Protein AF-0000000074147521 (afdb_homodimer)

Foldseek 3Di:
DVVVVVVVVQVVVLVVLQVVLLVVLVVLLVVLVVLFVCCPPPVNVQVLLLLLLLLLLLLLLQLLQLQLLAAALLLLLLLLLLQQQLLVCVVVVDDNVVSNVRSLVSLLVLLLQLLCCCQPVVDHSVVSRVVSSVVSLVVLCVVQVQDKRADGDPVQLCCQAPFDDDPNDTHRNSNVVSVVSLVVSQCCLPPDPLNVLSLVSLVPVVVSVVVPRSSSVSSSVSSSSSSNSSSNSSSSVCSNVRMRGSCGRVPSSLLSVLLFLSLPRHSSHNDGGSSSSSSSSSSSSSVLSSCVSSVPDPVCSVVVSVVVSVVSNVVVVVVCVVVVNDD/DVVVVVVVVQVVVLVVLQVVLLVVLVVLLVVLVVLFVCSPPPVNVQVLLLLLLLLLLLLLLQLLQLQLLAAALLLLLLLLLLQQQLLVCVVVVDDNVVSNVRSLVSLLVLLLQLLCCCLPVVPHSVVSRVVSSVVSLVVLCVVQVQDKRADGDPVQLCCQAFFDDDPNDTHRNSNVVSVVSLVVSQCCLPPDPLVVLSLVSLVPVVVSVVVPRSSSVSSSVSSSSSSNSSSVSSSSVCSNVRMRGSCGSVPSSLLSVLLFLSLPRHSSHNDGGSSSSSSSSSSSSSVLSSCVSSVPDPVCSVVVSVVVSVVSNVVVVVVCVVVVNDD

Organism: Dictyoglomus thermophilum (strain ATCC 35947 / DSM 3960 / H-6-12) (NCBI:txid309799)

Nearest PDB structures (foldseek):
  2nq2-assembly1_A  TM=5.585E-01  e=7.304E-03  Haemophilus influenzae
  5b58-assembly1_B  TM=4.842E-01  e=8.168E-02  Burkholderia cenocepacia J2315
  7lb8-assembly1_B  TM=5.208E-01  e=1.510E-01  Escherichia coli K-12
  7dqk-assembly1_A  TM=1.471E-01  e=1.298E+00  Nicotiana tabacum
  2nq2-assembly1_A  TM=5.368E-01  e=9.826E-03  Haemophilus influenzae

InterPro domains:
  IPR001851 ABC transporter, permease [PF02653] (44-312)

Structure (mmCIF, N/CA/C/O backbone):
data_AF-0000000074147521-model_v1
#
loop_
_entity.id
_entity.type
_entity.pdbx_description
1 polymer 'Ribose transport system permease protein RbsC'
#
loop_
_atom_site.group_PDB
_atom_site.id
_atom_site.type_symbol
_atom_site.label_atom_id
_atom_site.label_alt_id
_atom_site.label_comp_id
_atom_site.label_asym_id
_atom_site.label_entity_id
_atom_site.label_seq_id
_atom_site.pdbx_PDB_ins_code
_atom_site.Cartn_x
_atom_site.Cartn_y
_atom_site.Cartn_z
_atom_site.occupancy
_atom_site.B_iso_or_equiv
_atom_site.auth_seq_id
_atom_site.auth_comp_id
_atom_site.auth_asym_id
_atom_site.auth_atom_id
_atom_site.pdbx_PDB_model_num
ATOM 1 N N . MET A 1 1 ? 36.25 -24.594 -7.586 1 34.22 1 MET A N 1
ATOM 2 C CA . MET A 1 1 ? 36.031 -25.203 -6.277 1 34.22 1 MET A CA 1
ATOM 3 C C . MET A 1 1 ? 35.344 -24.234 -5.336 1 34.22 1 MET A C 1
ATOM 5 O O . MET A 1 1 ? 34.469 -24.641 -4.551 1 34.22 1 MET A O 1
ATOM 9 N N . LYS A 1 2 ? 35.75 -22.922 -5.395 1 44.16 2 LYS A N 1
ATOM 10 C CA . LYS A 1 2 ? 35.125 -21.922 -4.543 1 44.16 2 LYS A CA 1
ATOM 11 C C . LYS A 1 2 ? 33.688 -21.672 -4.977 1 44.16 2 LYS A C 1
ATOM 13 O O . LYS A 1 2 ? 32.844 -21.312 -4.156 1 44.16 2 LYS A O 1
ATOM 18 N N . GLU A 1 3 ? 33.438 -21.781 -6.195 1 44.44 3 GLU A N 1
ATOM 19 C CA . GLU A 1 3 ? 32.094 -21.562 -6.762 1 44.44 3 GLU A CA 1
ATOM 20 C C . GLU A 1 3 ? 31.141 -22.672 -6.352 1 44.44 3 GLU A C 1
ATOM 22 O O . GLU A 1 3 ? 29.953 -22.422 -6.156 1 44.44 3 GLU A O 1
ATOM 27 N N . GLY A 1 4 ? 31.672 -23.875 -6.266 1 42.72 4 GLY A N 1
ATOM 28 C CA . GLY A 1 4 ? 30.875 -25.031 -5.859 1 42.72 4 GLY A CA 1
ATOM 29 C C . GLY A 1 4 ? 30.453 -24.984 -4.406 1 42.72 4 GLY A C 1
ATOM 30 O O . GLY A 1 4 ? 29.359 -25.422 -4.059 1 42.72 4 GLY A O 1
ATOM 31 N N . VAL A 1 5 ? 31.344 -24.531 -3.648 1 44.38 5 VAL A N 1
ATOM 32 C CA . VAL A 1 5 ? 31.125 -24.484 -2.207 1 44.38 5 VAL A CA 1
ATOM 33 C C . VAL A 1 5 ? 30.078 -23.422 -1.872 1 44.38 5 VAL A C 1
ATOM 35 O O . VAL A 1 5 ? 29.203 -23.656 -1.031 1 44.38 5 VAL A O 1
ATOM 38 N N . LYS A 1 6 ? 30.188 -22.234 -2.486 1 47.56 6 LYS A N 1
ATOM 39 C CA . LYS A 1 6 ? 29.203 -21.188 -2.281 1 47.56 6 LYS A CA 1
ATOM 40 C C . LYS A 1 6 ? 27.812 -21.641 -2.729 1 47.56 6 LYS A C 1
ATOM 42 O O . LYS A 1 6 ? 26.812 -21.297 -2.098 1 47.56 6 LYS A O 1
ATOM 47 N N . SER A 1 7 ? 27.797 -22.438 -3.711 1 45.88 7 SER A N 1
ATOM 48 C CA . SER A 1 7 ? 26.547 -22.953 -4.223 1 45.88 7 SER A CA 1
ATOM 49 C C . SER A 1 7 ? 25.906 -23.938 -3.234 1 45.88 7 SER A C 1
ATOM 51 O O . SER A 1 7 ? 24.703 -23.906 -3.012 1 45.88 7 SER A O 1
ATOM 53 N N . LYS A 1 8 ? 26.75 -24.844 -2.65 1 45.97 8 LYS A N 1
ATOM 54 C CA . LYS A 1 8 ? 26.266 -25.844 -1.706 1 45.97 8 LYS A CA 1
ATOM 55 C C . LYS A 1 8 ? 25.766 -25.188 -0.422 1 45.97 8 LYS A C 1
ATOM 57 O O . LYS A 1 8 ? 24.75 -25.609 0.144 1 45.97 8 LYS A O 1
ATOM 62 N N . ARG A 1 9 ? 26.453 -24.219 0.074 1 46.59 9 ARG A N 1
ATOM 63 C CA . ARG A 1 9 ? 26.062 -23.5 1.282 1 46.59 9 ARG A CA 1
ATOM 64 C C . ARG A 1 9 ? 24.75 -22.75 1.077 1 46.59 9 ARG A C 1
ATOM 66 O O . ARG A 1 9 ? 23.906 -22.719 1.973 1 46.59 9 ARG A O 1
ATOM 73 N N . LEU A 1 10 ? 24.609 -22.219 -0.089 1 53.38 10 LEU A N 1
ATOM 74 C CA . LEU A 1 10 ? 23.375 -21.516 -0.428 1 53.38 10 LEU A CA 1
ATOM 75 C C . LEU A 1 10 ? 22.203 -22.484 -0.503 1 53.38 10 LEU A C 1
ATOM 77 O O . LEU A 1 10 ? 21.094 -22.172 -0.065 1 53.38 10 LEU A O 1
ATOM 81 N N . ILE A 1 11 ? 22.594 -23.719 -1.016 1 53.16 11 ILE A N 1
ATOM 82 C CA . ILE A 1 11 ? 21.547 -24.75 -1.102 1 53.16 11 ILE A CA 1
ATOM 83 C C . ILE A 1 11 ? 21.172 -25.219 0.3 1 53.16 11 ILE A C 1
ATOM 85 O O . ILE A 1 11 ? 20 -25.406 0.608 1 53.16 11 ILE A O 1
ATOM 89 N N . LYS A 1 12 ? 22.188 -25.406 1.188 1 52.28 12 LYS A N 1
ATOM 90 C CA . LYS A 1 12 ? 21.938 -25.875 2.547 1 52.28 12 LYS A CA 1
ATOM 91 C C . LYS A 1 12 ? 21.141 -24.844 3.344 1 52.28 12 LYS A C 1
ATOM 93 O O . LYS A 1 12 ? 20.219 -25.203 4.078 1 52.28 12 LYS A O 1
ATOM 98 N N . THR A 1 13 ? 21.438 -23.656 3.15 1 57.66 13 THR A N 1
ATOM 99 C CA . THR A 1 13 ? 20.766 -22.594 3.879 1 57.66 13 THR A CA 1
ATOM 100 C C . THR A 1 13 ? 19.312 -22.469 3.428 1 57.66 13 THR A C 1
ATOM 102 O O . THR A 1 13 ? 18.406 -22.281 4.254 1 57.66 13 THR A O 1
ATOM 105 N N . SER A 1 14 ? 19.094 -22.719 2.217 1 62 14 SER A N 1
ATOM 106 C CA . SER A 1 14 ? 17.734 -22.688 1.684 1 62 14 SER A CA 1
ATOM 107 C C . SER A 1 14 ? 16.906 -23.844 2.221 1 62 14 SER A C 1
ATOM 109 O O . SER A 1 14 ? 15.742 -23.656 2.58 1 62 14 SER A O 1
ATOM 111 N N . ARG A 1 15 ? 17.562 -24.938 2.41 1 63.16 15 ARG A N 1
ATOM 112 C CA . ARG A 1 15 ? 16.859 -26.125 2.891 1 63.16 15 ARG A CA 1
ATOM 113 C C . ARG A 1 15 ? 16.469 -25.969 4.355 1 63.16 15 ARG A C 1
ATOM 115 O O . ARG A 1 15 ? 15.367 -26.375 4.754 1 63.16 15 ARG A O 1
ATOM 122 N N . ILE A 1 16 ? 17.375 -25.406 5.086 1 63.25 16 ILE A N 1
ATOM 123 C CA . ILE A 1 16 ? 17.094 -25.219 6.504 1 63.25 16 ILE A CA 1
ATOM 124 C C . ILE A 1 16 ? 15.945 -24.219 6.68 1 63.25 16 ILE A C 1
ATOM 126 O O . ILE A 1 16 ? 15.078 -24.406 7.527 1 63.25 16 ILE A O 1
ATOM 130 N N . GLN A 1 17 ? 15.953 -23.219 5.852 1 69.12 17 GLN A N 1
ATOM 131 C CA . GLN A 1 17 ? 14.883 -22.234 5.91 1 69.12 17 GLN A CA 1
ATOM 132 C C . GLN A 1 17 ? 13.547 -22.859 5.523 1 69.12 17 GLN A C 1
ATOM 134 O O . GLN A 1 17 ? 12.531 -22.625 6.184 1 69.12 17 GLN A O 1
ATOM 139 N N . GLU A 1 18 ? 13.641 -23.625 4.59 1 73.25 18 GLU A N 1
ATOM 140 C CA . GLU A 1 18 ? 12.422 -24.281 4.137 1 73.25 18 GLU A CA 1
ATOM 141 C C . GLU A 1 18 ? 11.891 -25.25 5.191 1 73.25 18 GLU A C 1
ATOM 143 O O . GLU A 1 18 ? 10.68 -25.375 5.395 1 73.25 18 GLU A O 1
ATOM 148 N N . LEU A 1 19 ? 12.82 -25.844 5.91 1 70 19 LEU A N 1
ATOM 149 C CA . LEU A 1 19 ? 12.414 -26.781 6.961 1 70 19 LEU A CA 1
ATOM 150 C C . LEU A 1 19 ? 11.766 -26.031 8.117 1 70 19 LEU A C 1
ATOM 152 O O . LEU A 1 19 ? 10.773 -26.5 8.688 1 70 19 LEU A O 1
ATOM 156 N N . GLY A 1 20 ? 12.352 -24.891 8.469 1 69.12 20 GLY A N 1
ATOM 157 C CA . GLY A 1 20 ? 11.766 -24.094 9.539 1 69.12 20 GLY A CA 1
ATOM 158 C C . GLY A 1 20 ? 10.344 -23.656 9.242 1 69.12 20 GLY A C 1
ATOM 159 O O . GLY A 1 20 ? 9.461 -23.766 10.094 1 69.12 20 GLY A O 1
ATOM 160 N N . ILE A 1 21 ? 10.172 -23.281 8.062 1 74.88 21 ILE A N 1
ATOM 161 C CA . ILE A 1 21 ? 8.852 -22.75 7.711 1 74.88 21 ILE A CA 1
ATOM 162 C C . ILE A 1 21 ? 7.859 -23.906 7.586 1 74.88 21 ILE A C 1
ATOM 164 O O . ILE A 1 21 ? 6.684 -23.766 7.926 1 74.88 21 ILE A O 1
ATOM 168 N N . LEU A 1 22 ? 8.336 -25.031 7.207 1 78.06 22 LEU A N 1
ATOM 169 C CA . LEU A 1 22 ? 7.488 -26.219 7.145 1 78.06 22 LEU A CA 1
ATOM 170 C C . LEU A 1 22 ? 7.016 -26.625 8.531 1 78.06 22 LEU A C 1
ATOM 172 O O . LEU A 1 22 ? 5.871 -27.047 8.711 1 78.06 22 LEU A O 1
ATOM 176 N N . VAL A 1 23 ? 7.883 -26.438 9.484 1 78.25 23 VAL A N 1
ATOM 177 C CA . VAL A 1 23 ? 7.535 -26.766 10.859 1 78.25 23 VAL A CA 1
ATOM 178 C C . VAL A 1 23 ? 6.438 -25.828 11.352 1 78.25 23 VAL A C 1
ATOM 180 O O . VAL A 1 23 ? 5.484 -26.25 12.008 1 78.25 23 VAL A O 1
ATOM 183 N N . ILE A 1 24 ? 6.527 -24.578 11.008 1 76.19 24 ILE A N 1
ATOM 184 C CA . ILE A 1 24 ? 5.52 -23.594 11.391 1 76.19 24 ILE A CA 1
ATOM 185 C C . ILE A 1 24 ? 4.176 -23.969 10.766 1 76.19 24 ILE A C 1
ATOM 187 O O . ILE A 1 24 ? 3.141 -23.922 11.438 1 76.19 24 ILE A O 1
ATOM 191 N N . LEU A 1 25 ? 4.211 -24.328 9.562 1 79.62 25 LEU A N 1
ATOM 192 C CA . LEU A 1 25 ? 2.998 -24.75 8.875 1 79.62 25 LEU A CA 1
ATOM 193 C C . LEU A 1 25 ? 2.365 -25.953 9.555 1 79.62 25 LEU A C 1
ATOM 195 O O . LEU A 1 25 ? 1.154 -25.984 9.789 1 79.62 25 LEU A O 1
ATOM 199 N N . PHE A 1 26 ? 3.221 -26.859 9.875 1 84.44 26 PHE A N 1
ATOM 200 C CA . PHE A 1 26 ? 2.744 -28.094 10.516 1 84.44 26 PHE A CA 1
ATOM 201 C C . PHE A 1 26 ? 2.139 -27.781 11.883 1 84.44 26 PHE A C 1
ATOM 203 O O . PHE A 1 26 ? 1.056 -28.266 12.211 1 84.44 26 PHE A O 1
ATOM 210 N N . LEU A 1 27 ? 2.797 -26.953 12.672 1 82.06 27 LEU A N 1
ATOM 211 C CA . LEU A 1 27 ? 2.316 -26.609 14.008 1 82.06 27 LEU A CA 1
ATOM 212 C C . LEU A 1 27 ? 0.998 -25.844 13.922 1 82.06 27 LEU A C 1
ATOM 214 O O . LEU A 1 27 ? 0.086 -26.078 14.719 1 82.06 27 LEU A O 1
ATOM 218 N N . LEU A 1 28 ? 0.94 -24.984 13.008 1 81.56 28 LEU A N 1
ATOM 219 C CA . LEU A 1 28 ? -0.29 -24.219 12.797 1 81.56 28 LEU A CA 1
ATOM 220 C C . LEU A 1 28 ? -1.434 -25.156 12.391 1 81.56 28 LEU A C 1
ATOM 222 O O . LEU A 1 28 ? -2.547 -25.031 12.914 1 81.56 28 LEU A O 1
ATOM 226 N N . SER A 1 29 ? -1.168 -26.047 11.492 1 85.62 29 SER A N 1
ATOM 227 C CA . SER A 1 29 ? -2.172 -27 11.039 1 85.62 29 SER A CA 1
ATOM 228 C C . SER A 1 29 ? -2.615 -27.922 12.172 1 85.62 29 SER A C 1
ATOM 230 O O . SER A 1 29 ? -3.805 -28.203 12.312 1 85.62 29 SER A O 1
ATOM 232 N N . LEU A 1 30 ? -1.636 -28.344 12.922 1 86.25 30 LEU A N 1
ATOM 233 C CA . LEU A 1 30 ? -1.936 -29.188 14.07 1 86.25 30 LEU A CA 1
ATOM 234 C C . LEU A 1 30 ? -2.791 -28.438 15.086 1 86.25 30 LEU A C 1
ATOM 236 O O . LEU A 1 30 ? -3.768 -28.984 15.602 1 86.25 30 LEU A O 1
ATOM 240 N N . PHE A 1 31 ? -2.457 -27.234 15.398 1 87.88 31 PHE A N 1
ATOM 241 C CA . PHE A 1 31 ? -3.211 -26.406 16.328 1 87.88 31 PHE A CA 1
ATOM 242 C C . PHE A 1 31 ? -4.652 -26.234 15.859 1 87.88 31 PHE A C 1
ATOM 244 O O . PHE A 1 31 ? -5.59 -26.422 16.641 1 87.88 31 PHE A O 1
ATOM 251 N N . LEU A 1 32 ? -4.809 -26 14.586 1 87.19 32 LEU A N 1
ATOM 252 C CA . LEU A 1 32 ? -6.148 -25.766 14.047 1 87.19 32 LEU A CA 1
ATOM 253 C C . LEU A 1 32 ? -6.934 -27.078 13.984 1 87.19 32 LEU A C 1
ATOM 255 O O . LEU A 1 32 ? -8.156 -27.078 14.164 1 87.19 32 LEU A O 1
ATOM 259 N N . SER A 1 33 ? -6.238 -28.141 13.711 1 86.88 33 SER A N 1
ATOM 260 C CA . SER A 1 33 ? -6.891 -29.453 13.68 1 86.88 33 SER A CA 1
ATOM 261 C C . SER A 1 33 ? -7.426 -29.828 15.055 1 86.88 33 SER A C 1
ATOM 263 O O . SER A 1 33 ? -8.484 -30.438 15.172 1 86.88 33 SER A O 1
ATOM 265 N N . LEU A 1 34 ? -6.746 -29.406 16.047 1 88.06 34 LEU A N 1
ATOM 266 C CA . LEU A 1 34 ? -7.129 -29.734 17.406 1 88.06 34 LEU A CA 1
ATOM 267 C C . LEU A 1 34 ? -8.195 -28.766 17.922 1 88.06 34 LEU A C 1
ATOM 269 O O . LEU A 1 34 ? -9.008 -29.141 18.781 1 88.06 34 LEU A O 1
ATOM 273 N N . THR A 1 35 ? -8.234 -27.625 17.438 1 88 35 THR A N 1
ATOM 274 C CA . THR A 1 35 ? -9.086 -26.594 18.016 1 88 35 THR A CA 1
ATOM 275 C C . THR A 1 35 ? -10.352 -26.406 17.172 1 88 35 THR A C 1
ATOM 277 O O . THR A 1 35 ? -11.305 -25.766 17.609 1 88 35 THR A O 1
ATOM 280 N N . THR A 1 36 ? -10.312 -26.984 15.945 1 87.25 36 THR A N 1
ATOM 281 C CA . THR A 1 36 ? -11.492 -26.875 15.094 1 87.25 36 THR A CA 1
ATOM 282 C C . THR A 1 36 ? -11.93 -28.25 14.602 1 87.25 36 THR A C 1
ATOM 284 O O . THR A 1 36 ? -11.102 -29.141 14.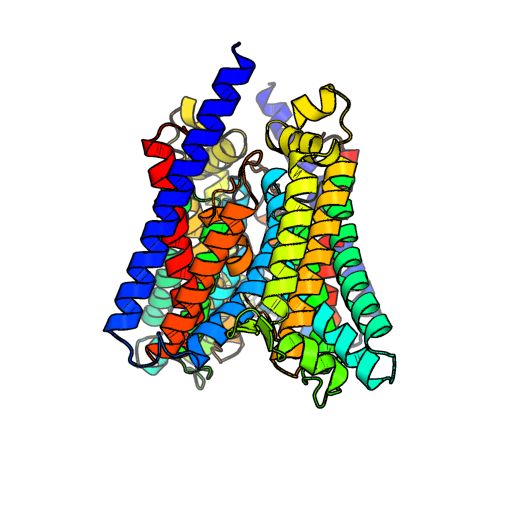398 1 87.25 36 THR A O 1
ATOM 287 N N . GLU A 1 37 ? -13.172 -28.453 14.344 1 84.06 37 GLU A N 1
ATOM 288 C CA . GLU A 1 37 ? -13.695 -29.734 13.891 1 84.06 37 GLU A CA 1
ATOM 289 C C . GLU A 1 37 ? -13.625 -29.859 12.375 1 84.06 37 GLU A C 1
ATOM 291 O O . GLU A 1 37 ? -13.57 -30.969 11.836 1 84.06 37 GLU A O 1
ATOM 296 N N . THR A 1 38 ? -13.5 -28.797 11.766 1 85.38 38 THR A N 1
ATOM 297 C CA . THR A 1 38 ? -13.711 -28.812 10.32 1 85.38 38 THR A CA 1
ATOM 298 C C . THR A 1 38 ? -12.383 -28.672 9.586 1 85.38 38 THR A C 1
ATOM 300 O O . THR A 1 38 ? -12.32 -28.859 8.367 1 85.38 38 THR A O 1
ATOM 303 N N . PHE A 1 39 ? -11.336 -28.484 10.273 1 88.38 39 PHE A N 1
ATOM 304 C CA . PHE A 1 39 ? -10.078 -28.172 9.609 1 88.38 39 PHE A CA 1
ATOM 305 C C . PHE A 1 39 ? -9.641 -29.328 8.711 1 88.38 39 PHE A C 1
ATOM 307 O O . PHE A 1 39 ? -9.219 -29.109 7.574 1 88.38 39 PHE A O 1
ATOM 314 N N . LEU A 1 40 ? -9.82 -30.578 9.141 1 85.69 40 LEU A N 1
ATOM 315 C CA . LEU A 1 40 ? -9.281 -31.734 8.414 1 85.69 40 LEU A CA 1
ATOM 316 C C . LEU A 1 40 ? -10.344 -32.344 7.504 1 85.69 40 LEU A C 1
ATOM 318 O O . LEU A 1 40 ? -10.102 -33.375 6.863 1 85.69 40 LEU A O 1
ATOM 322 N N . THR A 1 41 ? -11.43 -31.719 7.422 1 85.12 41 THR A N 1
ATOM 323 C CA . THR A 1 41 ? -12.438 -32.25 6.5 1 85.12 41 THR A CA 1
ATOM 324 C C . THR A 1 41 ? -11.977 -32.062 5.055 1 85.12 41 THR A C 1
ATOM 326 O O . THR A 1 41 ? -11.203 -31.172 4.738 1 85.12 41 THR A O 1
ATOM 329 N N . SER A 1 42 ? -12.43 -32.969 4.238 1 82.19 42 SER A N 1
ATOM 330 C CA . SER A 1 42 ? -12.07 -32.906 2.824 1 82.19 42 SER A CA 1
ATOM 331 C C . SER A 1 42 ? -12.492 -31.578 2.195 1 82.19 42 SER A C 1
ATOM 333 O O . SER A 1 42 ? -11.742 -30.984 1.421 1 82.19 42 SER A O 1
ATOM 335 N N . THR A 1 43 ? -13.648 -31.203 2.559 1 81 43 THR A N 1
ATOM 336 C CA . THR A 1 43 ? -14.172 -29.953 2.016 1 81 43 THR A CA 1
ATOM 337 C C . THR A 1 43 ? -13.234 -28.797 2.348 1 81 43 THR A C 1
ATOM 339 O O . THR A 1 43 ? -12.883 -28 1.467 1 81 43 THR A O 1
ATOM 342 N N . ASN A 1 44 ? -12.797 -28.75 3.59 1 85.56 44 ASN A N 1
ATOM 343 C CA . ASN A 1 44 ? -11.93 -27.656 4.012 1 85.56 44 ASN A CA 1
ATOM 344 C C . ASN A 1 44 ? -10.547 -27.766 3.383 1 85.56 44 ASN A C 1
ATOM 346 O O . ASN A 1 44 ? -9.969 -26.75 2.959 1 85.56 44 ASN A O 1
ATOM 350 N N . ILE A 1 45 ? -10.055 -28.859 3.348 1 85.19 45 ILE A N 1
ATOM 351 C CA . ILE A 1 45 ? -8.734 -29.062 2.766 1 85.19 45 ILE A CA 1
ATOM 352 C C . ILE A 1 45 ? -8.75 -28.656 1.293 1 85.19 45 ILE A C 1
ATOM 354 O O . ILE A 1 45 ? -7.836 -27.984 0.819 1 85.19 45 ILE A O 1
ATOM 358 N N . PHE A 1 46 ? -9.797 -28.969 0.614 1 83.69 46 PHE A N 1
ATOM 359 C CA . PHE A 1 46 ? -9.898 -28.625 -0.796 1 83.69 46 PHE A CA 1
ATOM 360 C C . PHE A 1 46 ? -10.062 -27.109 -0.966 1 83.69 46 PHE A C 1
ATOM 362 O O . PHE A 1 46 ? -9.523 -26.531 -1.907 1 83.69 46 PHE A O 1
ATOM 369 N N . ASN A 1 47 ? -10.727 -26.547 -0.043 1 82.38 47 ASN A N 1
ATOM 370 C CA . ASN A 1 47 ? -10.859 -25.094 -0.061 1 82.38 47 ASN A CA 1
ATOM 371 C C . ASN A 1 47 ? -9.516 -24.391 0.156 1 82.38 47 ASN A C 1
ATOM 373 O O . ASN A 1 47 ? -9.195 -23.422 -0.529 1 82.38 47 ASN A O 1
ATOM 377 N N . ILE A 1 48 ? -8.812 -24.906 1.021 1 86.69 48 ILE A N 1
ATOM 378 C CA . ILE A 1 48 ? -7.492 -24.359 1.312 1 86.69 48 ILE A CA 1
ATOM 379 C C . ILE A 1 48 ? -6.586 -24.516 0.09 1 86.69 48 ILE A C 1
ATOM 381 O O . ILE A 1 48 ? -5.887 -23.578 -0.295 1 86.69 48 ILE A O 1
ATOM 385 N N . LEU A 1 49 ? -6.715 -25.641 -0.52 1 85.5 49 LEU A N 1
ATOM 386 C CA . LEU A 1 49 ? -5.867 -25.938 -1.674 1 85.5 49 LEU A CA 1
ATOM 387 C C . LEU A 1 49 ? -6.191 -24.984 -2.83 1 85.5 49 LEU A C 1
ATOM 389 O O . LEU A 1 49 ? -5.289 -24.5 -3.504 1 85.5 49 LEU A O 1
ATOM 393 N N . ARG A 1 50 ? -7.434 -24.75 -2.998 1 86.19 50 ARG A N 1
ATOM 394 C CA . ARG A 1 50 ? -7.836 -23.859 -4.07 1 86.19 50 ARG A CA 1
ATOM 395 C C . ARG A 1 50 ? -7.348 -22.438 -3.809 1 86.19 50 ARG A C 1
ATOM 397 O O . ARG A 1 50 ? -6.719 -21.812 -4.672 1 86.19 50 ARG A O 1
ATOM 404 N N . ALA A 1 51 ? -7.539 -21.938 -2.637 1 86.69 51 ALA A N 1
ATOM 405 C CA . ALA A 1 51 ? -7.164 -20.562 -2.297 1 86.69 51 ALA A CA 1
ATOM 406 C C . ALA A 1 51 ? -5.648 -20.391 -2.266 1 86.69 51 ALA A C 1
ATOM 408 O O . ALA A 1 51 ? -5.121 -19.375 -2.711 1 86.69 51 ALA A O 1
ATOM 409 N N . PHE A 1 52 ? -5.117 -21.375 -1.826 1 91.19 52 PHE A N 1
ATOM 410 C CA . PHE A 1 52 ? -3.662 -21.422 -1.771 1 91.19 52 PHE A CA 1
ATOM 411 C C . PHE A 1 52 ? -3.062 -21.297 -3.168 1 91.19 52 PHE A C 1
ATOM 413 O O . PHE A 1 52 ? -2.018 -20.672 -3.35 1 91.19 52 PHE A O 1
ATOM 420 N N . SER A 1 53 ? -3.68 -21.828 -4.117 1 93.81 53 SER A N 1
ATOM 421 C CA . SER A 1 53 ? -3.15 -21.906 -5.477 1 93.81 53 SER A CA 1
ATOM 422 C C . SER A 1 53 ? -3.047 -20.516 -6.105 1 93.81 53 SER A C 1
ATOM 424 O O . SER A 1 53 ? -2.041 -20.203 -6.742 1 93.81 53 SER A O 1
ATOM 426 N N . TRP A 1 54 ? -4.062 -19.672 -5.965 1 94.06 54 TRP A N 1
ATOM 427 C CA . TRP A 1 54 ? -3.982 -18.391 -6.656 1 94.06 54 TRP A CA 1
ATOM 428 C C . TRP A 1 54 ? -3.02 -17.453 -5.938 1 94.06 54 TRP A C 1
ATOM 430 O O . TRP A 1 54 ? -2.369 -16.625 -6.57 1 94.06 54 TRP A O 1
ATOM 440 N N . ILE A 1 55 ? -2.795 -17.656 -4.621 1 95 55 ILE A N 1
ATOM 441 C CA . ILE A 1 55 ? -1.785 -16.875 -3.908 1 95 55 ILE A CA 1
ATOM 442 C C . ILE A 1 55 ? -0.391 -17.312 -4.348 1 95 55 ILE A C 1
ATOM 444 O O . ILE A 1 55 ? 0.483 -16.484 -4.594 1 95 55 ILE A O 1
ATOM 448 N N . ALA A 1 56 ? -0.28 -18.594 -4.457 1 97.62 56 ALA A N 1
ATOM 449 C CA . ALA A 1 56 ? 1.012 -19.125 -4.871 1 97.62 56 ALA A CA 1
ATOM 450 C C . ALA A 1 56 ? 1.368 -18.688 -6.285 1 97.62 56 ALA A C 1
ATOM 452 O O . ALA A 1 56 ? 2.502 -18.281 -6.547 1 97.62 56 ALA A O 1
ATOM 453 N N . ILE A 1 57 ? 0.444 -18.781 -7.184 1 98.25 57 ILE A N 1
ATOM 454 C CA . ILE A 1 57 ? 0.692 -18.391 -8.57 1 98.25 57 ILE A CA 1
ATOM 455 C C . ILE A 1 57 ? 1.107 -16.922 -8.633 1 98.25 57 ILE A C 1
ATOM 457 O O . ILE A 1 57 ? 2.094 -16.578 -9.289 1 98.25 57 ILE A O 1
ATOM 461 N N . SER A 1 58 ? 0.364 -16.062 -7.941 1 97.88 58 SER A N 1
ATOM 462 C CA . SER A 1 58 ? 0.762 -14.656 -7.848 1 97.88 58 SER A CA 1
ATOM 463 C C . SER A 1 58 ? 2.129 -14.516 -7.184 1 97.88 58 SER A C 1
ATOM 465 O O . SER A 1 58 ? 2.924 -13.656 -7.57 1 97.88 58 SER A O 1
ATOM 467 N N . GLY A 1 59 ? 2.377 -15.367 -6.227 1 98.06 59 GLY A N 1
ATOM 468 C CA . GLY A 1 59 ? 3.643 -15.383 -5.512 1 98.06 59 GLY A CA 1
ATOM 469 C C . GLY A 1 59 ? 4.832 -15.688 -6.402 1 98.06 59 GLY A C 1
ATOM 470 O O . GLY A 1 59 ? 5.926 -15.164 -6.188 1 98.06 59 GLY A O 1
ATOM 471 N N . PHE A 1 60 ? 4.621 -16.562 -7.43 1 98.62 60 PHE A N 1
ATOM 472 C CA . PHE A 1 60 ? 5.699 -16.844 -8.375 1 98.62 60 PHE A CA 1
ATOM 473 C C . PHE A 1 60 ? 6.133 -15.57 -9.094 1 98.62 60 PHE A C 1
ATOM 475 O O . PHE A 1 60 ? 7.32 -15.375 -9.359 1 98.62 60 PHE A O 1
ATOM 482 N N . GLY A 1 61 ? 5.168 -14.75 -9.406 1 98.38 61 GLY A N 1
ATOM 483 C CA . GLY A 1 61 ? 5.488 -13.477 -10.039 1 98.38 61 GLY A CA 1
ATOM 484 C C . GLY A 1 61 ? 6.227 -12.523 -9.117 1 98.38 61 GLY A C 1
ATOM 485 O O . GLY A 1 61 ? 7.273 -11.992 -9.484 1 98.38 61 GLY A O 1
ATOM 486 N N . ILE A 1 62 ? 5.715 -12.352 -7.93 1 97.94 62 ILE A N 1
ATOM 487 C CA . ILE A 1 62 ? 6.305 -11.414 -6.98 1 97.94 62 ILE A CA 1
ATOM 488 C C . ILE A 1 62 ? 7.707 -11.883 -6.602 1 97.94 62 ILE A C 1
ATOM 490 O O . ILE A 1 62 ? 8.586 -11.062 -6.312 1 97.94 62 ILE A O 1
ATOM 494 N N . LEU A 1 63 ? 7.91 -13.156 -6.629 1 98.19 63 LEU A N 1
ATOM 495 C CA . LEU A 1 63 ? 9.219 -13.727 -6.34 1 98.19 63 LEU A CA 1
ATOM 496 C C . LEU A 1 63 ? 10.281 -13.133 -7.258 1 98.19 63 LEU A C 1
ATOM 498 O O . LEU A 1 63 ? 11.344 -12.703 -6.793 1 98.19 63 LEU A O 1
ATOM 502 N N . MET A 1 64 ? 10.016 -13.102 -8.508 1 98.69 64 MET A N 1
ATOM 503 C CA . MET A 1 64 ? 10.984 -12.586 -9.477 1 98.69 64 MET A CA 1
ATOM 504 C C . MET A 1 64 ? 11.258 -11.109 -9.242 1 98.69 64 MET A C 1
ATOM 506 O O . MET A 1 64 ? 12.398 -10.656 -9.375 1 98.69 64 MET A O 1
ATOM 510 N N . VAL A 1 65 ? 10.234 -10.391 -8.891 1 98.56 65 VAL A N 1
ATOM 511 C CA . VAL A 1 65 ? 10.383 -8.969 -8.594 1 98.56 65 VAL A CA 1
ATOM 512 C C . VAL A 1 65 ? 11.242 -8.789 -7.348 1 98.56 65 VAL A C 1
ATOM 514 O O . VAL A 1 65 ? 12.164 -7.973 -7.336 1 98.56 65 VAL A O 1
ATOM 517 N N . ILE A 1 66 ? 10.953 -9.578 -6.336 1 96.81 66 ILE A N 1
ATOM 518 C CA . ILE A 1 66 ? 11.664 -9.477 -5.066 1 96.81 66 ILE A CA 1
ATOM 519 C C . ILE A 1 66 ? 13.117 -9.898 -5.258 1 96.81 66 ILE A C 1
ATOM 521 O O . ILE A 1 66 ? 14.031 -9.289 -4.688 1 96.81 66 ILE A O 1
ATOM 525 N N . ILE A 1 67 ? 13.398 -10.852 -6.09 1 97.5 67 ILE A N 1
ATOM 526 C CA . ILE A 1 67 ? 14.766 -11.305 -6.348 1 97.5 67 ILE A CA 1
ATOM 527 C C . ILE A 1 67 ? 15.578 -10.156 -6.941 1 97.5 67 ILE A C 1
ATOM 529 O O . ILE A 1 67 ? 16.766 -10.016 -6.645 1 97.5 67 ILE A O 1
ATOM 533 N N . THR A 1 68 ? 14.961 -9.297 -7.707 1 97.75 68 THR A N 1
ATOM 534 C CA . THR A 1 68 ? 15.68 -8.188 -8.312 1 97.75 68 THR A CA 1
ATOM 535 C C . THR A 1 68 ? 15.797 -7.02 -7.34 1 97.75 68 THR A C 1
ATOM 537 O O . THR A 1 68 ? 16.344 -5.969 -7.684 1 97.75 68 THR A O 1
ATOM 540 N N . GLY A 1 69 ? 15.219 -7.168 -6.195 1 94.75 69 GLY A N 1
ATOM 541 C CA . GLY A 1 69 ? 15.289 -6.113 -5.191 1 94.75 69 GLY A CA 1
ATOM 542 C C . GLY A 1 69 ? 14.117 -5.148 -5.258 1 94.75 69 GLY A C 1
ATOM 543 O O . GLY A 1 69 ? 14.156 -4.082 -4.637 1 94.75 69 GLY A O 1
ATOM 544 N N . GLY A 1 70 ? 13.109 -5.543 -6 1 94.62 70 GLY A N 1
ATOM 545 C CA . GLY A 1 70 ? 11.945 -4.688 -6.145 1 94.62 70 GLY A CA 1
ATOM 546 C C . GLY A 1 70 ? 10.742 -5.18 -5.359 1 94.62 70 GLY A C 1
ATOM 547 O O . GLY A 1 70 ? 10.844 -6.129 -4.586 1 94.62 70 GLY A O 1
ATOM 548 N N . ILE A 1 71 ? 9.625 -4.449 -5.438 1 94.31 71 ILE A N 1
ATOM 549 C CA . ILE A 1 71 ? 8.344 -4.812 -4.844 1 94.31 71 ILE A CA 1
ATOM 550 C C . ILE A 1 71 ? 7.207 -4.406 -5.777 1 94.31 71 ILE A C 1
ATOM 552 O O . ILE A 1 71 ? 7.359 -3.486 -6.586 1 94.31 71 ILE A O 1
ATOM 556 N N . ASP A 1 72 ? 6.238 -5.109 -5.754 1 97.12 72 ASP A N 1
ATOM 557 C CA . ASP A 1 72 ? 5.039 -4.773 -6.516 1 97.12 72 ASP A CA 1
ATOM 558 C C . ASP A 1 72 ? 3.803 -4.773 -5.617 1 97.12 72 ASP A C 1
ATOM 560 O O . ASP A 1 72 ? 3.275 -5.836 -5.281 1 97.12 72 ASP A O 1
ATOM 564 N N . LEU A 1 73 ? 3.336 -3.617 -5.297 1 94.12 73 LEU A N 1
ATOM 565 C CA . LEU A 1 73 ? 2.195 -3.496 -4.398 1 94.12 73 LEU A CA 1
ATOM 566 C C . LEU A 1 73 ? 0.883 -3.588 -5.168 1 94.12 73 LEU A C 1
ATOM 568 O O . LEU A 1 73 ? -0.19 -3.684 -4.57 1 94.12 73 LEU A O 1
ATOM 572 N N . SER A 1 74 ? 0.937 -3.656 -6.445 1 96.88 74 SER A N 1
ATOM 573 C CA . SER A 1 74 ? -0.279 -3.57 -7.25 1 96.88 74 SER A CA 1
ATOM 574 C C . SER A 1 74 ? -0.934 -4.938 -7.406 1 96.88 74 SER A C 1
ATOM 576 O O . SER A 1 74 ? -2.008 -5.051 -8 1 96.88 74 SER A O 1
ATOM 578 N N . VAL A 1 75 ? -0.368 -5.949 -6.867 1 97 75 VAL A N 1
ATOM 579 C CA . VAL A 1 75 ? -0.764 -7.328 -7.133 1 97 75 VAL A CA 1
ATOM 580 C C . VAL A 1 75 ? -2.24 -7.52 -6.789 1 97 75 VAL A C 1
ATOM 582 O O . VAL A 1 75 ? -2.984 -8.141 -7.551 1 97 75 VAL A O 1
ATOM 585 N N . GLY A 1 76 ? -2.676 -7 -5.707 1 95.69 76 GLY A N 1
ATOM 586 C CA . GLY A 1 76 ? -4.07 -7.164 -5.324 1 95.69 76 GLY A CA 1
ATOM 587 C C . GLY A 1 76 ? -5.035 -6.562 -6.328 1 95.69 76 GLY A C 1
ATOM 588 O O . GLY A 1 76 ? -5.988 -7.223 -6.75 1 95.69 76 GLY A O 1
ATOM 589 N N . SER A 1 77 ? -4.789 -5.344 -6.695 1 97.25 77 SER A N 1
ATOM 590 C CA . SER A 1 77 ? -5.668 -4.664 -7.641 1 97.25 77 SER A CA 1
ATOM 591 C C . SER A 1 77 ? -5.57 -5.281 -9.031 1 97.25 77 SER A C 1
ATOM 593 O O . SER A 1 77 ? -6.555 -5.312 -9.773 1 97.25 77 SER A O 1
ATOM 595 N N . VAL A 1 78 ? -4.441 -5.793 -9.375 1 98.44 78 VAL A N 1
ATOM 596 C CA . VAL A 1 78 ? -4.262 -6.445 -10.672 1 98.44 78 VAL A CA 1
ATOM 597 C C . VAL A 1 78 ? -5.055 -7.75 -10.703 1 98.44 78 VAL A C 1
ATOM 599 O O . VAL A 1 78 ? -5.668 -8.086 -11.719 1 98.44 78 VAL A O 1
ATOM 602 N N . MET A 1 79 ? -5.066 -8.461 -9.617 1 98.06 79 MET A N 1
ATOM 603 C CA . MET A 1 79 ? -5.887 -9.664 -9.523 1 98.06 79 MET A CA 1
ATOM 604 C C . MET A 1 79 ? -7.359 -9.336 -9.75 1 98.06 79 MET A C 1
ATOM 606 O O . MET A 1 79 ? -8.031 -10 -10.539 1 98.06 79 MET A O 1
ATOM 610 N N . ALA A 1 80 ? -7.77 -8.328 -9.07 1 97.94 80 ALA A N 1
ATOM 611 C CA . ALA A 1 80 ? -9.164 -7.926 -9.18 1 97.94 80 ALA A CA 1
ATOM 612 C C . ALA A 1 80 ? -9.5 -7.488 -10.602 1 97.94 80 ALA A C 1
ATOM 614 O O . ALA A 1 80 ? -10.523 -7.891 -11.164 1 97.94 80 ALA A O 1
ATOM 615 N N . MET A 1 81 ? -8.641 -6.711 -11.148 1 98.38 81 MET A N 1
ATOM 616 C CA . MET A 1 81 ? -8.898 -6.164 -12.477 1 98.38 81 MET A CA 1
ATOM 617 C C . MET A 1 81 ? -8.898 -7.27 -13.531 1 98.38 81 MET A C 1
ATOM 619 O O . MET A 1 81 ? -9.734 -7.266 -14.438 1 98.38 81 MET A O 1
ATOM 623 N N . ALA A 1 82 ? -7.992 -8.156 -13.422 1 98.69 82 ALA A N 1
ATOM 624 C CA . ALA A 1 82 ? -7.93 -9.273 -14.367 1 98.69 82 ALA A CA 1
ATOM 625 C C . ALA A 1 82 ? -9.195 -10.125 -14.297 1 98.69 82 ALA A C 1
ATOM 627 O O . ALA A 1 82 ? -9.75 -10.5 -15.328 1 98.69 82 ALA A O 1
ATOM 628 N N . GLY A 1 83 ? -9.625 -10.438 -13.109 1 98.44 83 GLY A N 1
ATOM 629 C CA . GLY A 1 83 ? -10.883 -11.156 -12.945 1 98.44 83 GLY A CA 1
ATOM 630 C C . GLY A 1 83 ? -12.07 -10.414 -13.523 1 98.44 83 GLY A C 1
ATOM 631 O O . GLY A 1 83 ? -12.93 -11.016 -14.172 1 98.44 83 GLY A O 1
ATOM 632 N N . LEU A 1 84 ? -12.055 -9.156 -13.289 1 98.38 84 LEU A N 1
ATOM 633 C CA . LEU A 1 84 ? -13.172 -8.328 -13.727 1 98.38 84 LEU A CA 1
ATOM 634 C C . LEU A 1 84 ? -13.211 -8.219 -15.242 1 98.38 84 LEU A C 1
ATOM 636 O O . LEU A 1 84 ? -14.273 -8.32 -15.852 1 98.38 84 LEU A O 1
ATOM 640 N N . ILE A 1 85 ? -12.055 -7.957 -15.859 1 98.38 85 ILE A N 1
ATOM 641 C CA . ILE A 1 85 ? -11.984 -7.855 -17.312 1 98.38 85 ILE A CA 1
ATOM 642 C C . ILE A 1 85 ? -12.422 -9.18 -17.938 1 98.38 85 ILE A C 1
ATOM 644 O O . ILE A 1 85 ? -13.18 -9.188 -18.922 1 98.38 85 ILE A O 1
ATOM 648 N N . THR A 1 86 ? -12 -10.266 -17.391 1 98.62 86 THR A N 1
ATOM 649 C CA . THR A 1 86 ? -12.414 -11.578 -17.875 1 98.62 86 THR A CA 1
ATOM 650 C C . THR A 1 86 ? -13.93 -11.734 -17.766 1 98.62 86 THR A C 1
ATOM 652 O O . THR A 1 86 ? -14.586 -12.133 -18.734 1 98.62 86 THR A O 1
ATOM 655 N N . ALA A 1 87 ? -14.461 -11.391 -16.641 1 98.38 87 ALA A N 1
ATOM 656 C CA . ALA A 1 87 ? -15.891 -11.508 -16.391 1 98.38 87 ALA A CA 1
ATOM 657 C C . ALA A 1 87 ? -16.688 -10.633 -17.359 1 98.38 87 ALA A C 1
ATOM 659 O O . ALA A 1 87 ? -17.703 -11.07 -17.906 1 98.38 87 ALA A O 1
ATOM 660 N N . MET A 1 88 ? -16.219 -9.461 -17.547 1 97.88 88 MET A N 1
ATOM 661 C CA . MET A 1 88 ? -16.922 -8.523 -18.422 1 97.88 88 MET A CA 1
ATOM 662 C C . MET A 1 88 ? -16.891 -9.016 -19.859 1 97.88 88 MET A C 1
ATOM 664 O O . MET A 1 88 ? -17.875 -8.883 -20.578 1 97.88 88 MET A O 1
ATOM 668 N N . MET A 1 89 ? -15.781 -9.562 -20.281 1 98.06 89 MET A N 1
ATOM 669 C CA . MET A 1 89 ? -15.688 -10.109 -21.641 1 98.06 89 MET A CA 1
ATOM 670 C C . MET A 1 89 ? -16.594 -11.328 -21.797 1 98.06 89 MET A C 1
ATOM 672 O O . MET A 1 89 ? -17.219 -11.508 -22.844 1 98.06 89 MET A O 1
ATOM 676 N N . LEU A 1 90 ? -16.672 -12.117 -20.781 1 97.94 90 LEU A N 1
ATOM 677 C CA . LEU A 1 90 ? -17.594 -13.25 -20.812 1 97.94 90 LEU A CA 1
ATOM 678 C C . LEU A 1 90 ? -19.031 -12.789 -20.938 1 97.94 90 LEU A C 1
ATOM 680 O O . LEU A 1 90 ? -19.812 -13.352 -21.719 1 97.94 90 LEU A O 1
ATOM 684 N N . LYS A 1 91 ? -19.375 -11.773 -20.188 1 96.5 91 LYS A N 1
ATOM 685 C CA . LYS A 1 91 ? -20.719 -11.219 -20.25 1 96.5 91 LYS A CA 1
ATOM 686 C C . LYS A 1 91 ? -21.016 -10.617 -21.625 1 96.5 91 LYS A C 1
ATOM 688 O O . LYS A 1 91 ? -22.156 -10.586 -22.062 1 96.5 91 LYS A O 1
ATOM 693 N N . ALA A 1 92 ? -19.984 -10.141 -22.219 1 96.5 92 ALA A N 1
ATOM 694 C CA . ALA A 1 92 ? -20.125 -9.594 -23.578 1 96.5 92 ALA A CA 1
ATOM 695 C C . ALA A 1 92 ? -20.109 -10.703 -24.625 1 96.5 92 ALA A C 1
ATOM 697 O O . ALA A 1 92 ? -20.016 -10.43 -25.828 1 96.5 92 ALA A O 1
ATOM 698 N N . ASN A 1 93 ? -20.016 -11.969 -24.219 1 95.5 93 ASN A N 1
ATOM 699 C CA . ASN A 1 93 ? -20.172 -13.172 -25.047 1 95.5 93 ASN A CA 1
ATOM 700 C C . ASN A 1 93 ? -18.875 -13.508 -25.781 1 95.5 93 ASN A C 1
ATOM 702 O O . ASN A 1 93 ? -18.906 -14.086 -26.875 1 95.5 93 ASN A O 1
ATOM 706 N N . PHE A 1 94 ? -17.875 -13.008 -25.203 1 96.69 94 PHE A N 1
ATOM 707 C CA . PHE A 1 94 ? -16.609 -13.523 -25.703 1 96.69 94 PHE A CA 1
ATOM 708 C C . PHE A 1 94 ? -16.359 -14.938 -25.219 1 96.69 94 PHE A C 1
ATOM 710 O O . PHE A 1 94 ? -16.844 -15.328 -24.156 1 96.69 94 PHE A O 1
ATOM 717 N N . GLY A 1 95 ? -15.781 -15.727 -25.969 1 96.31 95 GLY A N 1
ATOM 718 C CA . GLY A 1 95 ? -15.438 -17.078 -25.531 1 96.31 95 GLY A CA 1
ATOM 719 C C . GLY A 1 95 ? -14.539 -17.094 -24.297 1 96.31 95 GLY A C 1
ATOM 720 O O . GLY A 1 95 ? -13.891 -16.094 -23.984 1 96.31 95 GLY A O 1
ATOM 721 N N . VAL A 1 96 ? -14.562 -18.172 -23.547 1 97.31 96 VAL A N 1
ATOM 722 C CA . VAL A 1 96 ? -13.812 -18.328 -22.297 1 97.31 96 VAL A CA 1
ATOM 723 C C . VAL A 1 96 ? -12.328 -18.109 -22.562 1 97.31 96 VAL A C 1
ATOM 725 O O . VAL A 1 96 ? -11.656 -17.375 -21.844 1 97.31 96 VAL A O 1
ATOM 728 N N . PHE A 1 97 ? -11.844 -18.672 -23.594 1 97.38 97 PHE A N 1
ATOM 729 C CA . PHE A 1 97 ? -10.414 -18.609 -23.906 1 97.38 97 PHE A CA 1
ATOM 730 C C . PHE A 1 97 ? -9.977 -17.172 -24.156 1 97.38 97 PHE A C 1
ATOM 732 O O . PHE A 1 97 ? -8.992 -16.703 -23.594 1 97.38 97 PHE A O 1
ATOM 739 N N . LEU A 1 98 ? -10.719 -16.453 -24.969 1 98.06 98 LEU A N 1
ATOM 740 C CA . LEU A 1 98 ? -10.383 -15.07 -25.297 1 98.06 98 LEU A CA 1
ATOM 741 C C . LEU A 1 98 ? -10.5 -14.18 -24.062 1 98.06 98 LEU A C 1
ATOM 743 O O . LEU A 1 98 ? -9.727 -13.234 -23.906 1 98.06 98 LEU A O 1
ATOM 747 N N . SER A 1 99 ? -11.531 -14.453 -23.266 1 98.62 99 SER A N 1
ATOM 748 C CA . SER A 1 99 ? -11.727 -13.672 -22.047 1 98.62 99 SER A CA 1
ATOM 749 C C . SER A 1 99 ? -10.57 -13.852 -21.078 1 98.62 99 SER A C 1
ATOM 751 O O . SER A 1 99 ? -10.102 -12.891 -20.469 1 98.62 99 SER A O 1
ATOM 753 N N . ILE A 1 100 ? -10.086 -15.094 -20.969 1 98.56 100 ILE A N 1
ATOM 754 C CA . ILE A 1 100 ? -8.945 -15.383 -20.109 1 98.56 100 ILE A CA 1
ATOM 755 C C . ILE A 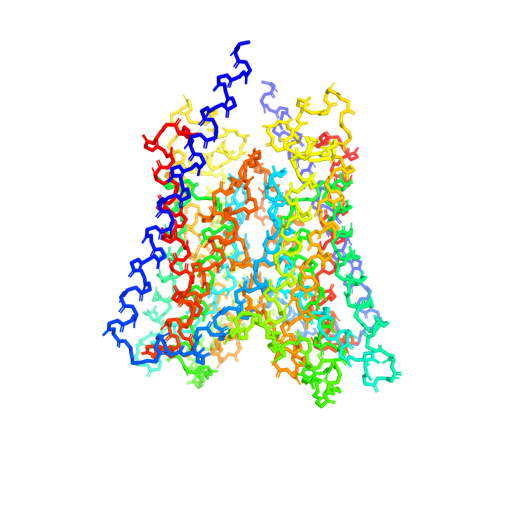1 100 ? -7.703 -14.664 -20.641 1 98.56 100 ILE A C 1
ATOM 757 O O . ILE A 1 100 ? -6.973 -14.039 -19.875 1 98.56 100 ILE A O 1
ATOM 761 N N . LEU A 1 101 ? -7.5 -14.664 -21.938 1 98.62 101 LEU A N 1
ATOM 762 C CA . LEU A 1 101 ? -6.363 -13.984 -22.547 1 98.62 101 LEU A CA 1
ATOM 763 C C . LEU A 1 101 ? -6.438 -12.477 -22.297 1 98.62 101 LEU A C 1
ATOM 765 O O . LEU A 1 101 ? -5.406 -11.82 -22.109 1 98.62 101 LEU A O 1
ATOM 769 N N . GLY A 1 102 ? -7.68 -11.953 -22.391 1 98.62 102 GLY A N 1
ATOM 770 C CA . GLY A 1 102 ? -7.859 -10.547 -22.078 1 98.62 102 GLY A CA 1
ATOM 771 C C . GLY A 1 102 ? -7.438 -10.172 -20.672 1 98.62 102 GLY A C 1
ATOM 772 O O . GLY A 1 102 ? -6.758 -9.164 -20.469 1 98.62 102 GLY A O 1
ATOM 773 N N . GLY A 1 103 ? -7.867 -10.992 -19.688 1 98.75 103 GLY A N 1
ATOM 774 C CA . GLY A 1 103 ? -7.461 -10.781 -18.312 1 98.75 103 GLY A CA 1
ATOM 775 C C . GLY A 1 103 ? -5.957 -10.867 -18.109 1 98.75 103 GLY A C 1
ATOM 776 O O . GLY A 1 103 ? -5.363 -10.016 -17.453 1 98.75 103 GLY A O 1
ATOM 777 N N . ILE A 1 104 ? -5.348 -11.875 -18.734 1 98.81 104 ILE A N 1
ATOM 778 C CA . ILE A 1 104 ? -3.906 -12.055 -18.625 1 98.81 104 ILE A CA 1
ATOM 779 C C . ILE A 1 104 ? -3.18 -10.883 -19.281 1 98.81 104 ILE A C 1
ATOM 781 O O . ILE A 1 104 ? -2.195 -10.375 -18.734 1 98.81 104 ILE A O 1
ATOM 785 N N . PHE A 1 105 ? -3.646 -10.422 -20.375 1 98.81 105 PHE A N 1
ATOM 786 C CA . PHE A 1 105 ? -3.049 -9.312 -21.109 1 98.81 105 PHE A CA 1
ATOM 787 C C . PHE A 1 105 ? -3.035 -8.047 -20.266 1 98.81 105 PHE A C 1
ATOM 789 O O . PHE A 1 105 ? -2.02 -7.352 -20.188 1 98.81 105 PHE A O 1
ATOM 796 N N . ILE A 1 106 ? -4.152 -7.754 -19.594 1 98.56 106 ILE A N 1
ATOM 797 C CA . ILE A 1 106 ? -4.234 -6.523 -18.812 1 98.56 106 ILE A CA 1
ATOM 798 C C . ILE A 1 106 ? -3.277 -6.598 -17.625 1 98.56 106 ILE A C 1
ATOM 800 O O . ILE A 1 106 ? -2.646 -5.602 -17.266 1 98.56 106 ILE A O 1
ATOM 804 N N . GLY A 1 107 ? -3.254 -7.77 -16.984 1 98.75 107 GLY A N 1
ATOM 805 C CA . GLY A 1 107 ? -2.283 -7.941 -15.906 1 98.75 107 GLY A CA 1
ATOM 806 C C . GLY A 1 107 ? -0.85 -7.754 -16.375 1 98.75 107 GLY A C 1
ATOM 807 O O . GLY A 1 107 ? -0.074 -7.039 -15.734 1 98.75 107 GLY A O 1
ATOM 808 N N . GLY A 1 108 ? -0.537 -8.391 -17.469 1 98.81 108 GLY A N 1
ATOM 809 C CA . GLY A 1 108 ? 0.784 -8.211 -18.047 1 98.81 108 GLY A CA 1
ATOM 810 C C . GLY A 1 108 ? 1.076 -6.77 -18.422 1 98.81 108 GLY A C 1
ATOM 811 O O . GLY A 1 108 ? 2.201 -6.293 -18.266 1 98.81 108 GLY A O 1
ATOM 812 N N . LEU A 1 109 ? 0.116 -6.113 -18.938 1 98.75 109 LEU A N 1
ATOM 813 C CA . LEU A 1 109 ? 0.265 -4.723 -19.344 1 98.75 109 LEU A CA 1
ATOM 814 C C . LEU A 1 109 ? 0.569 -3.832 -18.156 1 98.75 109 LEU A C 1
ATOM 816 O O . LEU A 1 109 ? 1.446 -2.969 -18.219 1 98.75 109 LEU A O 1
ATOM 820 N N . ILE A 1 110 ? -0.154 -4.004 -17.109 1 98.5 110 ILE A N 1
ATOM 821 C CA . ILE A 1 110 ? 0.099 -3.215 -15.914 1 98.5 110 ILE A CA 1
ATOM 822 C C . ILE A 1 110 ? 1.504 -3.506 -15.391 1 98.5 110 ILE A C 1
ATOM 824 O O . ILE A 1 110 ? 2.23 -2.59 -15 1 98.5 110 ILE A O 1
ATOM 828 N N . GLY A 1 111 ? 1.834 -4.797 -15.391 1 98.75 111 GLY A N 1
ATOM 829 C CA . GLY A 1 111 ? 3.201 -5.141 -15.031 1 98.75 111 GLY A CA 1
ATOM 830 C C . GLY A 1 111 ? 4.234 -4.492 -15.93 1 98.75 111 GLY A C 1
ATOM 831 O O . GLY A 1 111 ? 5.262 -4.004 -15.453 1 98.75 111 GLY A O 1
ATOM 832 N N . PHE A 1 112 ? 3.953 -4.449 -17.203 1 98.75 112 PHE A N 1
ATOM 833 C CA . PHE A 1 112 ? 4.828 -3.812 -18.172 1 98.75 112 PHE A CA 1
ATOM 834 C C . PHE A 1 112 ? 4.984 -2.326 -17.875 1 98.75 112 PHE A C 1
ATOM 836 O O . PHE A 1 112 ? 6.098 -1.798 -17.906 1 98.75 112 PHE A O 1
ATOM 843 N N . ILE A 1 113 ? 3.963 -1.709 -17.594 1 97.88 113 ILE A N 1
ATOM 844 C CA . ILE A 1 113 ? 3.975 -0.29 -17.25 1 97.88 113 ILE A CA 1
ATOM 845 C C . ILE A 1 113 ? 4.805 -0.065 -15.992 1 97.88 113 ILE A C 1
ATOM 847 O O . ILE A 1 113 ? 5.652 0.832 -15.945 1 97.88 113 ILE A O 1
ATOM 851 N N . ASN A 1 114 ? 4.582 -0.868 -14.969 1 98 114 ASN A N 1
ATOM 852 C CA . ASN A 1 114 ? 5.375 -0.767 -13.75 1 98 114 ASN A CA 1
ATOM 853 C C . ASN A 1 114 ? 6.867 -0.927 -14.031 1 98 114 ASN A C 1
ATOM 855 O O . ASN A 1 114 ? 7.688 -0.15 -13.539 1 98 114 ASN A O 1
ATOM 859 N N . GLY A 1 115 ? 7.141 -1.935 -14.867 1 98.12 115 GLY A N 1
ATOM 860 C CA . GLY A 1 115 ? 8.531 -2.152 -15.227 1 98.12 115 GLY A CA 1
ATOM 861 C C . GLY A 1 115 ? 9.164 -0.954 -15.906 1 98.12 115 GLY A C 1
ATOM 862 O O . GLY A 1 115 ? 10.305 -0.587 -15.602 1 98.12 115 GLY A O 1
ATOM 863 N N . ILE A 1 116 ? 8.453 -0.35 -16.75 1 96.81 116 ILE A N 1
ATOM 864 C CA . ILE A 1 116 ? 8.953 0.807 -17.484 1 96.81 116 ILE A CA 1
ATOM 865 C C . ILE A 1 116 ? 9.117 1.99 -16.531 1 96.81 116 ILE A C 1
ATOM 867 O O . ILE A 1 116 ? 10.141 2.678 -16.562 1 96.81 116 ILE A O 1
ATOM 871 N N . LEU A 1 117 ? 8.148 2.184 -15.734 1 94.38 117 LEU A N 1
ATOM 872 C CA . LEU A 1 117 ? 8.188 3.301 -14.797 1 94.38 117 LEU A CA 1
ATOM 873 C C . LEU A 1 117 ? 9.391 3.178 -13.859 1 94.38 117 LEU A C 1
ATOM 875 O O . LEU A 1 117 ? 10.062 4.172 -13.57 1 94.38 117 LEU A O 1
ATOM 879 N N . ILE A 1 118 ? 9.633 2.014 -13.422 1 94.75 118 ILE A N 1
ATOM 880 C CA . ILE A 1 118 ? 10.688 1.78 -12.445 1 94.75 118 ILE A CA 1
ATOM 881 C C . ILE A 1 118 ? 12.047 1.816 -13.133 1 94.75 118 ILE A C 1
ATOM 883 O O . ILE A 1 118 ? 13 2.389 -12.602 1 94.75 118 ILE A O 1
ATOM 887 N N . SER A 1 119 ? 12.148 1.256 -14.312 1 94.25 119 SER A N 1
ATOM 888 C CA . SER A 1 119 ? 13.438 1.082 -14.961 1 94.25 119 SER A CA 1
ATOM 889 C C . SER A 1 119 ? 13.836 2.33 -15.742 1 94.25 119 SER A C 1
ATOM 891 O O . SER A 1 119 ? 15.016 2.701 -15.773 1 94.25 119 SER A O 1
ATOM 893 N N . LYS A 1 120 ? 12.938 2.982 -16.312 1 90.19 120 LYS A N 1
ATOM 894 C CA . LYS A 1 120 ? 13.289 4.074 -17.219 1 90.19 120 LYS A CA 1
ATOM 895 C C . LYS A 1 120 ? 13.18 5.426 -16.516 1 90.19 120 LYS A C 1
ATOM 897 O O . LYS A 1 120 ? 13.883 6.375 -16.859 1 90.19 120 LYS A O 1
ATOM 902 N N . THR A 1 121 ? 12.305 5.52 -15.57 1 86.19 121 THR A N 1
ATOM 903 C CA . THR A 1 121 ? 12.102 6.824 -14.953 1 86.19 121 THR A CA 1
ATOM 904 C C . THR A 1 121 ? 12.68 6.852 -13.539 1 86.19 121 THR A C 1
ATOM 906 O O . THR A 1 121 ? 12.625 7.883 -12.859 1 86.19 121 THR A O 1
ATOM 909 N N . ASN A 1 122 ? 13.156 5.777 -13.039 1 82.25 122 ASN A N 1
ATOM 910 C CA . ASN A 1 122 ? 13.797 5.637 -11.734 1 82.25 122 ASN A CA 1
ATOM 911 C C . ASN A 1 122 ? 12.82 5.934 -10.602 1 82.25 122 ASN A C 1
ATOM 913 O O . ASN A 1 122 ? 13.195 6.559 -9.602 1 82.25 122 ASN A O 1
ATOM 917 N N . LEU A 1 123 ? 11.602 5.703 -10.891 1 87.06 123 LEU A N 1
ATOM 918 C CA . LEU A 1 123 ? 10.633 5.758 -9.805 1 87.06 123 LEU A CA 1
ATOM 919 C C . LEU A 1 123 ? 10.875 4.625 -8.805 1 87.06 123 LEU A C 1
ATOM 921 O O . LEU A 1 123 ? 11.117 3.484 -9.211 1 87.06 123 LEU A O 1
ATOM 925 N N . PRO A 1 124 ? 10.867 4.992 -7.535 1 87.62 124 PRO A N 1
ATOM 926 C CA . PRO A 1 124 ? 10.922 3.883 -6.578 1 87.62 124 PRO A CA 1
ATOM 927 C C . PRO A 1 124 ? 9.773 2.893 -6.762 1 87.62 124 PRO A C 1
ATOM 929 O O . PRO A 1 124 ? 8.641 3.297 -7.031 1 87.62 124 PRO A O 1
ATOM 932 N N . PRO A 1 125 ? 10.078 1.66 -6.68 1 92.88 125 PRO A N 1
ATOM 933 C CA . PRO A 1 125 ? 9.086 0.618 -6.957 1 92.88 125 PRO A CA 1
ATOM 934 C C . PRO A 1 125 ? 7.797 0.795 -6.156 1 92.88 125 PRO A C 1
ATOM 936 O O . PRO A 1 125 ? 6.703 0.583 -6.684 1 92.88 125 PRO A O 1
ATOM 939 N N . PHE A 1 126 ? 7.922 1.223 -4.934 1 88.31 126 PHE A N 1
ATOM 940 C CA . PHE A 1 126 ? 6.723 1.285 -4.105 1 88.31 126 PHE A CA 1
ATOM 941 C C . PHE A 1 126 ? 5.785 2.387 -4.59 1 88.31 126 PHE A C 1
ATOM 943 O O . PHE A 1 126 ? 4.566 2.266 -4.477 1 88.31 126 PHE A O 1
ATOM 950 N N . ILE A 1 127 ? 6.266 3.488 -5.07 1 86.88 127 ILE A N 1
ATOM 951 C CA . ILE A 1 127 ? 5.441 4.59 -5.559 1 86.88 127 ILE A CA 1
ATOM 952 C C . ILE A 1 127 ? 4.77 4.188 -6.871 1 86.88 127 ILE A C 1
ATOM 954 O O . ILE A 1 127 ? 3.562 4.379 -7.039 1 86.88 127 ILE A O 1
ATOM 958 N N . ALA A 1 128 ? 5.594 3.617 -7.789 1 92.56 128 ALA A N 1
ATOM 959 C CA . ALA A 1 128 ? 5.066 3.199 -9.086 1 92.56 128 ALA A CA 1
ATOM 960 C C . ALA A 1 128 ? 3.932 2.193 -8.922 1 92.56 128 ALA A C 1
ATOM 962 O O . ALA A 1 128 ? 2.867 2.342 -9.523 1 92.56 128 ALA A O 1
ATOM 963 N N . THR A 1 129 ? 4.164 1.288 -7.988 1 95.12 129 THR A N 1
ATOM 964 C CA . THR A 1 129 ? 3.217 0.178 -7.922 1 95.12 129 THR A CA 1
ATOM 965 C C . THR A 1 129 ? 2.045 0.521 -7.008 1 95.12 129 THR A C 1
ATOM 967 O O . THR A 1 129 ? 0.946 -0.014 -7.172 1 95.12 129 THR A O 1
ATOM 970 N N . LEU A 1 130 ? 2.26 1.388 -6.055 1 90.81 130 LEU A N 1
ATOM 971 C CA . LEU A 1 130 ? 1.117 1.91 -5.312 1 90.81 130 LEU A CA 1
ATOM 972 C C . LEU A 1 130 ? 0.219 2.748 -6.219 1 90.81 130 LEU A C 1
ATOM 974 O O . LEU A 1 130 ? -1.007 2.699 -6.098 1 90.81 130 LEU A O 1
ATOM 978 N N . GLY A 1 131 ? 0.844 3.535 -7.008 1 91.56 131 GLY A N 1
ATOM 979 C CA . GLY A 1 131 ? 0.085 4.316 -7.973 1 91.56 131 GLY A CA 1
ATOM 980 C C . GLY A 1 131 ? -0.745 3.463 -8.914 1 91.56 131 GLY A C 1
ATOM 981 O O . GLY A 1 131 ? -1.943 3.699 -9.078 1 91.56 131 GLY A O 1
ATOM 982 N N . THR A 1 132 ? -0.101 2.467 -9.477 1 95.12 132 THR A N 1
ATOM 983 C CA . THR A 1 132 ? -0.828 1.618 -10.414 1 95.12 132 THR A CA 1
ATOM 984 C C . THR A 1 132 ? -1.855 0.76 -9.68 1 95.12 132 THR A C 1
ATOM 986 O O . THR A 1 132 ? -2.881 0.385 -10.258 1 95.12 132 THR A O 1
ATOM 989 N N . MET A 1 133 ? -1.562 0.453 -8.43 1 94.75 133 MET A N 1
ATOM 990 C CA . MET A 1 133 ? -2.564 -0.218 -7.605 1 94.75 133 MET A CA 1
ATOM 991 C C . MET A 1 133 ? -3.852 0.596 -7.543 1 94.75 133 MET A C 1
ATOM 993 O O . MET A 1 133 ? -4.941 0.061 -7.754 1 94.75 133 MET A O 1
ATOM 997 N N . ASN A 1 134 ? -3.662 1.861 -7.305 1 91.12 134 ASN A N 1
ATOM 998 C CA . ASN A 1 134 ? -4.82 2.744 -7.211 1 91.12 134 ASN A CA 1
ATOM 999 C C . ASN A 1 134 ? -5.504 2.916 -8.562 1 91.12 134 ASN A C 1
ATOM 1001 O O . ASN A 1 134 ? -6.734 2.984 -8.633 1 91.12 134 ASN A O 1
ATOM 1005 N N . ILE A 1 135 ? -4.723 3.006 -9.562 1 94.12 135 ILE A N 1
ATOM 1006 C CA . ILE A 1 135 ? -5.273 3.139 -10.906 1 94.12 135 ILE A CA 1
ATOM 1007 C C . ILE A 1 135 ? -6.117 1.912 -11.242 1 94.12 135 ILE A C 1
ATOM 1009 O O . ILE A 1 135 ? -7.266 2.041 -11.672 1 94.12 135 ILE A O 1
ATOM 1013 N N . ALA A 1 136 ? -5.57 0.774 -10.992 1 96.5 136 ALA A N 1
ATOM 1014 C CA . ALA A 1 136 ? -6.273 -0.47 -11.297 1 96.5 136 ALA A CA 1
ATOM 1015 C C . ALA A 1 136 ? -7.523 -0.617 -10.43 1 96.5 136 ALA A C 1
ATOM 1017 O O . ALA A 1 136 ? -8.586 -1.006 -10.922 1 96.5 136 ALA A O 1
ATOM 1018 N N . ARG A 1 137 ? -7.414 -0.339 -9.203 1 94.38 137 ARG A N 1
ATOM 1019 C CA . ARG A 1 137 ? -8.547 -0.427 -8.289 1 94.38 137 ARG A CA 1
ATOM 1020 C C . ARG A 1 137 ? -9.648 0.546 -8.695 1 94.38 137 ARG A C 1
ATOM 1022 O O . ARG A 1 137 ? -10.828 0.18 -8.727 1 94.38 137 ARG A O 1
ATOM 1029 N N . GLY A 1 138 ? -9.258 1.786 -8.945 1 92.25 138 GLY A N 1
ATOM 1030 C CA . GLY A 1 138 ? -10.219 2.77 -9.414 1 92.25 138 GLY A CA 1
ATOM 1031 C C . GLY A 1 138 ? -10.93 2.352 -10.688 1 92.25 138 GLY A C 1
ATOM 1032 O O . GLY A 1 138 ? -12.125 2.596 -10.844 1 92.25 138 GLY A O 1
ATOM 1033 N N . PHE A 1 139 ? -10.172 1.755 -11.516 1 94.31 139 PHE A N 1
ATOM 1034 C CA . PHE A 1 139 ? -10.758 1.246 -12.75 1 94.31 139 PHE A CA 1
ATOM 1035 C C . PHE A 1 139 ? -11.836 0.207 -12.453 1 94.31 139 PHE A C 1
ATOM 1037 O O . PHE A 1 139 ? -12.898 0.208 -13.078 1 94.31 139 PHE A O 1
ATOM 1044 N N . CYS A 1 140 ? -11.57 -0.691 -11.523 1 96.06 140 CYS A N 1
ATOM 1045 C CA . CYS A 1 140 ? -12.531 -1.719 -11.148 1 96.06 140 CYS A CA 1
ATOM 1046 C C . CYS A 1 140 ? -13.82 -1.092 -10.633 1 96.06 140 CYS A C 1
ATOM 1048 O O . CYS A 1 140 ? -14.914 -1.477 -11.047 1 96.06 140 CYS A O 1
ATOM 1050 N N . TYR A 1 141 ? -13.656 -0.104 -9.852 1 92.69 141 TYR A N 1
ATOM 1051 C CA . TYR A 1 141 ? -14.836 0.583 -9.328 1 92.69 141 TYR A CA 1
ATOM 1052 C C . TYR A 1 141 ? -15.555 1.342 -10.438 1 92.69 141 TYR A C 1
ATOM 1054 O O . TYR A 1 141 ? -16.781 1.266 -10.547 1 92.69 141 TYR A O 1
ATOM 1062 N N . GLY A 1 142 ? -14.883 2.061 -11.211 1 92.44 142 GLY A N 1
ATOM 1063 C CA . GLY A 1 142 ? -15.453 2.945 -12.219 1 92.44 142 GLY A CA 1
ATOM 1064 C C . GLY A 1 142 ? -16.234 2.211 -13.281 1 92.44 142 GLY A C 1
ATOM 1065 O O . GLY A 1 142 ? -17.359 2.617 -13.633 1 92.44 142 GLY A O 1
ATOM 1066 N N . VAL A 1 143 ? -15.727 1.145 -13.711 1 92.81 143 VAL A N 1
ATOM 1067 C CA . VAL A 1 143 ? -16.344 0.449 -14.836 1 92.81 143 VAL A CA 1
ATOM 1068 C C . VAL A 1 143 ? -17.578 -0.315 -14.359 1 92.81 143 VAL A C 1
ATOM 1070 O O . VAL A 1 143 ? -18.5 -0.566 -15.133 1 92.81 143 VAL A O 1
ATOM 1073 N N . THR A 1 144 ? -17.625 -0.658 -13.055 1 94 144 THR A N 1
ATOM 1074 C CA . THR A 1 144 ? -18.734 -1.476 -12.555 1 94 144 THR A CA 1
ATOM 1075 C C . THR A 1 144 ? -19.703 -0.631 -11.742 1 94 144 THR A C 1
ATOM 1077 O O . THR A 1 144 ? -20.797 -1.096 -11.391 1 94 144 THR A O 1
ATOM 1080 N N . GLY A 1 145 ? -19.281 0.59 -11.453 1 90.69 145 GLY A N 1
ATOM 1081 C CA . GLY A 1 145 ? -20.078 1.384 -10.523 1 90.69 145 GLY A CA 1
ATOM 1082 C C . GLY A 1 145 ? -20.094 0.817 -9.117 1 90.69 145 GLY A C 1
ATOM 1083 O O . GLY A 1 145 ? -21.062 1.008 -8.375 1 90.69 145 GLY A O 1
ATOM 1084 N N . GLY A 1 146 ? -19.109 0.027 -8.844 1 89.75 146 GLY A N 1
ATOM 1085 C CA . GLY A 1 146 ? -19 -0.549 -7.516 1 89.75 146 GLY A CA 1
ATOM 1086 C C . GLY A 1 146 ? -19.766 -1.858 -7.371 1 89.75 146 GLY A C 1
ATOM 1087 O O . GLY A 1 146 ? -19.719 -2.49 -6.312 1 89.75 146 GLY A O 1
ATOM 1088 N N . TRP A 1 147 ? -20.344 -2.34 -8.422 1 92.44 147 TRP A N 1
ATOM 1089 C CA . TRP A 1 147 ? -21.141 -3.557 -8.352 1 92.44 147 TRP A CA 1
ATOM 1090 C C . TRP A 1 147 ? -20.359 -4.754 -8.883 1 92.44 147 TRP A C 1
ATOM 1092 O O . TRP A 1 147 ? -19.609 -4.629 -9.852 1 92.44 147 TRP A O 1
ATOM 1102 N N . PRO A 1 148 ? -20.578 -5.871 -8.359 1 95.31 148 PRO A N 1
ATOM 1103 C CA . PRO A 1 148 ? -19.922 -7.078 -8.859 1 95.31 148 PRO A CA 1
ATOM 1104 C C . PRO A 1 148 ? -20.547 -7.59 -10.164 1 95.31 148 PRO A C 1
ATOM 1106 O O . PRO A 1 148 ? -21.703 -7.281 -10.461 1 95.31 148 PRO A O 1
ATOM 1109 N N . VAL A 1 149 ? -19.734 -8.266 -10.93 1 96.31 149 VAL A N 1
ATOM 1110 C CA . VAL A 1 149 ? -20.203 -8.977 -12.109 1 96.31 149 VAL A CA 1
ATOM 1111 C C . VAL A 1 149 ? -20.5 -10.43 -11.758 1 96.31 149 VAL A C 1
ATOM 1113 O O . VAL A 1 149 ? -19.609 -11.156 -11.297 1 96.31 149 VAL A O 1
ATOM 1116 N N . ARG A 1 150 ? -21.766 -10.836 -11.977 1 94.62 150 ARG A N 1
ATOM 1117 C CA . ARG A 1 150 ? -22.234 -12.148 -11.547 1 94.62 150 ARG A CA 1
ATOM 1118 C C . ARG A 1 150 ? -22.688 -12.984 -12.742 1 94.62 150 ARG A C 1
ATOM 1120 O O . ARG A 1 150 ? -22.469 -12.609 -13.891 1 94.62 150 ARG A O 1
ATOM 1127 N N . ASP A 1 151 ? -23.141 -14.211 -12.406 1 94.25 151 ASP A N 1
ATOM 1128 C CA . ASP A 1 151 ? -23.734 -15.125 -13.375 1 94.25 151 ASP A CA 1
ATOM 1129 C C . ASP A 1 151 ? -22.766 -15.422 -14.516 1 94.25 151 ASP A C 1
ATOM 1131 O O . ASP A 1 151 ? -23.094 -15.258 -15.688 1 94.25 151 ASP A O 1
ATOM 1135 N N . LEU A 1 152 ? -21.656 -15.844 -14.125 1 96.06 152 LEU A N 1
ATOM 1136 C CA . LEU A 1 152 ? -20.625 -16.219 -15.086 1 96.06 152 LEU A CA 1
ATOM 1137 C C . LEU A 1 152 ? -20.906 -17.609 -15.656 1 96.06 152 LEU A C 1
ATOM 1139 O O . LEU A 1 152 ? -21.5 -18.453 -14.984 1 96.06 152 LEU A O 1
ATOM 1143 N N . PRO A 1 153 ? -20.5 -17.797 -16.844 1 95.75 153 PRO A N 1
ATOM 1144 C CA . PRO A 1 153 ? -20.797 -19.094 -17.484 1 95.75 153 PRO A CA 1
ATOM 1145 C C . PRO A 1 153 ? -20.172 -20.266 -16.734 1 95.75 153 PRO A C 1
ATOM 1147 O O . PRO A 1 153 ? -19.062 -20.156 -16.203 1 95.75 153 PRO A O 1
ATOM 1150 N N . LYS A 1 154 ? -20.812 -21.406 -16.844 1 94.19 154 LYS A N 1
ATOM 1151 C CA . LYS A 1 154 ? -20.375 -22.625 -16.172 1 94.19 154 LYS A CA 1
ATOM 1152 C C . LYS A 1 154 ? -19 -23.078 -16.688 1 94.19 154 LYS A C 1
ATOM 1154 O O . LYS A 1 154 ? -18.188 -23.609 -15.93 1 94.19 154 LYS A O 1
ATOM 1159 N N . SER A 1 155 ? -18.828 -22.875 -17.984 1 94.25 155 SER A N 1
ATOM 1160 C CA . SER A 1 155 ? -17.562 -23.281 -18.594 1 94.25 155 SER A CA 1
ATOM 1161 C C . SER A 1 155 ? -16.391 -22.547 -17.938 1 94.25 155 SER A C 1
ATOM 1163 O O . SER A 1 155 ? -15.289 -23.094 -17.875 1 94.25 155 SER A O 1
ATOM 1165 N N . PHE A 1 156 ? -16.641 -21.406 -17.5 1 96.19 156 PHE A N 1
ATOM 1166 C CA . PHE A 1 156 ? -15.602 -20.625 -16.828 1 96.19 156 PHE A CA 1
ATOM 1167 C C . PHE A 1 156 ? -15.477 -21.031 -15.367 1 96.19 156 PHE A C 1
ATOM 1169 O O . PHE A 1 156 ? -14.367 -21.219 -14.859 1 96.19 156 PHE A O 1
ATOM 1176 N N . ILE A 1 157 ? -16.578 -21.188 -14.703 1 94.69 157 ILE A N 1
ATOM 1177 C CA . ILE A 1 157 ? -16.594 -21.484 -13.273 1 94.69 157 ILE A CA 1
ATOM 1178 C C . ILE A 1 157 ? -15.945 -22.844 -13.023 1 94.69 157 ILE A C 1
ATOM 1180 O O . ILE A 1 157 ? -15.32 -23.047 -11.984 1 94.69 157 ILE A O 1
ATOM 1184 N N . THR A 1 158 ? -15.977 -23.672 -14.008 1 91.69 158 THR A N 1
ATOM 1185 C CA . THR A 1 158 ? -15.383 -25 -13.898 1 91.69 158 THR A CA 1
ATOM 1186 C C . THR A 1 158 ? -13.875 -24.906 -13.688 1 91.69 158 THR A C 1
ATOM 1188 O O . THR A 1 158 ? -13.289 -25.75 -13.008 1 91.69 158 THR A O 1
ATOM 1191 N N . LEU A 1 159 ? -13.289 -23.906 -14.164 1 90.5 159 LEU A N 1
ATOM 1192 C CA . LEU A 1 159 ? -11.852 -23.719 -14.008 1 90.5 159 LEU A CA 1
ATOM 1193 C C . LEU A 1 159 ? -11.477 -23.562 -12.539 1 90.5 159 LEU A C 1
ATOM 1195 O O . LEU A 1 159 ? -10.375 -23.938 -12.133 1 90.5 159 LEU A O 1
ATOM 1199 N N . GLY A 1 160 ? -12.367 -22.984 -11.773 1 89.5 160 GLY A N 1
ATOM 1200 C CA . GLY A 1 160 ? -12.094 -22.75 -10.367 1 89.5 160 GLY A CA 1
ATOM 1201 C C . GLY A 1 160 ? -12.727 -23.781 -9.453 1 89.5 160 GLY A C 1
ATOM 1202 O O . GLY A 1 160 ? -12.367 -23.875 -8.281 1 89.5 160 GLY A O 1
ATOM 1203 N N . GLN A 1 161 ? -13.602 -24.625 -10.023 1 87.5 161 GLN A N 1
ATOM 1204 C CA . GLN A 1 161 ? -14.414 -25.438 -9.117 1 87.5 161 GLN A CA 1
ATOM 1205 C C . GLN A 1 161 ? -14.297 -26.922 -9.445 1 87.5 161 GLN A C 1
ATOM 1207 O O . GLN A 1 161 ? -14.688 -27.766 -8.641 1 87.5 161 GLN A O 1
ATOM 1212 N N . TYR A 1 162 ? -13.68 -27.219 -10.555 1 85.81 162 TYR A N 1
ATOM 1213 C CA . TYR A 1 162 ? -13.617 -28.609 -10.984 1 85.81 162 TYR A CA 1
ATOM 1214 C C . TYR A 1 162 ? -12.445 -29.328 -10.328 1 85.81 162 TYR A C 1
ATOM 1216 O O . TYR A 1 162 ? -11.352 -28.766 -10.203 1 85.81 162 TYR A O 1
ATOM 1224 N N . ASP A 1 163 ? -12.703 -30.578 -9.898 1 86.12 163 ASP A N 1
ATOM 1225 C CA . ASP A 1 163 ? -11.664 -31.453 -9.359 1 86.12 163 ASP A CA 1
ATOM 1226 C C . ASP A 1 163 ? -11.297 -32.562 -10.352 1 86.12 163 ASP A C 1
ATOM 1228 O O . ASP A 1 163 ? -12.148 -33.344 -10.734 1 86.12 163 ASP A O 1
ATOM 1232 N N . VAL A 1 164 ? -10.141 -32.562 -10.734 1 86.31 164 VAL A N 1
ATOM 1233 C CA . VAL A 1 164 ? -9.664 -33.594 -11.656 1 86.31 164 VAL A CA 1
ATOM 1234 C C . VAL A 1 164 ? -9.422 -34.906 -10.898 1 86.31 164 VAL A C 1
ATOM 1236 O O . VAL A 1 164 ? -8.664 -34.906 -9.922 1 86.31 164 VAL A O 1
ATOM 1239 N N . PRO A 1 165 ? -10.125 -35.906 -11.32 1 85.06 165 PRO A N 1
ATOM 1240 C CA . PRO A 1 165 ? -9.883 -37.188 -10.648 1 85.06 165 PRO A CA 1
ATOM 1241 C C . PRO A 1 165 ? -8.477 -37.719 -10.914 1 85.06 165 PRO A C 1
ATOM 1243 O O . PRO A 1 165 ? -8.039 -37.781 -12.062 1 85.06 165 PRO A O 1
ATOM 1246 N N . PHE A 1 166 ? -7.781 -37.812 -9.859 1 81.31 166 PHE A N 1
ATOM 1247 C CA . PHE A 1 166 ? -6.441 -38.375 -9.945 1 81.31 166 PHE A CA 1
ATOM 1248 C C . PHE A 1 166 ? -6.207 -39.375 -8.812 1 81.31 166 PHE A C 1
ATOM 1250 O O . PHE A 1 166 ? -6.207 -39 -7.641 1 81.31 166 PHE A O 1
ATOM 1257 N N . LEU A 1 167 ? -5.961 -40.625 -9.148 1 78 167 LEU A N 1
ATOM 1258 C CA . LEU A 1 167 ? -5.66 -41.719 -8.219 1 78 167 LEU A CA 1
ATOM 1259 C C . LEU A 1 167 ? -6.703 -41.781 -7.109 1 78 167 LEU A C 1
ATOM 1261 O O . LEU A 1 167 ? -6.355 -41.875 -5.934 1 78 167 LEU A O 1
ATOM 1265 N N . GLY A 1 168 ? -7.934 -41.531 -7.406 1 77.62 168 GLY A N 1
ATOM 1266 C CA . GLY A 1 168 ? -9.023 -41.688 -6.457 1 77.62 168 GLY A CA 1
ATOM 1267 C C . GLY A 1 168 ? -9.305 -40.406 -5.66 1 77.62 168 GLY A C 1
ATOM 1268 O O . GLY A 1 168 ? -10.242 -40.375 -4.863 1 77.62 168 GLY A O 1
ATOM 1269 N N . VAL A 1 169 ? -8.352 -39.5 -5.863 1 80.69 169 VAL A N 1
ATOM 1270 C CA . VAL A 1 169 ? -8.586 -38.25 -5.152 1 80.69 169 VAL A CA 1
ATOM 1271 C C . VAL A 1 169 ? -8.828 -37.125 -6.152 1 80.69 169 VAL A C 1
ATOM 1273 O O . VAL A 1 169 ? -8.266 -37.125 -7.25 1 80.69 169 VAL A O 1
ATOM 1276 N N . GLY A 1 170 ? -9.789 -36.344 -5.957 1 86.56 170 GLY A N 1
ATOM 1277 C CA . GLY A 1 170 ? -10.023 -35.156 -6.797 1 86.56 170 GLY A CA 1
ATOM 1278 C C . GLY A 1 170 ? -9.062 -34.031 -6.52 1 86.56 170 GLY A C 1
ATOM 1279 O O . GLY A 1 170 ? -8.977 -33.531 -5.387 1 86.56 170 GLY A O 1
ATOM 1280 N N . ILE A 1 171 ? -8.242 -33.719 -7.484 1 88.44 171 ILE A N 1
ATOM 1281 C CA . ILE A 1 171 ? -7.328 -32.594 -7.355 1 88.44 171 ILE A CA 1
ATOM 1282 C C . ILE A 1 171 ? -7.961 -31.344 -7.98 1 88.44 171 ILE A C 1
ATOM 1284 O O . ILE A 1 171 ? -8.328 -31.359 -9.156 1 88.44 171 ILE A O 1
ATOM 1288 N N . PRO A 1 172 ? -8.086 -30.344 -7.168 1 92.19 172 PRO A N 1
ATOM 1289 C CA . PRO A 1 172 ? -8.656 -29.109 -7.734 1 92.19 172 PRO A CA 1
ATOM 1290 C C . PRO A 1 172 ? -7.855 -28.578 -8.922 1 92.19 172 PRO A C 1
ATOM 1292 O O . PRO A 1 172 ? -6.625 -28.562 -8.875 1 92.19 172 PRO A O 1
ATOM 1295 N N . LEU A 1 173 ? -8.469 -28.203 -9.953 1 92.31 173 LEU A N 1
ATOM 1296 C CA . LEU A 1 173 ? -7.848 -27.734 -11.188 1 92.31 173 LEU A CA 1
ATOM 1297 C C . LEU A 1 173 ? -6.891 -26.578 -10.906 1 92.31 173 LEU A C 1
ATOM 1299 O O . LEU A 1 173 ? -5.797 -26.516 -11.469 1 92.31 173 LEU A O 1
ATOM 1303 N N . PRO A 1 174 ? -7.234 -25.562 -10.008 1 94.75 174 PRO A N 1
ATOM 1304 C CA . PRO A 1 174 ? -6.293 -24.484 -9.703 1 94.75 174 PRO A CA 1
ATOM 1305 C C . PRO A 1 174 ? -4.953 -25 -9.172 1 94.75 174 PRO A C 1
ATOM 1307 O O . PRO A 1 174 ? -3.91 -24.391 -9.43 1 94.75 174 PRO A O 1
ATOM 1310 N N . VAL A 1 175 ? -4.973 -26.078 -8.484 1 94.88 175 VAL A N 1
ATOM 1311 C CA . VAL A 1 175 ? -3.746 -26.672 -7.953 1 94.88 175 VAL A CA 1
ATOM 1312 C C . VAL A 1 175 ? -2.877 -27.172 -9.102 1 94.88 175 VAL A C 1
ATOM 1314 O O . VAL A 1 175 ? -1.651 -27.031 -9.07 1 94.88 175 VAL A O 1
ATOM 1317 N N . ILE A 1 176 ? -3.496 -27.766 -10.047 1 94.81 176 ILE A N 1
ATOM 1318 C CA . ILE A 1 176 ? -2.775 -28.266 -11.219 1 94.81 176 ILE A CA 1
ATOM 1319 C C . ILE A 1 176 ? -2.115 -27.094 -11.938 1 94.81 176 ILE A C 1
ATOM 1321 O O . ILE A 1 176 ? -0.944 -27.172 -12.32 1 94.81 176 ILE A O 1
ATOM 1325 N N . PHE A 1 177 ? -2.881 -25.984 -12.125 1 96.44 177 PHE A N 1
ATOM 1326 C CA . PHE A 1 177 ? -2.305 -24.797 -12.734 1 96.44 177 PHE A CA 1
ATOM 1327 C C . PHE A 1 177 ? -1.118 -24.297 -11.914 1 96.44 177 PHE A C 1
ATOM 1329 O O . PHE A 1 177 ? -0.101 -23.891 -12.484 1 96.44 177 PHE A O 1
ATOM 1336 N N . MET A 1 178 ? -1.262 -24.281 -10.609 1 97.19 178 MET A N 1
ATOM 1337 C CA . MET A 1 178 ? -0.195 -23.828 -9.727 1 97.19 178 MET A CA 1
ATOM 1338 C C . MET A 1 178 ? 1.062 -24.672 -9.906 1 97.19 178 MET A C 1
ATOM 1340 O O . MET A 1 178 ? 2.164 -24.141 -10.031 1 97.19 178 MET A O 1
ATOM 1344 N N . ILE A 1 179 ? 0.924 -26.016 -9.961 1 96.69 179 ILE A N 1
ATOM 1345 C CA . ILE A 1 179 ? 2.055 -26.922 -10.109 1 96.69 179 ILE A CA 1
ATOM 1346 C C . ILE A 1 179 ? 2.73 -26.688 -11.461 1 96.69 179 ILE A C 1
ATOM 1348 O O . ILE A 1 179 ? 3.955 -26.562 -11.539 1 96.69 179 ILE A O 1
ATOM 1352 N N . VAL A 1 180 ? 1.968 -26.609 -12.5 1 97.94 180 VAL A N 1
ATOM 1353 C CA . VAL A 1 180 ? 2.502 -26.422 -13.852 1 97.94 180 VAL A CA 1
ATOM 1354 C C . VAL A 1 180 ? 3.248 -25.094 -13.93 1 97.94 180 VAL A C 1
ATOM 1356 O O . VAL A 1 180 ? 4.391 -25.047 -14.391 1 97.94 180 VAL A O 1
ATOM 1359 N N . LEU A 1 181 ? 2.623 -24.047 -13.445 1 98.5 181 LEU A N 1
ATOM 1360 C CA . LEU A 1 181 ? 3.242 -22.719 -13.5 1 98.5 181 LEU A CA 1
ATOM 1361 C C . LEU A 1 181 ? 4.441 -22.641 -12.562 1 98.5 181 LEU A C 1
ATOM 1363 O O . LEU A 1 181 ? 5.414 -21.938 -12.844 1 98.5 181 LEU A O 1
ATOM 1367 N N . GLY A 1 182 ? 4.285 -23.359 -11.43 1 98.44 182 GLY A N 1
ATOM 1368 C CA . GLY A 1 182 ? 5.43 -23.469 -10.539 1 98.44 182 GLY A CA 1
ATOM 1369 C C . GLY A 1 182 ? 6.637 -24.109 -11.188 1 98.44 182 GLY A C 1
ATOM 1370 O O . GLY A 1 182 ? 7.762 -23.625 -11.055 1 98.44 182 GLY A O 1
ATOM 1371 N N . ILE A 1 183 ? 6.422 -25.172 -11.906 1 98.25 183 ILE A N 1
ATOM 1372 C CA . ILE A 1 183 ? 7.484 -25.875 -12.617 1 98.25 183 ILE A CA 1
ATOM 1373 C C . ILE A 1 183 ? 8.062 -24.984 -13.711 1 98.25 183 ILE A C 1
ATOM 1375 O O . ILE A 1 183 ? 9.281 -24.859 -13.844 1 98.25 183 ILE A O 1
ATOM 1379 N N . ILE A 1 184 ? 7.219 -24.312 -14.445 1 98.5 184 ILE A N 1
ATOM 1380 C CA . ILE A 1 184 ? 7.652 -23.422 -15.523 1 98.5 184 ILE A CA 1
ATOM 1381 C C . ILE A 1 184 ? 8.5 -22.297 -14.945 1 98.5 184 ILE A C 1
ATOM 1383 O O . ILE A 1 184 ? 9.57 -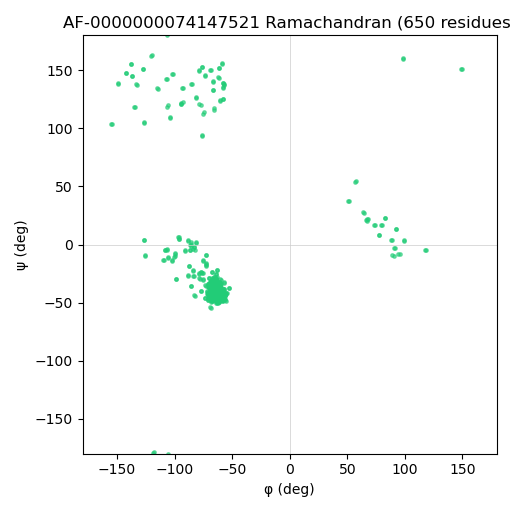21.984 -15.477 1 98.5 184 ILE A O 1
ATOM 1387 N N . THR A 1 185 ? 8.016 -21.688 -13.898 1 98.5 185 THR A N 1
ATOM 1388 C CA . THR A 1 185 ? 8.742 -20.594 -13.273 1 98.5 185 THR A CA 1
ATOM 1389 C C . THR A 1 185 ? 10.078 -21.078 -12.711 1 98.5 185 THR A C 1
ATOM 1391 O O . THR A 1 185 ? 11.094 -20.375 -12.82 1 98.5 185 THR A O 1
ATOM 1394 N N . SER A 1 186 ? 10.039 -22.266 -12.133 1 98 186 SER A N 1
ATOM 1395 C CA . SER A 1 186 ? 11.266 -22.844 -11.586 1 98 186 SER A CA 1
ATOM 1396 C C . SER A 1 186 ? 12.297 -23.094 -12.672 1 98 186 SER A C 1
ATOM 1398 O O . SER A 1 186 ? 13.477 -22.766 -12.508 1 98 186 SER A O 1
ATOM 1400 N N . ILE A 1 187 ? 11.898 -23.672 -13.766 1 98 187 ILE A N 1
ATOM 1401 C CA . ILE A 1 187 ? 12.789 -23.922 -14.891 1 98 187 ILE A CA 1
ATOM 1402 C C . ILE A 1 187 ? 13.289 -22.594 -15.461 1 98 187 ILE A C 1
ATOM 1404 O O . ILE A 1 187 ? 14.477 -22.453 -15.75 1 98 187 ILE A O 1
ATOM 1408 N N . PHE A 1 188 ? 12.43 -21.641 -15.578 1 98.31 188 PHE A N 1
ATOM 1409 C CA . PHE A 1 188 ? 12.766 -20.312 -16.094 1 98.31 188 PHE A CA 1
ATOM 1410 C C . PHE A 1 188 ? 13.852 -19.656 -15.25 1 98.31 188 PHE A C 1
ATOM 1412 O O . PHE A 1 188 ? 14.836 -19.141 -15.781 1 98.31 188 PHE A O 1
ATOM 1419 N N . LEU A 1 189 ? 13.75 -19.734 -13.922 1 97.69 189 LEU A N 1
ATOM 1420 C CA . LEU A 1 189 ? 14.656 -19.047 -13 1 97.69 189 LEU A CA 1
ATOM 1421 C C . LEU A 1 189 ? 15.977 -19.812 -12.883 1 97.69 189 LEU A C 1
ATOM 1423 O O . LEU A 1 189 ? 17.031 -19.188 -12.695 1 97.69 189 LEU A O 1
ATOM 1427 N N . ASN A 1 190 ? 15.922 -21.188 -13.078 1 96.81 190 ASN A N 1
ATOM 1428 C CA . ASN A 1 190 ? 17.109 -21.953 -12.719 1 96.81 190 ASN A CA 1
ATOM 1429 C C . ASN A 1 190 ? 17.812 -22.5 -13.961 1 96.81 190 ASN A C 1
ATOM 1431 O O . ASN A 1 190 ? 18.969 -22.922 -13.891 1 96.81 190 ASN A O 1
ATOM 1435 N N . ARG A 1 191 ? 17.125 -22.438 -15.078 1 97.5 191 ARG A N 1
ATOM 1436 C CA . ARG A 1 191 ? 17.719 -23.125 -16.219 1 97.5 191 ARG A CA 1
ATOM 1437 C C . ARG A 1 191 ? 17.844 -22.188 -17.422 1 97.5 191 ARG A C 1
ATOM 1439 O O . ARG A 1 191 ? 18.219 -22.625 -18.516 1 97.5 191 ARG A O 1
ATOM 1446 N N . THR A 1 192 ? 17.531 -20.984 -17.312 1 97.5 192 THR A N 1
ATOM 1447 C CA . THR A 1 192 ? 17.641 -20.078 -18.438 1 97.5 192 THR A CA 1
ATOM 1448 C C . THR A 1 192 ? 18.594 -18.938 -18.141 1 97.5 192 THR A C 1
ATOM 1450 O O . THR A 1 192 ? 18.938 -18.688 -16.969 1 97.5 192 THR A O 1
ATOM 1453 N N . SER A 1 193 ? 19.047 -18.25 -19.188 1 97.38 193 SER A N 1
ATOM 1454 C CA . SER A 1 193 ? 19.922 -17.078 -19.047 1 97.38 193 SER A CA 1
ATOM 1455 C C . SER A 1 193 ? 19.203 -15.93 -18.359 1 97.38 193 SER A C 1
ATOM 1457 O O . SER A 1 193 ? 19.812 -15.133 -17.641 1 97.38 193 SER A O 1
ATOM 1459 N N . TRP A 1 194 ? 17.922 -15.945 -18.547 1 97.81 194 TRP A N 1
ATOM 1460 C CA . TRP A 1 194 ? 17.141 -14.891 -17.922 1 97.81 194 TRP A CA 1
ATOM 1461 C C . TRP A 1 194 ? 17.125 -15.047 -16.406 1 97.81 194 TRP A C 1
ATOM 1463 O O . TRP A 1 194 ? 17.234 -14.062 -15.664 1 97.81 194 TRP A O 1
ATOM 1473 N N . GLY A 1 195 ? 16.922 -16.281 -16 1 98 195 GLY A N 1
ATOM 1474 C CA . GLY A 1 195 ? 16.984 -16.531 -14.57 1 98 195 GLY A CA 1
ATOM 1475 C C . GLY A 1 195 ? 18.281 -16.094 -13.938 1 98 195 GLY A C 1
ATOM 1476 O O . GLY A 1 195 ? 18.281 -15.461 -12.883 1 98 195 GLY A O 1
ATOM 1477 N N . TYR A 1 196 ? 19.375 -16.375 -14.617 1 97.44 196 TYR A N 1
ATOM 1478 C CA . TYR A 1 196 ? 20.688 -15.961 -14.156 1 97.44 196 TYR A CA 1
ATOM 1479 C C . TYR A 1 196 ? 20.766 -14.445 -14.031 1 97.44 196 TYR A C 1
ATOM 1481 O O . TYR A 1 196 ? 21.25 -13.922 -13.031 1 97.44 196 TYR A O 1
ATOM 1489 N N . LYS A 1 197 ? 20.328 -13.828 -15.023 1 98.5 197 LYS A N 1
ATOM 1490 C CA . LYS A 1 197 ? 20.375 -12.367 -15.055 1 98.5 197 LYS A CA 1
ATOM 1491 C C . LYS A 1 197 ? 19.531 -11.766 -13.945 1 98.5 197 LYS A C 1
ATOM 1493 O O . LYS A 1 197 ? 19.891 -10.742 -13.359 1 98.5 197 LYS A O 1
ATOM 1498 N N . ILE A 1 198 ? 18.391 -12.375 -13.641 1 98.5 198 ILE A N 1
ATOM 1499 C CA . ILE A 1 198 ? 17.484 -11.906 -12.586 1 98.5 198 ILE A CA 1
ATOM 1500 C C . ILE A 1 198 ? 18.203 -11.977 -11.242 1 98.5 198 ILE A C 1
ATOM 1502 O O . ILE A 1 198 ? 18.234 -11 -10.492 1 98.5 198 ILE A O 1
ATOM 1506 N N . TYR A 1 199 ? 18.828 -13.086 -10.953 1 97.88 199 TYR A N 1
ATOM 1507 C CA . TYR A 1 199 ? 19.547 -13.234 -9.695 1 97.88 199 TYR A CA 1
ATOM 1508 C C . TYR A 1 199 ? 20.766 -12.32 -9.641 1 97.88 199 TYR A C 1
ATOM 1510 O O . TYR A 1 199 ? 21.109 -11.789 -8.578 1 97.88 199 TYR A O 1
ATOM 1518 N N . ALA A 1 200 ? 21.438 -12.102 -10.727 1 97.62 200 ALA A N 1
ATOM 1519 C CA . ALA A 1 200 ? 22.594 -11.219 -10.789 1 97.62 200 ALA A CA 1
ATOM 1520 C C . ALA A 1 200 ? 22.219 -9.781 -10.469 1 97.62 200 ALA A C 1
ATOM 1522 O O . ALA A 1 200 ? 22.906 -9.109 -9.695 1 97.62 200 ALA A O 1
ATOM 1523 N N . VAL A 1 201 ? 21.141 -9.367 -11.039 1 97.75 201 VAL A N 1
ATOM 1524 C CA . VAL A 1 201 ? 20.656 -8.016 -10.781 1 97.75 201 VAL A CA 1
ATOM 1525 C C . VAL A 1 201 ? 20.328 -7.863 -9.297 1 97.75 201 VAL A C 1
ATOM 1527 O O . VAL A 1 201 ? 20.609 -6.828 -8.695 1 97.75 201 VAL A O 1
ATOM 1530 N N . GLY A 1 202 ? 19.734 -8.859 -8.773 1 96.56 202 GLY A N 1
ATOM 1531 C CA . GLY A 1 202 ? 19.359 -8.836 -7.367 1 96.56 202 GLY A CA 1
ATOM 1532 C C . GLY A 1 202 ? 20.562 -8.852 -6.434 1 96.56 202 GLY A C 1
ATOM 1533 O O . GLY A 1 202 ? 20.5 -8.312 -5.328 1 96.56 202 GLY A O 1
ATOM 1534 N N . GLY A 1 203 ? 21.578 -9.508 -6.809 1 94.56 203 GLY A N 1
ATOM 1535 C CA . GLY A 1 203 ? 22.781 -9.555 -5.996 1 94.56 203 GLY A CA 1
ATOM 1536 C C . GLY A 1 203 ? 23.516 -8.219 -5.93 1 94.56 203 GLY A C 1
ATOM 1537 O O . GLY A 1 203 ? 23.828 -7.734 -4.844 1 94.56 203 GLY A O 1
ATOM 1538 N N . ASN A 1 204 ? 23.797 -7.695 -7.035 1 95.5 204 ASN A N 1
ATOM 1539 C CA . ASN A 1 204 ? 24.438 -6.395 -7.176 1 95.5 204 ASN A CA 1
ATOM 1540 C C . ASN A 1 204 ? 24.125 -5.758 -8.523 1 95.5 204 ASN A C 1
ATOM 1542 O O . ASN A 1 204 ? 24.75 -6.078 -9.531 1 95.5 204 ASN A O 1
ATOM 1546 N N . GLU A 1 205 ? 23.25 -4.82 -8.477 1 95.12 205 GLU A N 1
ATOM 1547 C CA . GLU A 1 205 ? 22.766 -4.234 -9.719 1 95.12 205 GLU A CA 1
ATOM 1548 C C . GLU A 1 205 ? 23.891 -3.533 -10.477 1 95.12 205 GLU A C 1
ATOM 1550 O O . GLU A 1 205 ? 23.969 -3.615 -11.703 1 95.12 205 GLU A O 1
ATOM 1555 N N . GLN A 1 206 ? 24.719 -2.826 -9.727 1 94.44 206 GLN A N 1
ATOM 1556 C CA . GLN A 1 206 ? 25.828 -2.115 -10.359 1 94.44 206 GLN A CA 1
ATOM 1557 C C . GLN A 1 206 ? 26.812 -3.088 -11.016 1 94.44 206 GLN A C 1
ATOM 1559 O O . GLN A 1 206 ? 27.25 -2.865 -12.148 1 94.44 206 GLN A O 1
ATOM 1564 N N . ALA A 1 207 ? 27.125 -4.098 -10.297 1 96.25 207 ALA A N 1
ATOM 1565 C CA . ALA A 1 207 ? 28.016 -5.117 -10.836 1 96.25 207 ALA A CA 1
ATOM 1566 C C . ALA A 1 207 ? 27.406 -5.789 -12.062 1 96.25 207 ALA A C 1
ATOM 1568 O O . ALA A 1 207 ? 28.109 -6.066 -13.047 1 96.25 207 ALA A O 1
ATOM 1569 N N . ALA A 1 208 ? 26.125 -6.02 -11.969 1 97.19 208 ALA A N 1
ATOM 1570 C CA . ALA A 1 208 ? 25.422 -6.637 -13.094 1 97.19 208 ALA A CA 1
ATOM 1571 C C . ALA A 1 208 ? 25.469 -5.738 -14.328 1 97.19 208 ALA A C 1
ATOM 1573 O O . ALA A 1 208 ? 25.734 -6.211 -15.438 1 97.19 208 ALA A O 1
ATOM 1574 N N . ARG A 1 209 ? 25.266 -4.492 -14.109 1 96.31 209 ARG A N 1
ATOM 1575 C CA . ARG A 1 209 ? 25.312 -3.531 -15.203 1 96.31 209 ARG A CA 1
ATOM 1576 C C . ARG A 1 209 ? 26.688 -3.482 -15.844 1 96.31 209 ARG A C 1
ATOM 1578 O O . ARG A 1 209 ? 26.812 -3.457 -17.062 1 96.31 209 ARG A O 1
ATOM 1585 N N . LEU A 1 210 ? 27.656 -3.492 -15.047 1 96.31 210 LEU A N 1
ATOM 1586 C CA . LEU A 1 210 ? 29.047 -3.439 -15.516 1 96.31 210 LEU A CA 1
ATOM 1587 C C . LEU A 1 210 ? 29.406 -4.715 -16.266 1 96.31 210 LEU A C 1
ATOM 1589 O O . LEU A 1 210 ? 30.328 -4.715 -17.078 1 96.31 210 LEU A O 1
ATOM 1593 N N . SER A 1 211 ? 28.703 -5.766 -15.992 1 97 211 SER A N 1
ATOM 1594 C CA . SER A 1 211 ? 28.969 -7.043 -16.641 1 97 211 SER A CA 1
ATOM 1595 C C . SER A 1 211 ? 28.172 -7.164 -17.953 1 97 211 SER A C 1
ATOM 1597 O O . SER A 1 211 ? 28.156 -8.234 -18.562 1 97 211 SER A O 1
ATOM 1599 N N . GLY A 1 212 ? 27.469 -6.121 -18.297 1 96.81 212 GLY A N 1
ATOM 1600 C CA . GLY A 1 212 ? 26.812 -6.082 -19.594 1 96.81 212 GLY A CA 1
ATOM 1601 C C . GLY A 1 212 ? 25.344 -6.434 -19.547 1 96.81 212 GLY A C 1
ATOM 1602 O O . GLY A 1 212 ? 24.672 -6.504 -20.578 1 96.81 212 GLY A O 1
ATOM 1603 N N . ILE A 1 213 ? 24.875 -6.645 -18.422 1 97.69 213 ILE A N 1
ATOM 1604 C CA . ILE A 1 213 ? 23.469 -6.977 -18.281 1 97.69 213 ILE A CA 1
ATOM 1605 C C . ILE A 1 213 ? 22.625 -5.703 -18.312 1 97.69 213 ILE A C 1
ATOM 1607 O O . ILE A 1 213 ? 22.906 -4.738 -17.609 1 97.69 213 ILE A O 1
ATOM 1611 N N . ASN A 1 214 ? 21.625 -5.664 -19.219 1 98 214 ASN A N 1
ATOM 1612 C CA . ASN A 1 214 ? 20.688 -4.555 -19.234 1 98 214 ASN A CA 1
ATOM 1613 C C . ASN A 1 214 ? 19.672 -4.664 -18.109 1 98 214 ASN A C 1
ATOM 1615 O O . ASN A 1 214 ? 18.609 -5.281 -18.266 1 98 214 ASN A O 1
ATOM 1619 N N . THR A 1 215 ? 19.969 -4.043 -17.047 1 97.5 215 THR A N 1
ATOM 1620 C CA . THR A 1 215 ? 19.172 -4.184 -15.836 1 97.5 215 THR A CA 1
ATOM 1621 C C . THR A 1 215 ? 17.766 -3.635 -16.062 1 97.5 215 THR A C 1
ATOM 1623 O O . THR A 1 215 ? 16.797 -4.129 -15.477 1 97.5 215 THR A O 1
ATOM 1626 N N . GLY A 1 216 ? 17.609 -2.631 -16.875 1 97.31 216 GLY A N 1
ATOM 1627 C CA . GLY A 1 216 ? 16.297 -2.104 -17.203 1 97.31 216 GLY A CA 1
ATOM 1628 C C . GLY A 1 216 ? 15.383 -3.123 -17.875 1 97.31 216 GLY A C 1
ATOM 1629 O O . GLY A 1 216 ? 14.211 -3.246 -17.516 1 97.31 216 GLY A O 1
ATOM 1630 N N . ARG A 1 217 ? 15.93 -3.82 -18.766 1 98.06 217 ARG A N 1
ATOM 1631 C CA . ARG A 1 217 ? 15.172 -4.848 -19.469 1 98.06 217 ARG A CA 1
ATOM 1632 C C . ARG A 1 217 ? 14.758 -5.969 -18.531 1 98.06 217 ARG A C 1
ATOM 1634 O O . ARG A 1 217 ? 13.672 -6.531 -18.656 1 98.06 217 ARG A O 1
ATOM 1641 N N . ILE A 1 218 ? 15.641 -6.273 -17.656 1 98.5 218 ILE A N 1
ATOM 1642 C CA . ILE A 1 218 ? 15.352 -7.324 -16.688 1 98.5 218 ILE A CA 1
ATOM 1643 C C . ILE A 1 218 ? 14.195 -6.895 -15.781 1 98.5 218 ILE A C 1
ATOM 1645 O O . ILE A 1 218 ? 13.289 -7.684 -15.508 1 98.5 218 ILE A O 1
ATOM 1649 N N . LYS A 1 219 ? 14.219 -5.668 -15.352 1 98.12 219 LYS A N 1
ATOM 1650 C CA . LYS A 1 219 ? 13.141 -5.156 -14.508 1 98.12 219 LYS A CA 1
ATOM 1651 C C . LYS A 1 219 ? 11.812 -5.156 -15.25 1 98.12 219 LYS A C 1
ATOM 1653 O O . LYS A 1 219 ? 10.789 -5.578 -14.711 1 98.12 219 LYS A O 1
ATOM 1658 N N . VAL A 1 220 ? 11.859 -4.734 -16.484 1 98.5 220 VAL A N 1
ATOM 1659 C CA . VAL A 1 220 ? 10.633 -4.73 -17.281 1 98.5 220 VAL A CA 1
ATOM 1660 C C . VAL A 1 220 ? 10.094 -6.152 -17.391 1 98.5 220 VAL A C 1
ATOM 1662 O O . VAL A 1 220 ? 8.891 -6.383 -17.25 1 98.5 220 VAL A O 1
ATOM 1665 N N . LEU A 1 221 ? 10.945 -7.043 -17.609 1 98.69 221 LEU A N 1
ATOM 1666 C CA . LEU A 1 221 ? 10.562 -8.445 -17.766 1 98.69 221 LEU A CA 1
ATOM 1667 C C . LEU A 1 221 ? 9.914 -8.977 -16.5 1 98.69 221 LEU A C 1
ATOM 1669 O O . LEU A 1 221 ? 8.828 -9.555 -16.547 1 98.69 221 LEU A O 1
ATOM 1673 N N . VAL A 1 222 ? 10.578 -8.758 -15.359 1 98.75 222 VAL A N 1
ATOM 1674 C CA . VAL A 1 222 ? 10.109 -9.398 -14.133 1 98.75 222 VAL A CA 1
ATOM 1675 C C . VAL A 1 222 ? 8.789 -8.766 -13.703 1 98.75 222 VAL A C 1
ATOM 1677 O O . VAL A 1 222 ? 7.898 -9.461 -13.203 1 98.75 222 VAL A O 1
ATOM 1680 N N . TYR A 1 223 ? 8.602 -7.492 -13.883 1 98.81 223 TYR A N 1
ATOM 1681 C CA . TYR A 1 223 ? 7.332 -6.859 -13.531 1 98.81 223 TYR A CA 1
ATOM 1682 C C . TYR A 1 223 ? 6.223 -7.285 -14.484 1 98.81 223 TYR A C 1
ATOM 1684 O O . TYR A 1 223 ? 5.074 -7.449 -14.07 1 98.81 223 TYR A O 1
ATOM 1692 N N . THR A 1 224 ? 6.566 -7.449 -15.742 1 98.88 224 THR A N 1
ATOM 1693 C CA . THR A 1 224 ? 5.59 -7.922 -16.703 1 98.88 224 THR A CA 1
ATOM 1694 C C . THR A 1 224 ? 5.125 -9.336 -16.359 1 98.88 224 THR A C 1
ATOM 1696 O O . THR A 1 224 ? 3.924 -9.609 -16.359 1 98.88 224 THR A O 1
ATOM 1699 N N . LEU A 1 225 ? 6.055 -10.18 -16.078 1 98.81 225 LEU A N 1
ATOM 1700 C CA . LEU A 1 225 ? 5.727 -11.555 -15.711 1 98.81 225 LEU A CA 1
ATOM 1701 C C . LEU A 1 225 ? 4.934 -11.594 -14.406 1 98.81 225 LEU A C 1
ATOM 1703 O O . LEU A 1 225 ? 4.023 -12.406 -14.25 1 98.81 225 LEU A O 1
ATOM 1707 N N . CYS A 1 226 ? 5.293 -10.719 -13.477 1 98.81 226 CYS A N 1
ATOM 1708 C CA . CYS A 1 226 ? 4.555 -10.625 -12.219 1 98.81 226 CYS A CA 1
ATOM 1709 C C . CYS A 1 226 ? 3.096 -10.266 -12.469 1 98.81 226 CYS A C 1
ATOM 1711 O O . CYS A 1 226 ? 2.193 -10.898 -11.914 1 98.81 226 CYS A O 1
ATOM 1713 N N . GLY A 1 227 ? 2.91 -9.289 -13.359 1 98.81 227 GLY A N 1
ATOM 1714 C CA . GLY A 1 227 ? 1.55 -8.898 -13.703 1 98.81 227 GLY A CA 1
ATOM 1715 C C . GLY A 1 227 ? 0.757 -10.023 -14.352 1 98.81 227 GLY A C 1
ATOM 1716 O O . GLY A 1 227 ? -0.407 -10.242 -14.008 1 98.81 227 GLY A O 1
ATOM 1717 N N . ALA A 1 228 ? 1.386 -10.75 -15.211 1 98.88 228 ALA A N 1
ATOM 1718 C CA . ALA A 1 228 ? 0.719 -11.836 -15.93 1 98.88 228 ALA A CA 1
ATOM 1719 C C . ALA A 1 228 ? 0.349 -12.977 -14.984 1 98.88 228 ALA A C 1
ATOM 1721 O O . ALA A 1 228 ? -0.777 -13.477 -15.023 1 98.88 228 ALA A O 1
ATOM 1722 N N . LEU A 1 229 ? 1.265 -13.391 -14.188 1 98.88 229 LEU A N 1
ATOM 1723 C CA . LEU A 1 229 ? 1.013 -14.484 -13.25 1 98.88 229 LEU A CA 1
ATOM 1724 C C . LEU A 1 229 ? -0.026 -14.07 -12.211 1 98.88 229 LEU A C 1
ATOM 1726 O O . LEU A 1 229 ? -0.884 -14.875 -11.836 1 98.88 229 LEU A O 1
ATOM 1730 N N . THR A 1 230 ? 0.074 -12.812 -11.734 1 98.69 230 THR A N 1
ATOM 1731 C CA . THR A 1 230 ? -0.917 -12.273 -10.812 1 98.69 230 THR A CA 1
ATOM 1732 C C . THR A 1 230 ? -2.309 -12.297 -11.438 1 98.69 230 THR A C 1
ATOM 1734 O O . THR A 1 230 ? -3.289 -12.633 -10.766 1 98.69 230 THR A O 1
ATOM 1737 N N . ALA A 1 231 ? -2.35 -11.984 -12.695 1 98.81 231 ALA A N 1
ATOM 1738 C CA . ALA A 1 231 ? -3.617 -12.016 -13.422 1 98.81 231 ALA A CA 1
ATOM 1739 C C . ALA A 1 231 ? -4.199 -13.422 -13.461 1 98.81 231 ALA A C 1
ATOM 1741 O O . ALA A 1 231 ? -5.406 -13.609 -13.281 1 98.81 231 ALA A O 1
ATOM 1742 N N . ILE A 1 232 ? -3.379 -14.406 -13.695 1 98.62 232 ILE A N 1
ATOM 1743 C CA . ILE A 1 232 ? -3.828 -15.797 -13.719 1 98.62 232 ILE A CA 1
ATOM 1744 C C . ILE A 1 232 ? -4.414 -16.172 -12.352 1 98.62 232 ILE A C 1
ATOM 1746 O O . ILE A 1 232 ? -5.492 -16.766 -12.281 1 98.62 232 ILE A O 1
ATOM 1750 N N . GLY A 1 233 ? -3.711 -15.789 -11.297 1 97.81 233 GLY A N 1
ATOM 1751 C CA . GLY A 1 233 ? -4.25 -16 -9.961 1 97.81 233 GLY A CA 1
ATOM 1752 C C . GLY A 1 233 ? -5.609 -15.359 -9.758 1 97.81 233 GLY A C 1
ATOM 1753 O O . GLY A 1 233 ? -6.52 -15.984 -9.203 1 97.81 233 GLY A O 1
ATOM 1754 N N . GLY A 1 234 ? -5.762 -14.148 -10.227 1 98 234 GLY A N 1
ATOM 1755 C CA . GLY A 1 234 ? -7.023 -13.438 -10.094 1 98 234 GLY A CA 1
ATOM 1756 C C . GLY A 1 234 ? -8.156 -14.078 -10.867 1 98 234 GLY A C 1
ATOM 1757 O O . GLY A 1 234 ? -9.297 -14.125 -10.398 1 98 234 GLY A O 1
ATOM 1758 N N . ILE A 1 235 ? -7.855 -14.539 -12.023 1 98.44 235 ILE A N 1
ATOM 1759 C CA . ILE A 1 235 ? -8.844 -15.195 -12.875 1 98.44 235 ILE A CA 1
ATOM 1760 C C . ILE A 1 235 ? -9.328 -16.484 -12.211 1 98.44 235 ILE A C 1
ATOM 1762 O O . ILE A 1 235 ? -10.531 -16.75 -12.164 1 98.44 235 ILE A O 1
ATOM 1766 N N . LEU A 1 236 ? -8.422 -17.234 -11.68 1 97.38 236 LEU A N 1
ATOM 1767 C CA . LEU A 1 236 ? -8.781 -18.469 -10.984 1 97.38 236 LEU A CA 1
ATOM 1768 C C . LEU A 1 236 ? -9.617 -18.172 -9.742 1 97.38 236 LEU A C 1
ATOM 1770 O O . LEU A 1 236 ? -10.562 -18.891 -9.438 1 97.38 236 LEU A O 1
ATOM 1774 N N . MET A 1 237 ? -9.25 -17.156 -9.062 1 95.44 237 MET A N 1
ATOM 1775 C CA . MET A 1 237 ? -10.031 -16.719 -7.902 1 95.44 237 MET A CA 1
ATOM 1776 C C . MET A 1 237 ? -11.453 -16.375 -8.305 1 95.44 237 MET A C 1
ATOM 1778 O O . MET A 1 237 ? -12.414 -16.766 -7.637 1 95.44 237 MET A O 1
ATOM 1782 N N . THR A 1 238 ? -11.555 -15.664 -9.359 1 97.38 238 THR A N 1
ATOM 1783 C CA . THR A 1 238 ? -12.867 -15.258 -9.859 1 97.38 238 THR A CA 1
ATOM 1784 C C . THR A 1 238 ? -13.68 -16.484 -10.289 1 97.38 238 THR A C 1
ATOM 1786 O O . THR A 1 238 ? -14.875 -16.562 -10.008 1 97.38 238 THR A O 1
ATOM 1789 N N . ALA A 1 239 ? -13.07 -17.391 -10.938 1 96.62 239 ALA A N 1
ATOM 1790 C CA . ALA A 1 239 ? -13.727 -18.625 -11.367 1 96.62 239 ALA A CA 1
ATOM 1791 C C . ALA A 1 239 ? -14.227 -19.422 -10.172 1 96.62 239 ALA A C 1
ATOM 1793 O O . ALA A 1 239 ? -15.328 -19.969 -10.195 1 96.62 239 ALA A O 1
ATOM 1794 N N . ARG A 1 240 ? -13.445 -19.484 -9.188 1 93.62 240 ARG A N 1
ATOM 1795 C CA . ARG A 1 240 ? -13.805 -20.234 -7.988 1 93.62 240 ARG A CA 1
ATOM 1796 C C . ARG A 1 240 ? -14.977 -19.578 -7.27 1 93.62 240 ARG A C 1
ATOM 1798 O O . ARG A 1 240 ? -15.891 -20.266 -6.812 1 93.62 240 ARG A O 1
ATOM 1805 N N . LEU A 1 241 ? -14.914 -18.266 -7.18 1 91.19 241 LEU A N 1
ATOM 1806 C CA . LEU A 1 241 ? -15.922 -17.531 -6.434 1 91.19 241 LEU A CA 1
ATOM 1807 C C . LEU A 1 241 ? -17.203 -17.375 -7.254 1 91.19 241 LEU A C 1
ATOM 1809 O O . LEU A 1 241 ? -18.281 -17.141 -6.699 1 91.19 241 LEU A O 1
ATOM 1813 N N . GLY A 1 242 ? -17.094 -17.422 -8.516 1 94.38 242 GLY A N 1
ATOM 1814 C CA . GLY A 1 242 ? -18.234 -17.281 -9.398 1 94.38 242 GLY A CA 1
ATOM 1815 C C . GLY A 1 242 ? -18.688 -15.844 -9.555 1 94.38 242 GLY A C 1
ATOM 1816 O O . GLY A 1 242 ? -19.781 -15.586 -10.094 1 94.38 242 GLY A O 1
ATOM 1817 N N . VAL A 1 243 ? -17.938 -14.914 -9.047 1 95.75 243 VAL A N 1
ATOM 1818 C CA . VAL A 1 243 ? -18.281 -13.5 -9.086 1 95.75 243 VAL A CA 1
ATOM 1819 C C . VAL A 1 243 ? -17.016 -12.656 -9.148 1 95.75 243 VAL A C 1
ATOM 1821 O O . VAL A 1 243 ? -15.992 -13.016 -8.562 1 95.75 243 VAL A O 1
ATOM 1824 N N . ALA A 1 244 ? -17.047 -11.641 -9.953 1 97.19 244 ALA A N 1
ATOM 1825 C CA . ALA A 1 244 ? -15.969 -10.664 -10.016 1 97.19 244 ALA A CA 1
ATOM 1826 C C . ALA A 1 244 ? -16.359 -9.367 -9.312 1 97.19 244 ALA A C 1
ATOM 1828 O O . ALA A 1 244 ? -17.172 -8.594 -9.828 1 97.19 244 ALA A O 1
ATOM 1829 N N . ALA A 1 245 ? -15.766 -9.133 -8.211 1 95.94 245 ALA A N 1
ATOM 1830 C CA . ALA A 1 245 ? -16.094 -7.953 -7.414 1 95.94 245 ALA A CA 1
ATOM 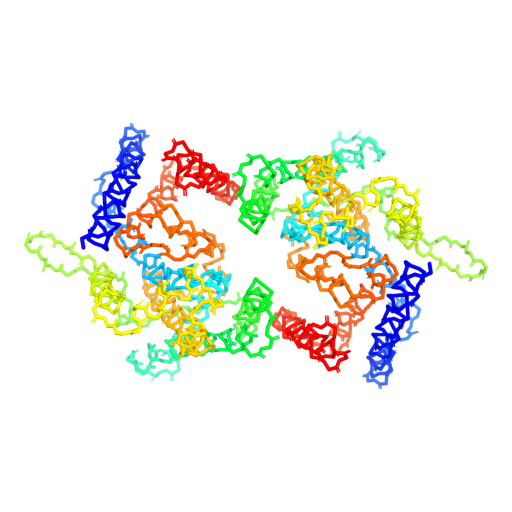1831 C C . ALA A 1 245 ? -14.977 -6.91 -7.504 1 95.94 245 ALA A C 1
ATOM 1833 O O . ALA A 1 245 ? -13.797 -7.254 -7.512 1 95.94 245 ALA A O 1
ATOM 1834 N N . PRO A 1 246 ? -15.391 -5.625 -7.543 1 94.44 246 PRO A N 1
ATOM 1835 C CA . PRO A 1 246 ? -14.375 -4.574 -7.574 1 94.44 246 PRO A CA 1
ATOM 1836 C C . PRO A 1 246 ? -13.5 -4.555 -6.32 1 94.44 246 PRO A C 1
ATOM 1838 O O . PRO A 1 246 ? -12.367 -4.066 -6.355 1 94.44 246 PRO A O 1
ATOM 1841 N N . THR A 1 247 ? -13.969 -5.109 -5.188 1 90 247 THR A N 1
ATOM 1842 C CA . THR A 1 247 ? -13.258 -5.117 -3.916 1 90 247 THR A CA 1
ATOM 1843 C C . THR A 1 247 ? -12.492 -6.43 -3.73 1 90 247 THR A C 1
ATOM 1845 O O . THR A 1 247 ? -11.945 -6.688 -2.66 1 90 247 THR A O 1
ATOM 1848 N N . ALA A 1 248 ? -12.531 -7.234 -4.754 1 93.31 248 ALA A N 1
ATOM 1849 C CA . ALA A 1 248 ? -11.852 -8.523 -4.625 1 93.31 248 ALA A CA 1
ATOM 1850 C C . ALA A 1 248 ? -10.352 -8.328 -4.402 1 93.31 248 ALA A C 1
ATOM 1852 O O . ALA A 1 248 ? -9.766 -7.363 -4.898 1 93.31 248 ALA A O 1
ATOM 1853 N N . ALA A 1 249 ? -9.758 -9.156 -3.611 1 93.38 249 ALA A N 1
ATOM 1854 C CA . ALA A 1 249 ? -8.312 -9.273 -3.414 1 93.38 249 ALA A CA 1
ATOM 1855 C C . ALA A 1 249 ? -7.75 -8.039 -2.725 1 93.38 249 ALA A C 1
ATOM 1857 O O . ALA A 1 249 ? -6.586 -7.68 -2.924 1 93.38 249 ALA A O 1
ATOM 1858 N N . LEU A 1 250 ? -8.562 -7.293 -2.031 1 87.5 250 LEU A N 1
ATOM 1859 C CA . LEU A 1 250 ? -8.062 -6.207 -1.192 1 87.5 250 LEU A CA 1
ATOM 1860 C C . LEU A 1 250 ? -7.121 -6.742 -0.122 1 87.5 250 LEU A C 1
ATOM 1862 O O . LEU A 1 250 ? -7.461 -7.68 0.602 1 87.5 250 LEU A O 1
ATOM 1866 N N . GLY A 1 251 ? -5.926 -6.219 -0.097 1 83.69 251 GLY A N 1
ATOM 1867 C CA . GLY A 1 251 ? -4.992 -6.625 0.939 1 83.69 251 GLY A CA 1
ATOM 1868 C C . GLY A 1 251 ? -4.121 -7.801 0.529 1 83.69 251 GLY A C 1
ATOM 1869 O O . GLY A 1 251 ? -3.178 -8.156 1.236 1 83.69 251 GLY A O 1
ATOM 1870 N N . TYR A 1 252 ? -4.359 -8.328 -0.643 1 89.88 252 TYR A N 1
ATOM 1871 C CA . TYR A 1 252 ? -3.631 -9.516 -1.069 1 89.88 252 TYR A CA 1
ATOM 1872 C C . TYR A 1 252 ? -2.184 -9.18 -1.402 1 89.88 252 TYR A C 1
ATOM 1874 O O . TYR A 1 252 ? -1.337 -10.07 -1.501 1 89.88 252 TYR A O 1
ATOM 1882 N N . GLU A 1 253 ? -1.931 -7.945 -1.624 1 91.5 253 GLU A N 1
ATOM 1883 C CA . GLU A 1 253 ? -0.54 -7.578 -1.874 1 91.5 253 GLU A CA 1
ATOM 1884 C C . GLU A 1 253 ? 0.356 -7.984 -0.708 1 91.5 253 GLU A C 1
ATOM 1886 O O . GLU A 1 253 ? 1.463 -8.484 -0.914 1 91.5 253 GLU A O 1
ATOM 1891 N N . LEU A 1 254 ? -0.14 -7.785 0.527 1 86.5 254 LEU A N 1
ATOM 1892 C CA . LEU A 1 254 ? 0.65 -8.156 1.696 1 86.5 254 LEU A CA 1
ATOM 1893 C C . LEU A 1 254 ? 0.743 -9.672 1.833 1 86.5 254 LEU A C 1
ATOM 1895 O O . LEU A 1 254 ? 1.771 -10.195 2.262 1 86.5 254 LEU A O 1
ATOM 1899 N N . ASP A 1 255 ? -0.33 -10.359 1.444 1 89.38 255 ASP A N 1
ATOM 1900 C CA . ASP A 1 255 ? -0.332 -11.82 1.5 1 89.38 255 ASP A CA 1
ATOM 1901 C C . ASP A 1 255 ? 0.692 -12.406 0.532 1 89.38 255 ASP A C 1
ATOM 1903 O O . ASP A 1 255 ? 1.459 -13.305 0.899 1 89.38 255 ASP A O 1
ATOM 1907 N N . VAL A 1 256 ? 0.625 -11.906 -0.625 1 94.94 256 VAL A N 1
ATOM 1908 C CA . VAL A 1 256 ? 1.482 -12.438 -1.678 1 94.94 256 VAL A CA 1
ATOM 1909 C C . VAL A 1 256 ? 2.943 -12.117 -1.367 1 94.94 256 VAL A C 1
ATOM 1911 O O . VAL A 1 256 ? 3.822 -12.969 -1.543 1 94.94 256 VAL A O 1
ATOM 1914 N N . ILE A 1 257 ? 3.219 -10.938 -0.93 1 92.69 257 ILE A N 1
ATOM 1915 C CA . ILE A 1 257 ? 4.574 -10.562 -0.547 1 92.69 257 ILE A CA 1
ATOM 1916 C C . ILE A 1 257 ? 5.035 -11.414 0.633 1 92.69 257 ILE A C 1
ATOM 1918 O O . ILE A 1 257 ? 6.152 -11.93 0.632 1 92.69 257 ILE A O 1
ATOM 1922 N N . ALA A 1 258 ? 4.137 -11.586 1.608 1 90 258 ALA A N 1
ATOM 1923 C CA . ALA A 1 258 ? 4.469 -12.391 2.787 1 90 258 ALA A CA 1
ATOM 1924 C C . ALA A 1 258 ? 4.785 -13.828 2.4 1 90 258 ALA A C 1
ATOM 1926 O O . ALA A 1 258 ? 5.688 -14.445 2.969 1 90 258 ALA A O 1
ATOM 1927 N N . ALA A 1 259 ? 4.039 -14.312 1.475 1 92.75 259 ALA A N 1
ATOM 1928 C CA . ALA A 1 259 ? 4.281 -15.68 1.015 1 92.75 259 ALA A CA 1
ATOM 1929 C C . ALA A 1 259 ? 5.703 -15.836 0.48 1 92.75 259 ALA A C 1
ATOM 1931 O O . ALA A 1 259 ? 6.383 -16.812 0.783 1 92.75 259 ALA A O 1
ATOM 1932 N N . ALA A 1 260 ? 6.152 -14.891 -0.298 1 93.88 260 ALA A N 1
ATOM 1933 C CA . ALA A 1 260 ? 7.492 -14.945 -0.876 1 93.88 260 ALA A CA 1
ATOM 1934 C C . ALA A 1 260 ? 8.562 -14.766 0.198 1 93.88 260 ALA A C 1
ATOM 1936 O O . ALA A 1 260 ? 9.547 -15.5 0.231 1 93.88 260 ALA A O 1
ATOM 1937 N N . VAL A 1 261 ? 8.344 -13.844 1.083 1 88.69 261 VAL A N 1
ATOM 1938 C CA . VAL A 1 261 ? 9.359 -13.477 2.066 1 88.69 261 VAL A CA 1
ATOM 1939 C C . VAL A 1 261 ? 9.477 -14.57 3.125 1 88.69 261 VAL A C 1
ATOM 1941 O O . VAL A 1 261 ? 10.578 -14.961 3.502 1 88.69 261 VAL A O 1
ATOM 1944 N N . ILE A 1 262 ? 8.312 -15 3.578 1 85.31 262 ILE A N 1
ATOM 1945 C CA . ILE A 1 262 ? 8.297 -16.109 4.531 1 85.31 262 ILE A CA 1
ATOM 1946 C C . ILE A 1 262 ? 8.898 -17.344 3.887 1 85.31 262 ILE A C 1
ATOM 1948 O O . ILE A 1 262 ? 9.594 -18.125 4.547 1 85.31 262 ILE A O 1
ATOM 1952 N N . GLY A 1 263 ? 8.695 -17.438 2.627 1 89.38 263 GLY A N 1
ATOM 1953 C CA . GLY A 1 263 ? 9.242 -18.547 1.864 1 89.38 263 GLY A CA 1
ATOM 1954 C C . GLY A 1 263 ? 10.742 -18.453 1.659 1 89.38 263 GLY A C 1
ATOM 1955 O O . GLY A 1 263 ? 11.367 -19.359 1.113 1 89.38 263 GLY A O 1
ATOM 1956 N N . GLY A 1 264 ? 11.352 -17.312 2.014 1 87.38 264 GLY A N 1
ATOM 1957 C CA . GLY A 1 264 ? 12.805 -17.25 1.994 1 87.38 264 GLY A CA 1
ATOM 1958 C C . GLY A 1 264 ? 13.344 -16.219 1.019 1 87.38 264 GLY A C 1
ATOM 1959 O O . GLY A 1 264 ? 14.555 -16.047 0.905 1 87.38 264 GLY A O 1
ATOM 1960 N N . ALA A 1 265 ? 12.484 -15.602 0.278 1 91.62 265 ALA A N 1
ATOM 1961 C CA . ALA A 1 265 ? 12.969 -14.547 -0.618 1 91.62 265 ALA A CA 1
ATOM 1962 C C . ALA A 1 265 ? 13.492 -13.352 0.171 1 91.62 265 ALA A C 1
ATOM 1964 O O . ALA A 1 265 ? 12.922 -12.984 1.2 1 91.62 265 ALA A O 1
ATOM 1965 N N . SER A 1 266 ? 14.562 -12.805 -0.313 1 89.31 266 SER A N 1
ATOM 1966 C CA . SER A 1 266 ? 15.156 -11.656 0.358 1 89.31 266 SER A CA 1
ATOM 1967 C C . SER A 1 266 ? 14.641 -10.344 -0.224 1 89.31 266 SER A C 1
ATOM 1969 O O . SER A 1 266 ? 14.68 -10.141 -1.438 1 89.31 266 SER A O 1
ATOM 1971 N N . LEU A 1 267 ? 14.305 -9.484 0.627 1 85.75 267 LEU A N 1
ATOM 1972 C CA . LEU A 1 267 ? 13.797 -8.18 0.198 1 85.75 267 LEU A CA 1
ATOM 1973 C C . LEU A 1 267 ? 14.93 -7.297 -0.31 1 85.75 267 LEU A C 1
ATOM 1975 O O . LEU A 1 267 ? 14.68 -6.277 -0.958 1 85.75 267 LEU A O 1
ATOM 1979 N N . THR A 1 268 ? 16.125 -7.637 -0.051 1 86.19 268 THR A N 1
ATOM 1980 C CA . THR A 1 268 ? 17.266 -6.898 -0.566 1 86.19 268 THR A CA 1
ATOM 1981 C C . THR A 1 268 ? 17.719 -7.469 -1.911 1 86.19 268 THR A C 1
ATOM 1983 O O . THR A 1 268 ? 18.625 -6.93 -2.545 1 86.19 268 THR A O 1
ATOM 1986 N N . GLY A 1 269 ? 17.078 -8.555 -2.316 1 91.69 269 GLY A N 1
ATOM 1987 C CA . GLY A 1 269 ? 17.328 -9.109 -3.639 1 91.69 269 GLY A CA 1
ATOM 1988 C C . GLY A 1 269 ? 18.297 -10.273 -3.625 1 91.69 269 GLY A C 1
ATOM 1989 O O . GLY A 1 269 ? 18.938 -10.539 -2.607 1 91.69 269 GLY A O 1
ATOM 1990 N N . GLY A 1 270 ? 18.281 -11.062 -4.652 1 94.06 270 GLY A N 1
ATOM 1991 C CA . GLY A 1 270 ? 19.312 -12.039 -4.941 1 94.06 270 GLY A CA 1
ATOM 1992 C C . GLY A 1 270 ? 19 -13.422 -4.41 1 94.06 270 GLY A C 1
ATOM 1993 O O . GLY A 1 270 ? 19.719 -14.383 -4.684 1 94.06 270 GLY A O 1
ATOM 1994 N N . GLU A 1 271 ? 17.953 -13.508 -3.637 1 93.5 271 GLU A N 1
ATOM 1995 C CA . GLU A 1 271 ? 17.625 -14.805 -3.049 1 93.5 271 GLU A CA 1
ATOM 1996 C C . GLU A 1 271 ? 16.141 -15.094 -3.125 1 93.5 271 GLU A C 1
ATOM 1998 O O . GLU A 1 271 ? 15.312 -14.195 -2.955 1 93.5 271 GLU A O 1
ATOM 2003 N N . GLY A 1 272 ? 15.82 -16.453 -3.336 1 94.19 272 GLY A N 1
ATOM 2004 C CA . GLY A 1 272 ? 14.445 -16.922 -3.332 1 94.19 272 GLY A CA 1
ATOM 2005 C C . GLY A 1 272 ? 14.227 -18.109 -4.246 1 94.19 272 GLY A C 1
ATOM 2006 O O . GLY A 1 272 ? 14.961 -18.312 -5.219 1 94.19 272 GLY A O 1
ATOM 2007 N N . THR A 1 273 ? 13.281 -18.906 -3.883 1 95.94 273 THR A N 1
ATOM 2008 C CA . THR A 1 273 ? 12.977 -20.078 -4.695 1 95.94 273 THR A CA 1
ATOM 2009 C C . THR A 1 273 ? 11.469 -20.281 -4.836 1 95.94 273 THR A C 1
ATOM 2011 O O . THR A 1 273 ? 10.703 -19.797 -4 1 95.94 273 THR A O 1
ATOM 2014 N N . VAL A 1 274 ? 11.125 -20.953 -5.898 1 97.19 274 VAL A N 1
ATOM 2015 C CA . VAL A 1 274 ? 9.719 -21.234 -6.164 1 97.19 274 VAL A CA 1
ATOM 2016 C C . VAL A 1 274 ? 9.156 -22.125 -5.059 1 97.19 274 VAL A C 1
ATOM 2018 O O . VAL A 1 274 ? 8.031 -21.922 -4.598 1 97.19 274 VAL A O 1
ATOM 2021 N N . LEU A 1 275 ? 9.867 -23.078 -4.621 1 94.56 275 LEU A N 1
ATOM 2022 C CA . LEU A 1 275 ? 9.422 -23.969 -3.553 1 94.56 275 LEU A CA 1
ATOM 2023 C C . LEU A 1 275 ? 9.164 -23.188 -2.268 1 94.56 275 LEU A C 1
ATOM 2025 O O . LEU A 1 275 ? 8.211 -23.484 -1.543 1 94.56 275 LEU A O 1
ATOM 2029 N N . GLY A 1 276 ? 10.031 -22.25 -1.979 1 92.5 276 GLY A N 1
ATOM 2030 C CA . GLY A 1 276 ? 9.797 -21.391 -0.832 1 92.5 276 GLY A CA 1
ATOM 2031 C C . GLY A 1 276 ? 8.469 -20.656 -0.896 1 92.5 276 GLY A C 1
ATOM 2032 O O . GLY A 1 276 ? 7.754 -20.578 0.102 1 92.5 276 GLY A O 1
ATOM 2033 N N . VAL A 1 277 ? 8.203 -20.141 -2.033 1 95.81 277 VAL A N 1
ATOM 2034 C CA . VAL A 1 277 ? 6.961 -19.406 -2.23 1 95.81 277 VAL A CA 1
ATOM 2035 C C . VAL A 1 277 ? 5.766 -20.328 -2.018 1 95.81 277 VAL A C 1
ATOM 2037 O O . VAL A 1 277 ? 4.762 -19.938 -1.424 1 95.81 277 VAL A O 1
ATOM 2040 N N . ILE A 1 278 ? 5.871 -21.516 -2.521 1 95.56 278 ILE A N 1
ATOM 2041 C CA . ILE A 1 278 ? 4.793 -22.484 -2.369 1 95.56 278 ILE A CA 1
ATOM 2042 C C . ILE A 1 278 ? 4.543 -22.75 -0.885 1 95.56 278 ILE A C 1
ATOM 2044 O O . ILE A 1 278 ? 3.398 -22.703 -0.427 1 95.56 278 ILE A O 1
ATOM 2048 N N . ILE A 1 279 ? 5.535 -22.953 -0.135 1 91.44 279 ILE A N 1
ATOM 2049 C CA . ILE A 1 279 ? 5.406 -23.203 1.296 1 91.44 279 ILE A CA 1
ATOM 2050 C C . ILE A 1 279 ? 4.863 -21.953 1.995 1 91.44 279 ILE A C 1
ATOM 2052 O O . ILE A 1 279 ? 3.973 -22.062 2.842 1 91.44 279 ILE A O 1
ATOM 2056 N N . GLY A 1 280 ? 5.426 -20.828 1.639 1 91.56 280 GLY A N 1
ATOM 2057 C CA . GLY A 1 280 ? 4.938 -19.594 2.211 1 91.56 280 GLY A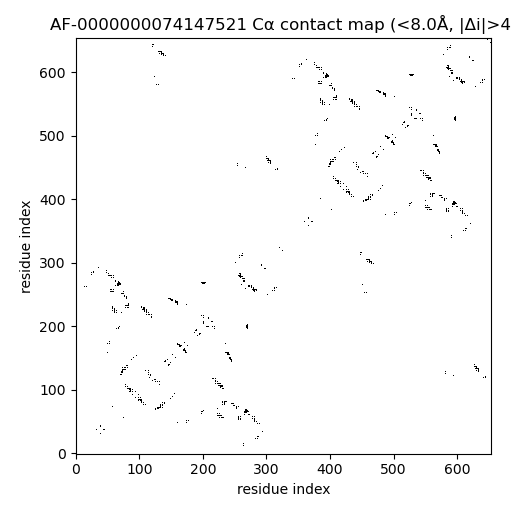 CA 1
ATOM 2058 C C . GLY A 1 280 ? 3.469 -19.344 1.925 1 91.56 280 GLY A C 1
ATOM 2059 O O . GLY A 1 280 ? 2.725 -18.906 2.807 1 91.56 280 GLY A O 1
ATOM 2060 N N . ALA A 1 281 ? 3.1 -19.578 0.725 1 94.31 281 ALA A N 1
ATOM 2061 C CA . ALA A 1 281 ? 1.701 -19.406 0.343 1 94.31 281 ALA A CA 1
ATOM 2062 C C . ALA A 1 281 ? 0.798 -20.359 1.128 1 94.31 281 ALA A C 1
ATOM 2064 O O . ALA A 1 281 ? -0.32 -20 1.5 1 94.31 281 ALA A O 1
ATOM 2065 N N . ALA A 1 282 ? 1.261 -21.547 1.312 1 92.19 282 ALA A N 1
ATOM 2066 C CA . ALA A 1 282 ? 0.508 -22.5 2.111 1 92.19 282 ALA A CA 1
ATOM 2067 C C . ALA A 1 282 ? 0.311 -22 3.537 1 92.19 282 ALA A C 1
ATOM 2069 O O . ALA A 1 282 ? -0.789 -22.094 4.09 1 92.19 282 ALA A O 1
ATOM 2070 N N . ILE A 1 283 ? 1.321 -21.438 4.086 1 87.88 283 ILE A N 1
ATOM 2071 C CA . ILE A 1 283 ? 1.253 -20.906 5.441 1 87.88 283 ILE A CA 1
ATOM 2072 C C . ILE A 1 283 ? 0.222 -19.781 5.5 1 87.88 283 ILE A C 1
ATOM 2074 O O . ILE A 1 283 ? -0.634 -19.75 6.387 1 87.88 283 ILE A O 1
ATOM 2078 N N . MET A 1 284 ? 0.34 -18.922 4.559 1 87.19 284 MET A N 1
ATOM 2079 C CA . MET A 1 284 ? -0.562 -17.781 4.547 1 87.19 284 MET A CA 1
ATOM 2080 C C . MET A 1 284 ? -2.014 -18.234 4.426 1 87.19 284 MET A C 1
ATOM 2082 O O . MET A 1 284 ? -2.896 -17.672 5.082 1 87.19 284 MET A O 1
ATOM 2086 N N . GLN A 1 285 ? -2.213 -19.203 3.605 1 88.69 285 GLN A N 1
ATOM 2087 C CA . GLN A 1 285 ? -3.582 -19.656 3.396 1 88.69 285 GLN A CA 1
ATOM 2088 C C . GLN A 1 285 ? -4.109 -20.391 4.621 1 88.69 285 GLN A C 1
ATOM 2090 O O . GLN A 1 285 ? -5.281 -20.266 4.973 1 88.69 285 GLN A O 1
ATOM 2095 N N . VAL A 1 286 ? -3.344 -21.234 5.199 1 86.69 286 VAL A N 1
ATOM 2096 C CA . VAL A 1 286 ? -3.74 -21.938 6.414 1 86.69 286 VAL A CA 1
ATOM 2097 C C . VAL A 1 286 ? -4.062 -20.922 7.512 1 86.69 286 VAL A C 1
ATOM 2099 O O . VAL A 1 286 ? -5.023 -21.094 8.266 1 86.69 286 VAL A O 1
ATOM 2102 N N . LEU A 1 287 ? -3.303 -19.891 7.559 1 83.25 287 LEU A N 1
ATOM 2103 C CA . LEU A 1 287 ? -3.537 -18.828 8.539 1 83.25 287 LEU A CA 1
ATOM 2104 C C . LEU A 1 287 ? -4.883 -18.156 8.305 1 83.25 287 LEU A C 1
ATOM 2106 O O . LEU A 1 287 ? -5.668 -17.984 9.234 1 83.25 287 LEU A O 1
ATOM 2110 N N . ARG A 1 288 ? -5.066 -17.812 7.148 1 84.69 288 ARG A N 1
ATOM 2111 C CA . ARG A 1 288 ? -6.309 -17.125 6.812 1 84.69 288 ARG A CA 1
ATOM 2112 C C . ARG A 1 288 ? -7.516 -18.031 7.059 1 84.69 288 ARG A C 1
ATOM 2114 O O . ARG A 1 288 ? -8.508 -17.609 7.656 1 84.69 288 ARG A O 1
ATOM 2121 N N . THR A 1 289 ? -7.449 -19.25 6.598 1 85.06 289 THR A N 1
ATOM 2122 C CA . THR A 1 289 ? -8.539 -20.188 6.785 1 85.06 289 THR A CA 1
ATOM 2123 C C . THR A 1 289 ? -8.734 -20.516 8.266 1 85.06 289 THR A C 1
ATOM 2125 O O . THR A 1 289 ? -9.859 -20.672 8.734 1 85.06 289 THR A O 1
ATOM 2128 N N . GLY A 1 290 ? -7.656 -20.625 8.914 1 83.38 290 GLY A N 1
ATOM 2129 C CA . GLY A 1 290 ? -7.73 -20.891 10.344 1 83.38 290 GLY A CA 1
ATOM 2130 C C . GLY A 1 290 ? -8.484 -19.812 11.102 1 83.38 290 GLY A C 1
ATOM 2131 O O . GLY A 1 290 ? -9.273 -20.109 12 1 83.38 290 GLY A O 1
ATOM 2132 N N . MET A 1 291 ? -8.273 -18.578 10.734 1 82.81 291 MET A N 1
ATOM 2133 C CA . MET A 1 291 ? -8.984 -17.484 11.383 1 82.81 291 MET A CA 1
ATOM 2134 C C . MET A 1 291 ? -10.484 -17.594 11.141 1 82.81 291 MET A C 1
ATOM 2136 O O . MET A 1 291 ? -11.281 -17.344 12.039 1 82.81 291 MET A O 1
ATOM 2140 N N . VAL A 1 292 ? -10.789 -18 9.992 1 81.44 292 VAL A N 1
ATOM 2141 C CA . VAL A 1 292 ? -12.195 -18.141 9.633 1 81.44 292 VAL A CA 1
ATOM 2142 C C . VAL A 1 292 ? -12.82 -19.312 10.398 1 81.44 292 VAL A C 1
ATOM 2144 O O . VAL A 1 292 ? -13.898 -19.172 10.977 1 81.44 292 VAL A O 1
ATOM 2147 N N . LEU A 1 293 ? -12.156 -20.375 10.453 1 83.69 293 LEU A N 1
ATOM 2148 C CA . LEU A 1 293 ? -12.672 -21.578 11.102 1 83.69 293 LEU A CA 1
ATOM 2149 C C . LEU A 1 293 ? -12.82 -21.359 12.609 1 83.69 293 LEU A C 1
ATOM 2151 O O . LEU A 1 293 ? -13.711 -21.938 13.234 1 83.69 293 LEU A O 1
ATOM 2155 N N . LEU A 1 294 ? -11.977 -20.5 13.148 1 84.56 294 LEU A N 1
ATOM 2156 C CA . LEU A 1 294 ? -12.016 -20.219 14.578 1 84.56 294 LEU A CA 1
ATOM 2157 C C . LEU A 1 294 ? -13.086 -19.188 14.906 1 84.56 294 LEU A C 1
ATOM 2159 O O . LEU A 1 294 ? -13.297 -18.844 16.078 1 84.56 294 LEU A O 1
ATOM 2163 N N . GLY A 1 295 ? -13.727 -18.656 13.836 1 82.31 295 GLY A N 1
ATOM 2164 C CA . GLY A 1 295 ? -14.797 -17.688 14.031 1 82.31 295 GLY A CA 1
ATOM 2165 C C . GLY A 1 295 ? -14.289 -16.297 14.312 1 82.31 295 GLY A C 1
ATOM 2166 O O . GLY A 1 295 ? -14.984 -15.492 14.945 1 82.31 295 GLY A O 1
ATOM 2167 N N . PHE A 1 296 ? -13.102 -16.109 14.016 1 82.56 296 PHE A N 1
ATOM 2168 C CA . PHE A 1 296 ? -12.578 -14.758 14.172 1 82.56 296 PHE A CA 1
ATOM 2169 C C . PHE A 1 296 ? -13.383 -13.766 13.344 1 82.56 296 PHE A C 1
ATOM 2171 O O . PHE A 1 296 ? -13.609 -13.977 12.148 1 82.56 296 PHE A O 1
ATOM 2178 N N . PRO A 1 297 ? -13.891 -12.727 13.977 1 85.69 297 PRO A N 1
ATOM 2179 C CA . PRO A 1 297 ? -14.727 -11.781 13.234 1 85.69 297 PRO A CA 1
ATOM 2180 C C . PRO A 1 297 ? -14.008 -11.156 12.047 1 85.69 297 PRO A C 1
ATOM 2182 O O . PRO A 1 297 ? -12.828 -10.797 12.148 1 85.69 297 PRO A O 1
ATOM 2185 N N . ALA A 1 298 ? -14.711 -11.031 10.938 1 80.5 298 ALA A N 1
ATOM 2186 C CA . ALA A 1 298 ? -14.156 -10.625 9.648 1 80.5 298 ALA A CA 1
ATOM 2187 C C . ALA A 1 298 ? -13.539 -9.234 9.734 1 80.5 298 ALA A C 1
ATOM 2189 O O . ALA A 1 298 ? -12.484 -8.984 9.141 1 80.5 298 ALA A O 1
ATOM 2190 N N . TYR A 1 299 ? -14.117 -8.406 10.555 1 84.56 299 TYR A N 1
ATOM 2191 C CA . TYR A 1 299 ? -13.664 -7.02 10.609 1 84.56 299 TYR A CA 1
ATOM 2192 C C . TYR A 1 299 ? -12.312 -6.91 11.305 1 84.56 299 TYR A C 1
ATOM 2194 O O . TYR A 1 299 ? -11.586 -5.938 11.109 1 84.56 299 TYR A O 1
ATOM 2202 N N . TRP A 1 300 ? -11.93 -7.98 12.023 1 87.06 300 TRP A N 1
ATOM 2203 C CA . TRP A 1 300 ? -10.672 -7.965 12.773 1 87.06 300 TRP A CA 1
ATOM 2204 C C . TRP A 1 300 ? -9.578 -8.703 12.008 1 87.06 300 TRP A C 1
ATOM 2206 O O . TRP A 1 300 ? -8.414 -8.68 12.406 1 87.06 300 TRP A O 1
ATOM 2216 N N . GLN A 1 301 ? -9.938 -9.328 10.961 1 83.12 301 GLN A N 1
ATOM 2217 C CA . GLN A 1 301 ? -9.008 -10.203 10.258 1 83.12 301 GLN A CA 1
ATOM 2218 C C . GLN A 1 301 ? -7.844 -9.406 9.672 1 83.12 301 GLN A C 1
ATOM 2220 O O . GLN A 1 301 ? -6.688 -9.82 9.781 1 83.12 301 GLN A O 1
ATOM 2225 N N . PRO A 1 302 ? -8.109 -8.211 9.102 1 82.62 302 PRO A N 1
ATOM 2226 C CA . PRO A 1 302 ? -6.965 -7.461 8.578 1 82.62 302 PRO A CA 1
ATOM 2227 C C . PRO A 1 302 ? -5.949 -7.109 9.664 1 82.62 302 PRO A C 1
ATOM 2229 O O . PRO A 1 302 ? -4.742 -7.152 9.422 1 82.62 302 PRO A O 1
ATOM 2232 N N . SER A 1 303 ? -6.43 -6.82 10.812 1 88.56 303 SER A N 1
ATOM 2233 C CA . SER A 1 303 ? -5.539 -6.527 11.938 1 88.56 303 SER A CA 1
ATOM 2234 C C . SER A 1 303 ? -4.723 -7.75 12.328 1 88.56 303 SER A C 1
ATOM 2236 O O . SER A 1 303 ? -3.508 -7.66 12.523 1 88.56 303 SER A O 1
ATOM 2238 N N . ALA A 1 304 ? -5.406 -8.836 12.398 1 85.44 304 ALA A N 1
ATOM 2239 C CA . ALA A 1 304 ? -4.742 -10.07 12.789 1 85.44 304 ALA A CA 1
ATOM 2240 C C . ALA A 1 304 ? -3.711 -10.5 11.742 1 85.44 304 ALA A C 1
ATOM 2242 O O . ALA A 1 304 ? -2.58 -10.844 12.086 1 85.44 304 ALA A O 1
ATOM 2243 N N . ILE A 1 305 ? -4.094 -10.422 10.539 1 82.44 305 ILE A N 1
ATOM 2244 C CA . ILE A 1 305 ? -3.209 -10.812 9.445 1 82.44 305 ILE A CA 1
ATOM 2245 C C . ILE A 1 305 ? -1.991 -9.891 9.414 1 82.44 305 ILE A C 1
ATOM 2247 O O . ILE A 1 305 ? -0.856 -10.359 9.289 1 82.44 305 ILE A O 1
ATOM 2251 N N . GLY A 1 306 ? -2.268 -8.617 9.531 1 84.62 306 GLY A N 1
ATOM 2252 C CA . GLY A 1 306 ? -1.158 -7.68 9.594 1 84.62 306 GLY A CA 1
ATOM 2253 C C . GLY A 1 306 ? -0.181 -7.984 10.711 1 84.62 306 GLY A C 1
ATOM 2254 O O . GLY A 1 306 ? 1.032 -7.996 10.5 1 84.62 306 GLY A O 1
ATOM 2255 N N . ALA A 1 307 ? -0.68 -8.289 11.844 1 88.38 307 ALA A N 1
ATOM 2256 C CA . ALA A 1 307 ? 0.147 -8.594 13.008 1 88.38 307 ALA A CA 1
ATOM 2257 C C . ALA A 1 307 ? 0.943 -9.883 12.797 1 88.38 307 ALA A C 1
ATOM 2259 O O . ALA A 1 307 ? 2.143 -9.93 13.078 1 88.38 307 ALA A O 1
ATOM 2260 N N . ILE A 1 308 ? 0.259 -10.836 12.273 1 82.69 308 ILE A N 1
ATOM 2261 C CA . ILE A 1 308 ? 0.891 -12.141 12.062 1 82.69 308 ILE A CA 1
ATOM 2262 C C . ILE A 1 308 ? 2.004 -12.016 11.031 1 82.69 308 ILE A C 1
ATOM 2264 O O . ILE A 1 308 ? 3.086 -12.578 11.195 1 82.69 308 ILE A O 1
ATOM 2268 N N . ILE A 1 309 ? 1.751 -11.25 9.984 1 83.44 309 ILE A N 1
ATOM 2269 C CA . ILE A 1 309 ? 2.738 -11.094 8.914 1 83.44 309 ILE A CA 1
ATOM 2270 C C . ILE A 1 309 ? 3.967 -10.367 9.461 1 83.44 309 ILE A C 1
ATOM 2272 O O . ILE A 1 309 ? 5.102 -10.773 9.203 1 83.44 309 ILE A O 1
ATOM 2276 N N . ILE A 1 310 ? 3.777 -9.281 10.211 1 87.25 310 ILE A N 1
ATOM 2277 C CA . ILE A 1 310 ? 4.887 -8.547 10.812 1 87.25 310 ILE A CA 1
ATOM 2278 C C . ILE A 1 310 ? 5.695 -9.484 11.711 1 87.25 310 ILE A C 1
ATOM 2280 O O . ILE A 1 310 ? 6.926 -9.523 11.625 1 87.25 310 ILE A O 1
ATOM 2284 N N . LEU A 1 311 ? 5.008 -10.25 12.508 1 84.81 311 LEU A N 1
ATOM 2285 C CA . LEU A 1 311 ? 5.676 -11.156 13.43 1 84.81 311 LEU A CA 1
ATOM 2286 C C . LEU A 1 311 ? 6.438 -12.242 12.672 1 84.81 311 LEU A C 1
ATOM 2288 O O . LEU A 1 311 ? 7.562 -12.586 13.031 1 84.81 311 LEU A O 1
ATOM 2292 N N . ALA A 1 312 ? 5.801 -12.773 11.664 1 80.31 312 ALA A N 1
ATOM 2293 C CA . ALA A 1 312 ? 6.43 -13.812 10.859 1 80.31 312 ALA A CA 1
ATOM 2294 C C . ALA A 1 312 ? 7.703 -13.305 10.195 1 80.31 312 ALA A C 1
ATOM 2296 O O . ALA A 1 312 ? 8.734 -13.977 10.211 1 80.31 312 ALA A O 1
ATOM 2297 N N . ILE A 1 313 ? 7.613 -12.164 9.633 1 81 313 ILE A N 1
ATOM 2298 C CA . ILE A 1 313 ? 8.758 -11.602 8.922 1 81 313 ILE A CA 1
ATOM 2299 C C . ILE A 1 313 ? 9.844 -11.203 9.922 1 81 313 ILE A C 1
ATOM 2301 O O . ILE A 1 313 ? 11.039 -11.352 9.648 1 81 313 ILE A O 1
ATOM 2305 N N . MET A 1 314 ? 9.453 -10.703 11.07 1 83.25 314 MET A N 1
ATOM 2306 C CA . MET A 1 314 ? 10.398 -10.383 12.141 1 83.25 314 MET A CA 1
ATOM 2307 C C . MET A 1 314 ? 11.18 -11.625 12.562 1 83.25 314 MET A C 1
ATOM 2309 O O . MET A 1 314 ? 12.391 -11.562 12.75 1 83.25 314 MET A O 1
ATOM 2313 N N . PHE A 1 315 ? 10.461 -12.664 12.727 1 78.44 315 PHE A N 1
ATOM 2314 C CA . PHE A 1 315 ? 11.086 -13.922 13.133 1 78.44 315 PHE A CA 1
ATOM 2315 C C . PHE A 1 315 ? 12.047 -14.422 12.055 1 78.44 315 PHE A C 1
ATOM 2317 O O . PHE A 1 315 ? 13.117 -14.945 12.367 1 78.44 315 PHE A O 1
ATOM 2324 N N . ASP A 1 316 ? 11.648 -14.297 10.852 1 74.94 316 ASP A N 1
ATOM 2325 C CA . ASP A 1 316 ? 12.5 -14.711 9.742 1 74.94 316 ASP A CA 1
ATOM 2326 C C . ASP A 1 316 ? 13.789 -13.891 9.703 1 74.94 316 ASP A C 1
ATOM 2328 O O . ASP A 1 316 ? 14.867 -14.438 9.484 1 74.94 316 ASP A O 1
ATOM 2332 N N . GLN A 1 317 ? 13.633 -12.641 9.914 1 76.69 317 GLN A N 1
ATOM 2333 C CA . GLN A 1 317 ? 14.805 -11.766 9.922 1 76.69 317 GLN A CA 1
ATOM 2334 C C . GLN A 1 317 ? 15.734 -12.094 11.086 1 76.69 317 GLN A C 1
ATOM 2336 O O . GLN A 1 317 ? 16.953 -12.062 10.938 1 76.69 317 GLN A O 1
ATOM 2341 N N . TYR A 1 318 ? 15.133 -12.359 12.195 1 77.06 318 TYR A N 1
ATOM 2342 C CA . TYR A 1 318 ? 15.906 -12.703 13.383 1 77.06 318 TYR A CA 1
ATOM 2343 C C . TYR A 1 318 ? 16.688 -13.992 13.156 1 77.06 318 TYR A C 1
ATOM 2345 O O . TYR A 1 318 ? 17.875 -14.086 13.523 1 77.06 318 TYR A O 1
ATOM 2353 N N . ARG A 1 319 ? 16.062 -14.961 12.617 1 74.19 319 ARG A N 1
ATOM 2354 C CA . ARG A 1 319 ? 16.703 -16.234 12.352 1 74.19 319 ARG A CA 1
ATOM 2355 C C . ARG A 1 319 ? 17.859 -16.078 11.375 1 74.19 319 ARG A C 1
ATOM 2357 O O . ARG A 1 319 ? 18.938 -16.656 11.578 1 74.19 319 ARG A O 1
ATOM 2364 N N . LYS A 1 320 ? 17.656 -15.297 10.375 1 74.69 320 LYS A N 1
ATOM 2365 C CA . LYS A 1 320 ? 18.703 -15.062 9.375 1 74.69 320 LYS A CA 1
ATOM 2366 C C . LYS A 1 320 ? 19.891 -14.336 9.984 1 74.69 320 LYS A C 1
ATOM 2368 O O . LYS A 1 320 ? 21.047 -14.602 9.625 1 74.69 320 LYS A O 1
ATOM 2373 N N . ARG A 1 321 ? 19.656 -13.516 10.914 1 76.88 321 ARG A N 1
ATOM 2374 C CA . ARG A 1 321 ? 20.734 -12.805 11.609 1 76.88 321 ARG A CA 1
ATOM 2375 C C . ARG A 1 321 ? 21.516 -13.758 12.508 1 76.88 321 ARG A C 1
ATOM 2377 O O . ARG A 1 321 ? 22.75 -13.664 12.578 1 76.88 321 ARG A O 1
ATOM 2384 N N . ARG A 1 322 ? 20.844 -14.547 13.125 1 74 322 ARG A N 1
ATOM 2385 C CA . ARG A 1 322 ? 21.484 -15.492 14.031 1 74 322 ARG A CA 1
ATOM 2386 C C . ARG A 1 322 ? 22.328 -16.5 13.266 1 74 322 ARG A C 1
ATOM 2388 O O . ARG A 1 322 ? 23.375 -16.953 13.758 1 74 322 ARG A O 1
ATOM 2395 N N . MET A 1 323 ? 21.891 -16.719 12.086 1 69.5 323 MET A N 1
ATOM 2396 C CA . MET A 1 323 ? 22.625 -17.656 11.258 1 69.5 323 MET A CA 1
ATOM 2397 C C . MET A 1 323 ? 23.781 -16.953 10.531 1 69.5 323 MET A C 1
ATOM 2399 O O . MET A 1 323 ? 24.562 -17.609 9.836 1 69.5 323 MET A O 1
ATOM 2403 N N . GLY A 1 324 ? 23.922 -15.617 10.797 1 65.56 324 GLY A N 1
ATOM 2404 C CA . GLY A 1 324 ? 25 -14.836 10.195 1 65.56 324 GLY A CA 1
ATOM 2405 C C . GLY A 1 324 ? 24.781 -14.547 8.727 1 65.56 324 GLY A C 1
ATOM 2406 O O . GLY A 1 324 ? 25.734 -14.281 7.988 1 65.56 324 GLY A O 1
ATOM 2407 N N . LEU A 1 325 ? 23.578 -14.703 8.289 1 58.94 325 LEU A N 1
ATOM 2408 C CA . LEU A 1 325 ? 23.297 -14.531 6.871 1 58.94 325 LEU A CA 1
ATOM 2409 C C . LEU A 1 325 ? 23.078 -13.055 6.539 1 58.94 325 LEU A C 1
ATOM 2411 O O . LEU A 1 325 ? 23.219 -12.648 5.387 1 58.94 325 LEU A O 1
ATOM 2415 N N . ILE A 1 326 ? 22.734 -12.344 7.508 1 59 326 ILE A N 1
ATOM 2416 C CA . ILE A 1 326 ? 22.547 -10.906 7.332 1 59 326 ILE A CA 1
ATOM 2417 C C . ILE A 1 326 ? 23.25 -10.156 8.453 1 59 326 ILE A C 1
ATOM 2419 O O . ILE A 1 326 ? 23.391 -10.672 9.57 1 59 326 ILE A O 1
ATOM 2423 N N . ARG A 1 327 ? 23.984 -9.008 8.148 1 54.12 327 ARG A N 1
ATOM 2424 C CA . ARG A 1 327 ? 24.734 -8.242 9.148 1 54.12 327 ARG A CA 1
ATOM 2425 C C . ARG A 1 327 ? 23.844 -7.219 9.836 1 54.12 327 ARG A C 1
ATOM 2427 O O . ARG A 1 327 ? 22.922 -6.68 9.219 1 54.12 327 ARG A O 1
ATOM 2434 N N . MET B 1 1 ? 34.594 27.672 3.617 1 34.22 1 MET B N 1
ATOM 2435 C CA . MET B 1 1 ? 34.188 28.266 2.354 1 34.22 1 MET B CA 1
ATOM 2436 C C . MET B 1 1 ? 33.438 27.234 1.488 1 34.22 1 MET B C 1
ATOM 2438 O O . MET B 1 1 ? 32.469 27.578 0.81 1 34.22 1 MET B O 1
ATOM 2442 N N . LYS B 1 2 ? 34 25.938 1.459 1 44.69 2 LYS B N 1
ATOM 2443 C CA . LYS B 1 2 ? 33.344 24.891 0.687 1 44.69 2 LYS B CA 1
ATOM 2444 C C . LYS B 1 2 ? 31.984 24.516 1.302 1 44.69 2 LYS B C 1
ATOM 2446 O O . LYS B 1 2 ? 31.094 24.047 0.602 1 44.69 2 LYS B O 1
ATOM 2451 N N . GLU B 1 3 ? 31.875 24.625 2.564 1 44.19 3 GLU B N 1
ATOM 2452 C CA . GLU B 1 3 ? 30.656 24.297 3.297 1 44.19 3 GLU B CA 1
ATOM 2453 C C . GLU B 1 3 ? 29.562 25.328 3.018 1 44.19 3 GLU B C 1
ATOM 2455 O O . GLU B 1 3 ? 28.375 24.969 2.93 1 44.19 3 GLU B O 1
ATOM 2460 N N . GLY B 1 4 ? 29.969 26.547 2.885 1 42.41 4 GLY B N 1
ATOM 2461 C CA . GLY B 1 4 ? 29.031 27.641 2.596 1 42.41 4 GLY B CA 1
ATOM 2462 C C . GLY B 1 4 ? 28.438 27.547 1.207 1 42.41 4 GLY B C 1
ATOM 2463 O O . GLY B 1 4 ? 27.266 27.875 1.011 1 42.41 4 GLY B O 1
ATOM 2464 N N . VAL B 1 5 ? 29.25 27.156 0.349 1 43.75 5 VAL B N 1
ATOM 2465 C CA . VAL B 1 5 ? 28.875 27.094 -1.056 1 43.75 5 VAL B CA 1
ATOM 2466 C C . VAL B 1 5 ? 27.875 25.953 -1.265 1 43.75 5 VAL B C 1
ATOM 2468 O O . VAL B 1 5 ? 26.891 26.094 -1.992 1 43.75 5 VAL B O 1
ATOM 2471 N N . LYS B 1 6 ? 28.141 24.766 -0.692 1 46.5 6 LYS B N 1
ATOM 2472 C CA . LYS B 1 6 ? 27.219 23.641 -0.774 1 46.5 6 LYS B CA 1
ATOM 2473 C C . LYS B 1 6 ? 25.859 23.984 -0.164 1 46.5 6 LYS B C 1
ATOM 2475 O O . LYS B 1 6 ? 24.828 23.547 -0.665 1 46.5 6 LYS B O 1
ATOM 2480 N N . SER B 1 7 ? 25.891 24.766 0.832 1 44.84 7 SER B N 1
ATOM 2481 C CA . SER B 1 7 ? 24.672 25.188 1.496 1 44.84 7 SER B CA 1
ATOM 2482 C C . SER B 1 7 ? 23.828 26.094 0.602 1 44.84 7 SER B C 1
ATOM 2484 O O . SER B 1 7 ? 22.609 25.953 0.527 1 44.84 7 SER B O 1
ATOM 2486 N N . LYS B 1 8 ? 24.516 27.109 -0.068 1 45.66 8 LYS B N 1
ATOM 2487 C CA . LYS B 1 8 ? 23.828 28.047 -0.939 1 45.66 8 LYS B CA 1
ATOM 2488 C C . LYS B 1 8 ? 23.234 27.344 -2.16 1 45.66 8 LYS B C 1
ATOM 2490 O O . LYS B 1 8 ? 22.141 27.672 -2.607 1 45.66 8 LYS B O 1
ATOM 2495 N N . ARG B 1 9 ? 23.953 26.453 -2.748 1 45.59 9 ARG B N 1
ATOM 2496 C CA . ARG B 1 9 ? 23.5 25.688 -3.904 1 45.59 9 ARG B CA 1
ATOM 2497 C C . ARG B 1 9 ? 22.297 24.812 -3.545 1 45.59 9 ARG B C 1
ATOM 2499 O O . ARG B 1 9 ? 21.359 24.688 -4.336 1 45.59 9 ARG B O 1
ATOM 2506 N N . LEU B 1 10 ? 22.328 24.266 -2.367 1 52.5 10 LEU B N 1
ATOM 2507 C CA . LEU B 1 10 ? 21.203 23.469 -1.884 1 52.5 10 LEU B CA 1
ATOM 2508 C C . LEU B 1 10 ? 19.969 24.344 -1.669 1 52.5 10 LEU B C 1
ATOM 2510 O O . LEU B 1 10 ? 18.844 23.922 -1.975 1 52.5 10 LEU B O 1
ATOM 2514 N N . ILE B 1 11 ? 20.297 25.609 -1.198 1 52.06 11 ILE B N 1
ATOM 2515 C CA . ILE B 1 11 ? 19.203 26.547 -0.986 1 52.06 11 ILE B CA 1
ATOM 2516 C C . ILE B 1 11 ? 18.625 26.984 -2.332 1 52.06 11 ILE B C 1
ATOM 2518 O O . ILE B 1 11 ? 17.406 27.062 -2.496 1 52.06 11 ILE B O 1
ATOM 2522 N N . LYS B 1 12 ? 19.5 27.25 -3.33 1 51.88 12 LYS B N 1
ATOM 2523 C CA . LYS B 1 12 ? 19.047 27.688 -4.648 1 51.88 12 LYS B CA 1
ATOM 2524 C C . LYS B 1 12 ? 18.25 26.594 -5.352 1 51.88 12 LYS B C 1
ATOM 2526 O O . LYS B 1 12 ? 17.219 26.859 -5.973 1 51.88 12 LYS B O 1
ATOM 2531 N N . THR B 1 13 ? 18.703 25.422 -5.227 1 57.03 13 THR B N 1
ATOM 2532 C CA . THR B 1 13 ? 18.031 24.297 -5.867 1 57.03 13 THR B CA 1
ATOM 2533 C C . THR B 1 13 ? 16.656 24.062 -5.242 1 57.03 13 THR B C 1
ATOM 2535 O O . THR B 1 13 ? 15.68 23.781 -5.953 1 57.03 13 THR B O 1
ATOM 2538 N N . SER B 1 14 ? 16.578 24.297 -3.998 1 61.47 14 SER B N 1
ATOM 2539 C CA . SER B 1 14 ? 15.305 24.141 -3.309 1 61.47 14 SER B CA 1
ATOM 2540 C C . SER B 1 14 ? 14.312 25.219 -3.74 1 61.47 14 SER B C 1
ATOM 2542 O O . SER B 1 14 ? 13.133 24.938 -3.957 1 61.47 14 SER B O 1
ATOM 2544 N N . ARG B 1 15 ? 14.844 26.375 -4.012 1 62.53 15 ARG B N 1
ATOM 2545 C CA . ARG B 1 15 ? 13.992 27.5 -4.402 1 62.53 15 ARG B CA 1
ATOM 2546 C C . ARG B 1 15 ? 13.438 27.297 -5.809 1 62.53 15 ARG B C 1
ATOM 2548 O O . ARG B 1 15 ? 12.273 27.609 -6.074 1 62.53 15 ARG B O 1
ATOM 2555 N N . ILE B 1 16 ? 14.289 26.812 -6.648 1 62.72 16 ILE B N 1
ATOM 2556 C CA . ILE B 1 16 ? 13.859 26.594 -8.023 1 62.72 16 ILE B CA 1
ATOM 2557 C C . ILE B 1 16 ? 12.797 25.484 -8.07 1 62.72 16 ILE B C 1
ATOM 2559 O O . ILE B 1 16 ? 11.82 25.594 -8.805 1 62.72 16 ILE B O 1
ATOM 2563 N N . GLN B 1 17 ? 12.984 24.516 -7.246 1 68.12 17 GLN B N 1
ATOM 2564 C CA . GLN B 1 17 ? 12.008 23.438 -7.184 1 68.12 17 GLN B CA 1
ATOM 2565 C C . GLN B 1 17 ? 10.672 23.938 -6.633 1 68.12 17 GLN B C 1
ATOM 2567 O O . GLN B 1 17 ? 9.609 23.594 -7.168 1 68.12 17 GLN B O 1
ATOM 2572 N N . GLU B 1 18 ? 10.812 24.719 -5.715 1 72.44 18 GLU B N 1
ATOM 2573 C CA . GLU B 1 18 ? 9.602 25.281 -5.121 1 72.44 18 GLU B CA 1
ATOM 2574 C C . GLU B 1 18 ? 8.875 26.188 -6.105 1 72.44 18 GLU B C 1
ATOM 2576 O O . GLU B 1 18 ? 7.641 26.188 -6.16 1 72.44 18 GLU B O 1
ATOM 2581 N N . LEU B 1 19 ? 9.656 26.859 -6.934 1 69.5 19 LEU B N 1
ATOM 2582 C CA . LEU B 1 19 ? 9.047 27.734 -7.926 1 69.5 19 LEU B CA 1
ATOM 2583 C C . LEU B 1 19 ? 8.328 26.922 -9 1 69.5 19 LEU B C 1
ATOM 2585 O O . LEU B 1 19 ? 7.242 27.297 -9.445 1 69.5 19 LEU B O 1
ATOM 2589 N N . GLY B 1 20 ? 8.961 25.844 -9.43 1 68.56 20 GLY B N 1
ATOM 2590 C CA . GLY B 1 20 ? 8.328 24.984 -10.414 1 68.56 20 GLY B CA 1
ATOM 2591 C C . GLY B 1 20 ? 6.996 24.422 -9.953 1 68.56 20 GLY B C 1
ATOM 2592 O O . GLY B 1 20 ? 6.012 24.453 -10.695 1 68.56 20 GLY B O 1
ATOM 2593 N N . ILE B 1 21 ? 7.004 24.047 -8.766 1 74.38 21 ILE B N 1
ATOM 2594 C CA . ILE B 1 21 ? 5.793 23.406 -8.258 1 74.38 21 ILE B CA 1
ATOM 2595 C C . ILE B 1 21 ? 4.719 24.469 -8.016 1 74.38 21 ILE B C 1
ATOM 2597 O O . ILE B 1 21 ? 3.529 24.219 -8.211 1 74.38 21 ILE B O 1
ATOM 2601 N N . LEU B 1 22 ? 5.137 25.641 -7.695 1 77.31 22 LEU B N 1
ATOM 2602 C CA . LEU B 1 22 ? 4.199 26.734 -7.527 1 77.31 22 LEU B CA 1
ATOM 2603 C C . LEU B 1 22 ? 3.535 27.094 -8.852 1 77.31 22 LEU B C 1
ATOM 2605 O O . LEU B 1 22 ? 2.342 27.406 -8.891 1 77.31 22 LEU B O 1
ATOM 2609 N N . VAL B 1 23 ? 4.301 26.984 -9.898 1 77.56 23 VAL B N 1
ATOM 2610 C CA . VAL B 1 23 ? 3.764 27.266 -11.227 1 77.56 23 VAL B CA 1
ATOM 2611 C C . VAL B 1 23 ? 2.703 26.219 -11.586 1 77.56 23 VAL B C 1
ATOM 2613 O O . VAL B 1 23 ? 1.646 26.562 -12.117 1 77.56 23 VAL B O 1
ATOM 2616 N N . ILE B 1 24 ? 2.932 24.984 -11.258 1 75.5 24 ILE B N 1
ATOM 2617 C CA . ILE B 1 24 ? 1.979 23.922 -11.516 1 75.5 24 ILE B CA 1
ATOM 2618 C C . ILE B 1 24 ? 0.691 24.172 -10.734 1 75.5 24 ILE B C 1
ATOM 2620 O O . ILE B 1 24 ? -0.408 24.031 -11.273 1 75.5 24 ILE B O 1
ATOM 2624 N N . LEU B 1 25 ? 0.842 24.547 -9.539 1 79.06 25 LEU B N 1
ATOM 2625 C CA . LEU B 1 25 ? -0.313 24.859 -8.711 1 79.06 25 LEU B CA 1
ATOM 2626 C C . LEU B 1 25 ? -1.126 26 -9.312 1 79.06 25 LEU B C 1
ATOM 2628 O O . LEU B 1 25 ? -2.354 25.922 -9.391 1 79.06 25 LEU B O 1
ATOM 2632 N N . PHE B 1 26 ? -0.397 26.984 -9.727 1 83.94 26 PHE B N 1
ATOM 2633 C CA . PHE B 1 26 ? -1.053 28.156 -10.305 1 83.94 26 PHE B CA 1
ATOM 2634 C C . PHE B 1 26 ? -1.788 27.781 -11.586 1 83.94 26 PHE B C 1
ATOM 2636 O O . PHE B 1 26 ? -2.941 28.172 -11.781 1 83.94 26 PHE B O 1
ATOM 2643 N N . LEU B 1 27 ? -1.159 27.031 -12.453 1 81.44 27 LEU B N 1
ATOM 2644 C CA . LEU B 1 27 ? -1.763 26.625 -13.719 1 81.44 27 LEU B CA 1
ATOM 2645 C C . LEU B 1 27 ? -2.986 25.75 -13.484 1 81.44 27 LEU B C 1
ATOM 2647 O O . LEU B 1 27 ? -4.004 25.891 -14.164 1 81.44 27 LEU B O 1
ATOM 2651 N N . LEU B 1 28 ? -2.854 24.891 -12.578 1 81.06 28 LEU B N 1
ATOM 2652 C CA . LEU B 1 28 ? -3.977 24.031 -12.227 1 81.06 28 LEU B CA 1
ATOM 2653 C C . LEU B 1 28 ? -5.145 24.844 -11.68 1 81.06 28 LEU B C 1
ATOM 2655 O O . LEU B 1 28 ? -6.293 24.625 -12.062 1 81.06 28 LEU B O 1
ATOM 2659 N N . SER B 1 29 ? -4.848 25.766 -10.812 1 85.06 29 SER B N 1
ATOM 2660 C CA . SER B 1 29 ? -5.871 26.625 -10.234 1 85.06 29 SER B CA 1
ATOM 2661 C C . SER B 1 29 ? -6.527 27.5 -11.305 1 85.06 29 SER B C 1
ATOM 2663 O O . SER B 1 29 ? -7.746 27.672 -11.305 1 85.06 29 SER B O 1
ATOM 2665 N N . LEU B 1 30 ? -5.695 28 -12.164 1 85.56 30 LEU B N 1
ATOM 2666 C CA . LEU B 1 30 ? -6.203 28.812 -13.266 1 85.56 30 LEU B CA 1
ATOM 2667 C C . LEU B 1 30 ? -7.105 27.984 -14.18 1 85.56 30 LEU B C 1
ATOM 2669 O O . LEU B 1 30 ? -8.18 28.438 -14.578 1 85.56 30 LEU B O 1
ATOM 2673 N N . PHE B 1 31 ? -6.715 26.797 -14.539 1 87.19 31 PHE B N 1
ATOM 2674 C CA . PHE B 1 31 ? -7.496 25.891 -15.375 1 87.19 31 PHE B CA 1
ATOM 2675 C C . PHE B 1 31 ? -8.852 25.609 -14.734 1 87.19 31 PHE B C 1
ATOM 2677 O O . PHE B 1 31 ? -9.883 25.703 -15.398 1 87.19 31 PHE B O 1
ATOM 2684 N N . LEU B 1 32 ? -8.82 25.359 -13.453 1 86.62 32 LEU B N 1
ATOM 2685 C CA . LEU B 1 32 ? -10.055 25.016 -12.758 1 86.62 32 LEU B CA 1
ATOM 2686 C C . LEU B 1 32 ? -10.945 26.25 -12.594 1 86.62 32 LEU B C 1
ATOM 2688 O O . LEU B 1 32 ? -12.172 26.141 -12.633 1 86.62 32 LEU B O 1
ATOM 2692 N N . SER B 1 33 ? -10.312 27.375 -12.383 1 86.25 33 SER B N 1
ATOM 2693 C CA . SER B 1 33 ? -11.07 28.625 -12.273 1 86.25 33 SER B CA 1
ATOM 2694 C C . SER B 1 33 ? -11.797 28.938 -13.578 1 86.25 33 SER B C 1
ATOM 2696 O O . SER B 1 33 ? -12.914 29.469 -13.555 1 86.25 33 SER B O 1
ATOM 2698 N N . LEU B 1 34 ? -11.203 28.578 -14.648 1 87.38 34 LEU B N 1
ATOM 2699 C CA . LEU B 1 34 ? -11.773 28.859 -15.953 1 87.38 34 LEU B CA 1
ATOM 2700 C C . LEU B 1 34 ? -12.805 27.812 -16.344 1 87.38 34 LEU B C 1
ATOM 2702 O O . LEU B 1 34 ? -13.734 28.109 -17.094 1 87.38 34 LEU B O 1
ATOM 2706 N N . THR B 1 35 ? -12.68 26.672 -15.859 1 87.38 35 THR B N 1
ATOM 2707 C CA . THR B 1 35 ? -13.5 25.562 -16.344 1 87.38 35 THR B CA 1
ATOM 2708 C C . THR B 1 35 ? -14.641 25.281 -15.367 1 87.38 35 THR B C 1
ATOM 2710 O O . THR B 1 35 ? -15.578 24.547 -15.695 1 87.38 35 THR B O 1
ATOM 2713 N N . THR B 1 36 ? -14.508 25.875 -14.141 1 86.56 36 THR B N 1
ATOM 2714 C CA . THR B 1 36 ? -15.562 25.656 -13.156 1 86.56 36 THR B CA 1
ATOM 2715 C C . THR B 1 36 ? -16.062 27 -12.617 1 86.56 36 THR B C 1
ATOM 2717 O O . THR B 1 36 ? -15.297 27.953 -12.5 1 86.56 36 THR B O 1
ATOM 2720 N N . GLU B 1 37 ? -17.281 27.078 -12.219 1 83.31 37 GLU B N 1
ATOM 2721 C CA . GLU B 1 37 ? -17.859 28.312 -11.695 1 83.31 37 GLU B CA 1
ATOM 2722 C C . GLU B 1 37 ? -17.625 28.438 -10.195 1 83.31 37 GLU B C 1
ATOM 2724 O O . GLU B 1 37 ? -17.609 29.547 -9.656 1 83.31 37 GLU B O 1
ATOM 2729 N N . THR B 1 38 ? -17.328 27.391 -9.609 1 84.81 38 THR B N 1
ATOM 2730 C CA . THR B 1 38 ? -17.375 27.391 -8.148 1 84.81 38 THR B CA 1
ATOM 2731 C C . THR B 1 38 ? -15.953 27.391 -7.574 1 84.81 38 THR B C 1
ATOM 2733 O O . THR B 1 38 ? -15.773 27.578 -6.371 1 84.81 38 THR B O 1
ATOM 2736 N N . PHE B 1 39 ? -14.977 27.297 -8.383 1 87.81 39 PHE B N 1
ATOM 2737 C CA . PHE B 1 39 ? -13.625 27.109 -7.871 1 87.81 39 PHE B CA 1
ATOM 2738 C C . PHE B 1 39 ? -13.195 28.297 -7.023 1 87.81 39 PHE B C 1
ATOM 2740 O O . PHE B 1 39 ? -12.641 28.125 -5.941 1 87.81 39 PHE B O 1
ATOM 2747 N N . LEU B 1 40 ? -13.547 29.531 -7.422 1 85.12 40 LEU B N 1
ATOM 2748 C CA . LEU B 1 40 ? -13.031 30.719 -6.754 1 85.12 40 LEU B CA 1
ATOM 2749 C C . LEU B 1 40 ? -14.031 31.234 -5.723 1 85.12 40 LEU B C 1
ATOM 2751 O O . LEU B 1 40 ? -13.812 32.281 -5.109 1 85.12 40 LEU B O 1
ATOM 2755 N N . THR B 1 41 ? -15.039 30.531 -5.512 1 84.31 41 THR B N 1
ATOM 2756 C CA . THR B 1 41 ? -15.969 30.953 -4.473 1 84.31 41 THR B CA 1
ATOM 2757 C C . THR B 1 41 ? -15.336 30.828 -3.092 1 84.31 41 THR B C 1
ATOM 2759 O O . THR B 1 41 ? -14.445 30 -2.875 1 84.31 41 THR B O 1
ATOM 2762 N N . SER B 1 42 ? -15.766 31.672 -2.23 1 81.44 42 SER B N 1
ATOM 2763 C CA . SER B 1 42 ? -15.242 31.656 -0.868 1 81.44 42 SER B CA 1
ATOM 2764 C C . SER B 1 42 ? -15.461 30.297 -0.203 1 81.44 42 SER B C 1
ATOM 2766 O O . SER B 1 42 ? -14.57 29.781 0.477 1 81.44 42 SER B O 1
ATOM 2768 N N . THR B 1 43 ? -16.609 29.797 -0.43 1 80.56 43 THR B N 1
ATOM 2769 C CA . THR B 1 43 ? -16.953 28.516 0.162 1 80.56 43 THR B CA 1
ATOM 2770 C C . THR B 1 43 ? -15.961 27.438 -0.283 1 80.56 43 THR B C 1
ATOM 2772 O O . THR B 1 43 ? -15.43 26.688 0.543 1 80.56 43 THR B O 1
ATOM 2775 N N . ASN B 1 44 ? -15.664 27.438 -1.562 1 84.94 44 ASN B N 1
ATOM 2776 C CA . ASN B 1 44 ? -14.758 26.422 -2.09 1 84.94 44 ASN B CA 1
ATOM 2777 C C . ASN B 1 44 ? -13.32 26.656 -1.629 1 84.94 44 ASN B C 1
ATOM 2779 O O . ASN B 1 44 ? -12.609 25.719 -1.28 1 84.94 44 ASN B O 1
ATOM 2783 N N . ILE B 1 45 ? -12.93 27.797 -1.643 1 84.5 45 ILE B N 1
ATOM 2784 C CA . ILE B 1 45 ? -11.578 28.141 -1.217 1 84.5 45 ILE B CA 1
ATOM 2785 C C . ILE B 1 45 ? -11.383 27.734 0.244 1 84.5 45 ILE B C 1
ATOM 2787 O O . ILE B 1 45 ? -10.359 27.141 0.603 1 84.5 45 ILE B O 1
ATOM 2791 N N . PHE B 1 46 ? -12.359 27.953 1.041 1 82.94 46 PHE B N 1
ATOM 2792 C CA . PHE B 1 46 ? -12.258 27.594 2.451 1 82.94 46 PHE B CA 1
ATOM 2793 C C . PHE B 1 46 ? -12.273 26.078 2.631 1 82.94 46 PHE B C 1
ATOM 2795 O O . PHE B 1 46 ? -11.578 25.547 3.498 1 82.94 46 PHE B O 1
ATOM 2802 N N . ASN B 1 47 ? -12.977 25.453 1.791 1 81.62 47 ASN B N 1
ATOM 2803 C CA . ASN B 1 47 ? -12.977 23.984 1.815 1 81.62 47 ASN B CA 1
ATOM 2804 C C . ASN B 1 47 ? -11.609 23.422 1.438 1 81.62 47 ASN B C 1
ATOM 2806 O O . ASN B 1 47 ? -11.125 22.484 2.072 1 81.62 47 ASN B O 1
ATOM 2810 N N . ILE B 1 48 ? -11.062 23.984 0.496 1 86.12 48 ILE B N 1
ATOM 2811 C CA . ILE B 1 48 ? -9.742 23.562 0.047 1 86.12 48 ILE B CA 1
ATOM 2812 C C . ILE B 1 48 ? -8.719 23.812 1.154 1 86.12 48 ILE B C 1
ATOM 2814 O O . ILE B 1 48 ? -7.902 22.938 1.452 1 86.12 48 ILE B O 1
ATOM 2818 N N . LEU B 1 49 ? -8.875 24.922 1.775 1 85.12 49 LEU B N 1
ATOM 2819 C CA . LEU B 1 49 ? -7.926 25.297 2.82 1 85.12 49 LEU B CA 1
ATOM 2820 C C . LEU B 1 49 ? -8.023 24.328 4.004 1 85.12 49 LEU B C 1
ATOM 2822 O O . LEU B 1 49 ? -7.004 23.922 4.562 1 85.12 49 LEU B O 1
ATOM 2826 N N . ARG B 1 50 ? -9.211 23.984 4.316 1 85.88 50 ARG B N 1
ATOM 2827 C CA . ARG B 1 50 ? -9.398 23.062 5.426 1 85.88 50 ARG B CA 1
ATOM 2828 C C . ARG B 1 50 ? -8.82 21.688 5.102 1 85.88 50 ARG B C 1
ATOM 2830 O O . ARG B 1 50 ? -8.039 21.141 5.879 1 85.88 50 ARG B O 1
ATOM 2837 N N . ALA B 1 51 ? -9.102 21.156 3.961 1 86.56 51 ALA B N 1
ATOM 2838 C CA . ALA B 1 51 ? -8.648 19.828 3.574 1 86.56 51 ALA B CA 1
ATOM 2839 C C . ALA B 1 51 ? -7.141 19.797 3.361 1 86.56 51 ALA B C 1
ATOM 2841 O O . ALA B 1 51 ? -6.469 18.828 3.74 1 86.56 51 ALA B O 1
ATOM 2842 N N . PHE B 1 52 ? -6.754 20.812 2.855 1 90.94 52 PHE B N 1
ATOM 2843 C CA . PHE B 1 52 ? -5.324 21 2.627 1 90.94 52 PHE B CA 1
ATOM 2844 C C . PHE B 1 52 ? -4.555 20.953 3.941 1 90.94 52 PHE B C 1
ATOM 2846 O O . PHE B 1 52 ? -3.443 20.422 3.996 1 90.94 52 PHE B O 1
ATOM 2853 N N . SER B 1 53 ? -5.105 21.422 4.965 1 93.69 53 SER B N 1
ATOM 2854 C CA . SER B 1 53 ? -4.426 21.562 6.25 1 93.69 53 SER B CA 1
ATOM 2855 C C . SER B 1 53 ? -4.125 20.203 6.859 1 93.69 53 SER B C 1
ATOM 2857 O O . SER B 1 53 ? -3.027 19.969 7.375 1 93.69 53 SER B O 1
ATOM 2859 N N . TRP B 1 54 ? -5.059 19.266 6.832 1 94 54 TRP B N 1
ATOM 2860 C CA . TRP B 1 54 ? -4.777 18 7.504 1 94 54 TRP B CA 1
ATOM 2861 C C . TRP B 1 54 ? -3.828 17.141 6.676 1 94 54 TRP B C 1
ATOM 2863 O O . TRP B 1 54 ? -3.033 16.375 7.227 1 94 54 TRP B O 1
ATOM 2873 N N . ILE B 1 55 ? -3.783 17.344 5.352 1 94.94 55 ILE B N 1
ATOM 2874 C CA . ILE B 1 55 ? -2.797 16.672 4.52 1 94.94 55 ILE B CA 1
ATOM 2875 C C . ILE B 1 55 ? -1.407 17.234 4.793 1 94.94 55 ILE B C 1
ATOM 2877 O O . ILE B 1 55 ? -0.438 16.484 4.93 1 94.94 55 ILE B O 1
ATOM 2881 N N . ALA B 1 56 ? -1.401 18.516 4.891 1 97.62 56 ALA B N 1
ATOM 2882 C CA . ALA B 1 56 ? -0.125 19.172 5.148 1 97.62 56 ALA B CA 1
ATOM 2883 C C . ALA B 1 56 ? 0.436 18.766 6.508 1 97.62 56 ALA B C 1
ATOM 2885 O O . ALA B 1 56 ? 1.625 18.469 6.633 1 97.62 56 ALA B O 1
ATOM 2886 N N . ILE B 1 57 ? -0.382 18.781 7.512 1 98.25 57 ILE B N 1
ATOM 2887 C CA . ILE B 1 57 ? 0.062 18.438 8.859 1 98.25 57 ILE B CA 1
ATOM 2888 C C . ILE B 1 57 ? 0.614 17.016 8.859 1 98.25 57 ILE B C 1
ATOM 2890 O O . ILE B 1 57 ? 1.698 16.766 9.398 1 98.25 57 ILE B O 1
ATOM 2894 N N . SER B 1 58 ? -0.12 16.078 8.258 1 97.81 58 SER B N 1
ATOM 2895 C CA . SER B 1 58 ? 0.391 14.719 8.109 1 97.81 58 SER B CA 1
ATOM 2896 C C . SER B 1 58 ? 1.676 14.695 7.293 1 97.81 58 SER B C 1
ATOM 2898 O O . SER B 1 58 ? 2.588 13.914 7.574 1 97.81 58 SER B O 1
ATOM 2900 N N . GLY B 1 59 ? 1.733 15.555 6.312 1 98.06 59 GLY B N 1
ATOM 2901 C CA . GLY B 1 59 ? 2.898 15.688 5.453 1 98.06 59 GLY B CA 1
ATOM 2902 C C . GLY B 1 59 ? 4.152 16.109 6.203 1 98.06 59 GLY B C 1
ATOM 2903 O O . GLY B 1 59 ? 5.254 15.68 5.859 1 98.06 59 GLY B O 1
ATOM 2904 N N . PHE B 1 60 ? 3.98 16.953 7.246 1 98.62 60 PHE B N 1
ATOM 2905 C CA . PHE B 1 60 ? 5.129 17.344 8.055 1 98.62 60 PHE B CA 1
ATOM 2906 C C . PHE B 1 60 ? 5.762 16.125 8.719 1 98.62 60 PHE B C 1
ATOM 2908 O O . PHE B 1 60 ? 6.984 16.031 8.852 1 98.62 60 PHE B O 1
ATOM 2915 N N . GLY B 1 61 ? 4.914 15.219 9.133 1 98.38 61 GLY B N 1
ATOM 2916 C CA . GLY B 1 61 ? 5.418 13.984 9.719 1 98.38 61 GLY B CA 1
ATOM 2917 C C . GLY B 1 61 ? 6.129 13.094 8.711 1 98.38 61 GLY B C 1
ATOM 2918 O O . GLY B 1 61 ? 7.258 12.664 8.945 1 98.38 61 GLY B O 1
ATOM 2919 N N . ILE B 1 62 ? 5.504 12.859 7.594 1 97.94 62 ILE B N 1
ATOM 2920 C CA . ILE B 1 62 ? 6.062 11.977 6.578 1 97.94 62 ILE B CA 1
ATOM 2921 C C . ILE B 1 62 ? 7.363 12.562 6.039 1 97.94 62 ILE B C 1
ATOM 2923 O O . ILE B 1 62 ? 8.273 11.828 5.648 1 97.94 62 ILE B O 1
ATOM 2927 N N . LEU B 1 63 ? 7.445 13.867 6.051 1 98.19 63 LEU B N 1
ATOM 2928 C CA . LEU B 1 63 ? 8.656 14.547 5.609 1 98.19 63 LEU B CA 1
ATOM 2929 C C . LEU B 1 63 ? 9.867 14.062 6.395 1 98.19 63 LEU B C 1
ATOM 2931 O O . LEU B 1 63 ? 10.898 13.727 5.805 1 98.19 63 LEU B O 1
ATOM 2935 N N . MET B 1 64 ? 9.758 14.008 7.672 1 98.69 64 MET B N 1
ATOM 2936 C CA . MET B 1 64 ? 10.875 13.594 8.516 1 98.69 64 MET B CA 1
ATOM 2937 C C . MET B 1 64 ? 11.25 12.141 8.242 1 98.69 64 MET B C 1
ATOM 2939 O O . MET B 1 64 ? 12.438 11.797 8.234 1 98.69 64 MET B O 1
ATOM 2943 N N . VAL B 1 65 ? 10.273 11.336 8.008 1 98.56 65 VAL B N 1
ATOM 2944 C CA . VAL B 1 65 ? 10.508 9.93 7.684 1 98.56 65 VAL B CA 1
ATOM 2945 C C . VAL B 1 65 ? 11.234 9.82 6.344 1 98.56 65 VAL B C 1
ATOM 2947 O O . VAL B 1 65 ? 12.219 9.094 6.223 1 98.56 65 VAL B O 1
ATOM 2950 N N . ILE B 1 66 ? 10.75 10.578 5.379 1 96.88 66 ILE B N 1
ATOM 2951 C CA . ILE B 1 66 ? 11.312 10.531 4.035 1 96.88 66 ILE B CA 1
ATOM 2952 C C . ILE B 1 66 ? 12.734 11.086 4.051 1 96.88 66 ILE B C 1
ATOM 2954 O O . ILE B 1 66 ? 13.625 10.555 3.379 1 96.88 66 ILE B O 1
ATOM 2958 N N . ILE B 1 67 ? 13.023 12.07 4.852 1 97.5 67 ILE B N 1
ATOM 2959 C CA . ILE B 1 67 ? 14.359 12.641 4.949 1 97.5 67 ILE B CA 1
ATOM 2960 C C . ILE B 1 67 ? 15.344 11.578 5.43 1 97.5 67 ILE B C 1
ATOM 2962 O O . ILE B 1 67 ? 16.5 11.547 4.996 1 97.5 67 ILE B O 1
ATOM 2966 N N . THR B 1 68 ? 14.898 10.672 6.27 1 97.81 68 THR B N 1
ATOM 2967 C CA . THR B 1 68 ? 15.781 9.641 6.781 1 97.81 68 THR B CA 1
ATOM 2968 C C . THR B 1 68 ? 15.891 8.477 5.793 1 97.81 68 THR B C 1
ATOM 2970 O O . THR B 1 68 ? 16.562 7.484 6.066 1 97.81 68 THR B O 1
ATOM 2973 N N . GLY B 1 69 ? 15.18 8.57 4.727 1 94.81 69 GLY B N 1
ATOM 2974 C CA . GLY B 1 69 ? 15.227 7.52 3.717 1 94.81 69 GLY B CA 1
ATOM 2975 C C . GLY B 1 69 ? 14.164 6.453 3.914 1 94.81 69 GLY B C 1
ATOM 2976 O O . GLY B 1 69 ? 14.227 5.387 3.293 1 94.81 69 GLY B O 1
ATOM 2977 N N . GLY B 1 70 ? 13.211 6.754 4.766 1 94.69 70 GLY B N 1
ATOM 2978 C CA . GLY B 1 70 ? 12.156 5.793 5.043 1 94.69 70 GLY B CA 1
ATOM 2979 C C . GLY B 1 70 ? 10.828 6.168 4.406 1 94.69 70 GLY B C 1
ATOM 2980 O O . GLY B 1 70 ? 10.758 7.125 3.631 1 94.69 70 GLY B O 1
ATOM 2981 N N . ILE B 1 71 ? 9.797 5.344 4.605 1 94.25 71 ILE B N 1
ATOM 2982 C CA . ILE B 1 71 ? 8.43 5.578 4.164 1 94.25 71 ILE B CA 1
ATOM 2983 C C . ILE B 1 71 ? 7.453 5.078 5.223 1 94.25 71 ILE B C 1
ATOM 2985 O O . ILE B 1 71 ? 7.777 4.176 6 1 94.25 71 ILE B O 1
ATOM 2989 N N . ASP B 1 72 ? 6.426 5.691 5.324 1 97.19 72 ASP B N 1
ATOM 2990 C CA . ASP B 1 72 ? 5.359 5.254 6.219 1 97.19 72 ASP B CA 1
ATOM 2991 C C . ASP B 1 72 ? 4.031 5.137 5.477 1 97.19 72 ASP B C 1
ATOM 2993 O O . ASP B 1 72 ? 3.375 6.145 5.203 1 97.19 72 ASP B O 1
ATOM 2997 N N . LEU B 1 73 ? 3.639 3.943 5.211 1 94.19 73 LEU B N 1
ATOM 2998 C CA . LEU B 1 73 ? 2.412 3.715 4.449 1 94.19 73 LEU B CA 1
ATOM 2999 C C . LEU B 1 73 ? 1.198 3.693 5.371 1 94.19 73 LEU B C 1
ATOM 3001 O O . LEU B 1 73 ? 0.058 3.689 4.906 1 94.19 73 LEU B O 1
ATOM 3005 N N . SER B 1 74 ? 1.394 3.775 6.641 1 96.94 74 SER B N 1
ATOM 3006 C CA . SER B 1 74 ? 0.294 3.584 7.582 1 96.94 74 SER B CA 1
ATOM 3007 C C . SER B 1 74 ? -0.458 4.887 7.824 1 96.94 74 SER B C 1
ATOM 3009 O O . SER B 1 74 ? -1.457 4.906 8.547 1 96.94 74 SER B O 1
ATOM 3011 N N . VAL B 1 75 ? -0.059 5.941 7.219 1 97 75 VAL B N 1
ATOM 3012 C CA . VAL B 1 75 ? -0.543 7.281 7.539 1 97 75 VAL B CA 1
ATOM 3013 C C . VAL B 1 75 ? -2.061 7.332 7.375 1 97 75 VAL B C 1
ATOM 3015 O O . VAL B 1 75 ? -2.764 7.891 8.219 1 97 75 VAL B O 1
ATOM 3018 N N . GLY B 1 76 ? -2.564 6.766 6.344 1 95.69 76 GLY B N 1
ATOM 3019 C CA . GLY B 1 76 ? -4.004 6.797 6.129 1 95.69 76 GLY B CA 1
ATOM 3020 C C . GLY B 1 76 ? -4.785 6.117 7.238 1 95.69 76 GLY B C 1
ATOM 3021 O O . GLY B 1 76 ? -5.734 6.691 7.777 1 95.69 76 GLY B O 1
ATOM 3022 N N . SER B 1 77 ? -4.391 4.938 7.574 1 97.25 77 SER B N 1
ATOM 3023 C CA . SER B 1 77 ? -5.082 4.184 8.609 1 97.25 77 SER B CA 1
ATOM 3024 C C . SER B 1 77 ? -4.879 4.816 9.984 1 97.25 77 SER B C 1
ATOM 3026 O O . SER B 1 77 ? -5.766 4.762 10.836 1 97.25 77 SER B O 1
ATOM 3028 N N . VAL B 1 78 ? -3.771 5.43 10.195 1 98.44 78 VAL B N 1
ATOM 3029 C CA . VAL B 1 78 ? -3.502 6.105 11.461 1 98.44 78 VAL B CA 1
ATOM 3030 C C . VAL B 1 78 ? -4.402 7.332 11.594 1 98.44 78 VAL B C 1
ATOM 3032 O O . VAL B 1 78 ? -4.918 7.617 12.68 1 98.44 78 VAL B O 1
ATOM 3035 N N . MET B 1 79 ? -4.602 8.031 10.523 1 98.06 79 MET B N 1
ATOM 3036 C CA . MET B 1 79 ? -5.535 9.156 10.531 1 98.06 79 MET B CA 1
ATOM 3037 C C . MET B 1 79 ? -6.934 8.695 10.922 1 98.06 79 MET B C 1
ATOM 3039 O O . MET B 1 79 ? -7.566 9.297 11.789 1 98.06 79 MET B O 1
ATOM 3043 N N . ALA B 1 80 ? -7.328 7.648 10.297 1 97.94 80 ALA B N 1
ATOM 3044 C CA . ALA B 1 80 ? -8.656 7.121 10.57 1 97.94 80 ALA B CA 1
ATOM 3045 C C . ALA B 1 80 ? -8.781 6.66 12.023 1 97.94 80 ALA B C 1
ATOM 3047 O O . ALA B 1 80 ? -9.766 6.973 12.695 1 97.94 80 ALA B O 1
ATOM 3048 N N . MET B 1 81 ? -7.801 5.969 12.453 1 98.31 81 MET B N 1
ATOM 3049 C CA . MET B 1 81 ? -7.848 5.406 13.797 1 98.31 81 MET B CA 1
ATOM 3050 C C . MET B 1 81 ? -7.824 6.512 14.852 1 98.31 81 MET B C 1
ATOM 3052 O O . MET B 1 81 ? -8.539 6.434 15.852 1 98.31 81 MET B O 1
ATOM 3056 N N . ALA B 1 82 ? -7.02 7.477 14.648 1 98.69 82 ALA B N 1
ATOM 3057 C CA . ALA B 1 82 ? -6.945 8.602 15.578 1 98.69 82 ALA B CA 1
ATOM 3058 C C . ALA B 1 82 ? -8.281 9.328 15.664 1 98.69 82 ALA B C 1
ATOM 3060 O O . ALA B 1 82 ? -8.75 9.656 16.766 1 98.69 82 ALA B O 1
ATOM 3061 N N . GLY B 1 83 ? -8.883 9.594 14.539 1 98.44 83 GLY B N 1
ATOM 3062 C CA . GLY B 1 83 ? -10.211 10.195 14.531 1 98.44 83 GLY B CA 1
ATOM 3063 C C . GLY B 1 83 ? -11.25 9.352 15.234 1 98.44 83 GLY B C 1
ATOM 3064 O O . GLY B 1 83 ? -12.078 9.875 15.984 1 98.44 83 GLY B O 1
ATOM 3065 N N . LEU B 1 84 ? -11.141 8.102 15.008 1 98.38 84 LEU B N 1
ATOM 3066 C CA . LEU B 1 84 ? -12.117 7.176 15.562 1 98.38 84 LEU B CA 1
ATOM 3067 C C . LEU B 1 84 ? -11.969 7.07 17.078 1 98.38 84 LEU B C 1
ATOM 3069 O O . LEU B 1 84 ? -12.961 7.078 17.812 1 98.38 84 LEU B O 1
ATOM 3073 N N . ILE B 1 85 ? -10.727 6.922 17.547 1 98.38 85 ILE B N 1
ATOM 3074 C CA . ILE B 1 85 ? -10.477 6.84 18.984 1 98.38 85 ILE B CA 1
ATOM 3075 C C . ILE B 1 85 ? -10.961 8.117 19.672 1 98.38 85 ILE B C 1
ATOM 3077 O O . ILE B 1 85 ? -11.594 8.07 20.719 1 98.38 85 ILE B O 1
ATOM 3081 N N . THR B 1 86 ? -10.703 9.234 19.078 1 98.62 86 THR B N 1
ATOM 3082 C CA . THR B 1 86 ? -11.18 10.508 19.609 1 98.62 86 THR B CA 1
ATOM 3083 C C . THR B 1 86 ? -12.703 10.523 19.672 1 98.62 86 THR B C 1
ATOM 3085 O O . THR B 1 86 ? -13.273 10.867 20.719 1 98.62 86 THR B O 1
ATOM 3088 N N . ALA B 1 87 ? -13.336 10.125 18.609 1 98.38 87 ALA B N 1
ATOM 3089 C CA . ALA B 1 87 ? -14.789 10.117 18.547 1 98.38 87 ALA B CA 1
ATOM 3090 C C . ALA B 1 87 ? -15.391 9.188 19.594 1 98.38 87 ALA B C 1
ATOM 3092 O O . ALA B 1 87 ? -16.375 9.531 20.25 1 98.38 87 ALA B O 1
ATOM 3093 N N . MET B 1 88 ? -14.789 8.062 19.719 1 97.88 88 MET B N 1
ATOM 3094 C CA . MET B 1 88 ? -15.289 7.074 20.672 1 97.88 88 MET B CA 1
ATOM 3095 C C . MET B 1 88 ? -15.141 7.57 22.094 1 97.88 88 MET B C 1
ATOM 3097 O O . MET B 1 88 ? -16.031 7.352 22.938 1 97.88 88 MET B O 1
ATOM 3101 N N . MET B 1 89 ? -14.039 8.211 22.391 1 98.06 89 MET B N 1
ATOM 3102 C CA . MET B 1 89 ? -13.844 8.773 23.719 1 98.06 89 MET B CA 1
ATOM 3103 C C . MET B 1 89 ? -14.828 9.906 24 1 98.06 89 MET B C 1
ATOM 3105 O O . MET B 1 89 ? -15.344 10.039 25.109 1 98.06 89 MET B O 1
ATOM 3109 N N . LEU B 1 90 ? -15.109 10.68 23 1 97.94 90 LEU B N 1
ATOM 3110 C CA . LEU B 1 90 ? -16.109 11.727 23.141 1 97.94 90 LEU B CA 1
ATOM 3111 C C . LEU B 1 90 ? -17.484 11.133 23.438 1 97.94 90 LEU B C 1
ATOM 3113 O O . LEU B 1 90 ? -18.203 11.633 24.312 1 97.94 90 LEU B O 1
ATOM 3117 N N . LYS B 1 91 ? -17.812 10.094 22.734 1 96.5 91 LYS B N 1
ATOM 3118 C CA . LYS B 1 91 ? -19.078 9.414 22.953 1 96.5 91 LYS B CA 1
ATOM 3119 C C . LYS B 1 91 ? -19.141 8.797 24.344 1 96.5 91 LYS B C 1
ATOM 3121 O O . LYS B 1 91 ? -20.234 8.664 24.922 1 96.5 91 LYS B O 1
ATOM 3126 N N . ALA B 1 92 ? -18.031 8.422 24.812 1 96.56 92 ALA B N 1
ATOM 3127 C CA . ALA B 1 92 ? -17.953 7.871 26.172 1 96.56 92 ALA B CA 1
ATOM 3128 C C . ALA B 1 92 ? -17.906 8.984 27.219 1 96.56 92 ALA B C 1
ATOM 3130 O O . ALA B 1 92 ? -17.656 8.734 28.391 1 96.56 92 ALA B O 1
ATOM 3131 N N . ASN B 1 93 ? -17.969 10.258 26.812 1 95.5 93 ASN B N 1
ATOM 3132 C CA . ASN B 1 93 ? -18.125 11.445 27.641 1 95.5 93 ASN B CA 1
ATOM 3133 C C . ASN B 1 93 ? -16.797 11.898 28.219 1 95.5 93 ASN B C 1
ATOM 3135 O O . ASN B 1 93 ? -16.766 12.492 29.312 1 95.5 93 ASN B O 1
ATOM 3139 N N . PHE B 1 94 ? -15.836 11.484 27.547 1 96.69 94 PHE B N 1
ATOM 3140 C CA . PHE B 1 94 ? -14.57 12.109 27.906 1 96.69 94 PHE B CA 1
ATOM 3141 C C . PHE B 1 94 ? -14.508 13.547 27.391 1 96.69 94 PHE B C 1
ATOM 3143 O O . PHE B 1 94 ? -15.148 13.875 26.391 1 96.69 94 PHE B O 1
ATOM 3150 N N . GLY B 1 95 ? -13.914 14.391 28.062 1 96.38 95 GLY B N 1
ATOM 3151 C CA . GLY B 1 95 ? -13.75 15.758 27.594 1 96.38 95 GLY B CA 1
ATOM 3152 C C . GLY B 1 95 ? -13.008 15.852 26.266 1 96.38 95 GLY B C 1
ATOM 3153 O O . GLY B 1 95 ? -12.312 14.914 25.875 1 96.38 95 GLY B O 1
ATOM 3154 N N . VAL B 1 96 ? -13.219 16.906 25.531 1 97.31 96 VAL B N 1
ATOM 3155 C CA . VAL B 1 96 ? -12.648 17.125 24.203 1 97.31 96 VAL B CA 1
ATOM 3156 C C . VAL B 1 96 ? -11.125 17.062 24.281 1 97.31 96 VAL B C 1
ATOM 3158 O O . VAL B 1 96 ? -10.484 16.375 23.484 1 97.31 96 VAL B O 1
ATOM 3161 N N . PHE B 1 97 ? -10.57 17.656 25.25 1 97.38 97 PHE B N 1
ATOM 3162 C CA . PHE B 1 97 ? -9.117 17.719 25.391 1 97.38 97 PHE B CA 1
ATOM 3163 C C . PHE B 1 97 ? -8.531 16.328 25.594 1 97.38 97 PHE B C 1
ATOM 3165 O O . PHE B 1 97 ? -7.578 15.945 24.906 1 97.38 97 PHE B O 1
ATOM 3172 N N . LEU B 1 98 ? -9.094 15.562 26.484 1 98.06 98 LEU B N 1
ATOM 3173 C CA . LEU B 1 98 ? -8.602 14.219 26.766 1 98.06 98 LEU B CA 1
ATOM 3174 C C . LEU B 1 98 ? -8.781 13.312 25.547 1 98.06 98 LEU B C 1
ATOM 3176 O O . LEU B 1 98 ? -7.949 12.438 25.297 1 98.06 98 LEU B O 1
ATOM 3180 N N . SER B 1 99 ? -9.93 13.477 24.859 1 98.62 99 SER B N 1
ATOM 3181 C CA . SER B 1 99 ? -10.195 12.672 23.672 1 98.62 99 SER B CA 1
ATOM 3182 C C . SER B 1 99 ? -9.18 12.953 22.578 1 98.62 99 SER B C 1
ATOM 3184 O O . SER B 1 99 ? -8.703 12.023 21.906 1 98.62 99 SER B O 1
ATOM 3186 N N . ILE B 1 100 ? -8.828 14.234 22.438 1 98.56 100 ILE B N 1
ATOM 3187 C CA . ILE B 1 100 ? -7.828 14.617 21.438 1 98.56 100 ILE B CA 1
ATOM 3188 C C . ILE B 1 100 ? -6.473 14.016 21.812 1 98.56 100 ILE B C 1
ATOM 3190 O O . ILE B 1 100 ? -5.781 13.453 20.953 1 98.56 100 ILE B O 1
ATOM 3194 N N . LEU B 1 101 ? -6.113 14.039 23.062 1 98.62 101 LEU B N 1
ATOM 3195 C CA . LEU B 1 101 ? -4.855 13.469 23.531 1 98.62 101 LEU B CA 1
ATOM 3196 C C . LEU B 1 101 ? -4.82 11.961 23.297 1 98.62 101 LEU B C 1
ATOM 3198 O O . LEU B 1 101 ? -3.766 11.406 22.984 1 98.62 101 LEU B O 1
ATOM 3202 N N . GLY B 1 102 ? -5.992 11.336 23.531 1 98.62 102 GLY B N 1
ATOM 3203 C CA . GLY B 1 102 ? -6.078 9.906 23.25 1 98.62 102 GLY B CA 1
ATOM 3204 C C . GLY B 1 102 ? -5.793 9.57 21.797 1 98.62 102 GLY B C 1
ATOM 3205 O O . GLY B 1 102 ? -5.055 8.625 21.5 1 98.62 102 GLY B O 1
ATOM 3206 N N . GLY B 1 103 ? -6.41 10.344 20.875 1 98.75 103 GLY B N 1
ATOM 3207 C CA . GLY B 1 103 ? -6.148 10.164 19.453 1 98.75 103 GLY B CA 1
ATOM 3208 C C . GLY B 1 103 ? -4.695 10.383 19.078 1 98.75 103 GLY B C 1
ATOM 3209 O O . GLY B 1 103 ? -4.109 9.586 18.344 1 98.75 103 GLY B O 1
ATOM 3210 N N . ILE B 1 104 ? -4.113 11.445 19.625 1 98.81 104 ILE B N 1
ATOM 3211 C CA . ILE B 1 104 ? -2.719 11.758 19.344 1 98.81 104 ILE B CA 1
ATOM 3212 C C . ILE B 1 104 ? -1.816 10.664 19.906 1 98.81 104 ILE B C 1
ATOM 3214 O O . ILE B 1 104 ? -0.86 10.242 19.25 1 98.81 104 ILE B O 1
ATOM 3218 N N . PHE B 1 105 ? -2.107 10.172 21.047 1 98.81 105 PHE B N 1
ATOM 3219 C CA . PHE B 1 105 ? -1.329 9.125 21.703 1 98.81 105 PHE B CA 1
ATOM 3220 C C . PHE B 1 105 ? -1.3 7.859 20.844 1 98.81 105 PHE B C 1
ATOM 3222 O O . PHE B 1 105 ? -0.24 7.258 20.656 1 98.81 105 PHE B O 1
ATOM 3229 N N . ILE B 1 106 ? -2.449 7.465 20.312 1 98.56 106 ILE B N 1
ATOM 3230 C CA . ILE B 1 106 ? -2.51 6.227 19.547 1 98.56 106 ILE B CA 1
ATOM 3231 C C . ILE B 1 106 ? -1.713 6.383 18.25 1 98.56 106 ILE B C 1
ATOM 3233 O O . ILE B 1 106 ? -1.039 5.445 17.812 1 98.56 106 ILE B O 1
ATOM 3237 N N . GLY B 1 107 ? -1.878 7.547 17.609 1 98.75 107 GLY B N 1
ATOM 3238 C CA . GLY B 1 107 ? -1.06 7.797 16.438 1 98.75 107 GLY B CA 1
ATOM 3239 C C . GLY B 1 107 ? 0.429 7.746 16.719 1 98.75 107 GLY B C 1
ATOM 3240 O O . GLY B 1 107 ? 1.185 7.102 15.992 1 98.75 107 GLY B O 1
ATOM 3241 N N . GLY B 1 108 ? 0.812 8.414 17.781 1 98.81 108 GLY B N 1
ATOM 3242 C CA . GLY B 1 108 ? 2.203 8.359 18.203 1 98.81 108 GLY B CA 1
ATOM 3243 C C . GLY B 1 108 ? 2.668 6.953 18.531 1 98.81 108 GLY B C 1
ATOM 3244 O O . GLY B 1 108 ? 3.801 6.582 18.219 1 98.81 108 GLY B O 1
ATOM 3245 N N . LEU B 1 109 ? 1.844 6.215 19.156 1 98.75 109 LEU B N 1
ATOM 3246 C CA . LEU B 1 109 ? 2.166 4.848 19.531 1 98.75 109 LEU B CA 1
ATOM 3247 C C . LEU B 1 109 ? 2.404 3.98 18.297 1 98.75 109 LEU B C 1
ATOM 3249 O O . LEU B 1 109 ? 3.359 3.199 18.266 1 98.75 109 LEU B O 1
ATOM 3253 N N . ILE B 1 110 ? 1.547 4.074 17.359 1 98.5 110 ILE B N 1
ATOM 3254 C CA . ILE B 1 110 ? 1.727 3.305 16.141 1 98.5 110 ILE B CA 1
ATOM 3255 C C . ILE B 1 110 ? 3.027 3.721 15.453 1 98.5 110 ILE B C 1
ATOM 3257 O O . ILE B 1 110 ? 3.781 2.871 14.969 1 98.5 110 ILE B O 1
ATOM 3261 N N . GLY B 1 111 ? 3.234 5.039 15.406 1 98.75 111 GLY B N 1
ATOM 3262 C CA . GLY B 1 111 ? 4.512 5.504 14.891 1 98.75 111 GLY B CA 1
ATOM 3263 C C . GLY B 1 111 ? 5.699 4.953 15.664 1 98.75 111 GLY B C 1
ATOM 3264 O O . GLY B 1 111 ? 6.703 4.555 15.062 1 98.75 111 GLY B O 1
ATOM 3265 N N . PHE B 1 112 ? 5.57 4.902 16.953 1 98.75 112 PHE B N 1
ATOM 3266 C CA . PHE B 1 112 ? 6.613 4.355 17.812 1 98.75 112 PHE B CA 1
ATOM 3267 C C . PHE B 1 112 ? 6.867 2.887 17.5 1 98.75 112 PHE B C 1
ATOM 3269 O O . PHE B 1 112 ? 8.016 2.461 17.375 1 98.75 112 PHE B O 1
ATOM 3276 N N . ILE B 1 113 ? 5.879 2.16 17.328 1 97.94 113 ILE B N 1
ATOM 3277 C CA . ILE B 1 113 ? 5.984 0.745 16.984 1 97.94 113 ILE B CA 1
ATOM 3278 C C . ILE B 1 113 ? 6.676 0.588 15.633 1 97.94 113 ILE B C 1
ATOM 3280 O O . ILE B 1 113 ? 7.586 -0.231 15.492 1 97.94 113 ILE B O 1
ATOM 3284 N N . ASN B 1 114 ? 6.254 1.362 14.656 1 98 114 ASN B N 1
ATOM 3285 C CA . ASN B 1 114 ? 6.906 1.328 13.352 1 98 114 ASN B CA 1
ATOM 3286 C C . ASN B 1 114 ? 8.398 1.626 13.461 1 98 114 ASN B C 1
ATOM 3288 O O . ASN B 1 114 ? 9.219 0.926 12.867 1 98 114 ASN B O 1
ATOM 3292 N N . GLY B 1 115 ? 8.68 2.668 14.25 1 98.12 115 GLY B N 1
ATOM 3293 C CA . GLY B 1 115 ? 10.078 3.014 14.453 1 98.12 115 GLY B CA 1
ATOM 3294 C C . GLY B 1 115 ? 10.898 1.881 15.047 1 98.12 115 GLY B C 1
ATOM 3295 O O . GLY B 1 115 ? 12.016 1.617 14.609 1 98.12 115 GLY B O 1
ATOM 3296 N N . ILE B 1 116 ? 10.344 1.219 15.961 1 96.88 116 ILE B N 1
ATOM 3297 C CA . ILE B 1 116 ? 11.031 0.116 16.625 1 96.88 116 ILE B CA 1
ATOM 3298 C C . ILE B 1 116 ? 11.188 -1.053 15.656 1 96.88 116 ILE B C 1
ATOM 3300 O O . ILE B 1 116 ? 12.266 -1.645 15.562 1 96.88 116 ILE B O 1
ATOM 3304 N N . LEU B 1 117 ? 10.148 -1.344 14.977 1 94.56 117 LEU B N 1
ATOM 3305 C CA . LEU B 1 117 ? 10.188 -2.459 14.039 1 94.56 117 LEU B CA 1
ATOM 3306 C C . LEU B 1 117 ? 11.25 -2.232 12.969 1 94.56 117 LEU B C 1
ATOM 3308 O O . LEU B 1 117 ? 11.969 -3.162 12.594 1 94.56 117 LEU B O 1
ATOM 3312 N N . ILE B 1 118 ? 11.336 -1.049 12.508 1 94.88 118 ILE B N 1
ATOM 3313 C CA . ILE B 1 118 ? 12.242 -0.726 11.414 1 94.88 118 ILE B CA 1
ATOM 3314 C C . ILE B 1 118 ? 13.672 -0.634 11.938 1 94.88 118 ILE B C 1
ATOM 3316 O O . ILE B 1 118 ? 14.609 -1.12 11.297 1 94.88 118 ILE B O 1
ATOM 3320 N N . SER B 1 119 ? 13.852 -0.054 13.102 1 94.38 119 SER B N 1
ATOM 3321 C CA . SER B 1 119 ? 15.195 0.241 13.594 1 94.38 119 SER B CA 1
ATOM 3322 C C . SER B 1 119 ? 15.797 -0.96 14.312 1 94.38 119 SER B C 1
ATOM 3324 O O . SER B 1 119 ? 17 -1.221 14.203 1 94.38 119 SER B O 1
ATOM 3326 N N . LYS B 1 120 ? 15.031 -1.695 14.992 1 90.31 120 LYS B N 1
ATOM 3327 C CA . LYS B 1 120 ? 15.594 -2.748 15.836 1 90.31 120 LYS B CA 1
ATOM 3328 C C . LYS B 1 120 ? 15.516 -4.105 15.141 1 90.31 120 LYS B C 1
ATOM 3330 O O . LYS B 1 120 ? 16.344 -4.984 15.398 1 90.31 120 LYS B O 1
ATOM 3335 N N . THR B 1 121 ? 14.555 -4.289 14.312 1 86.25 121 THR B N 1
ATOM 3336 C CA . THR B 1 121 ? 14.398 -5.609 13.711 1 86.25 121 THR B CA 1
ATOM 3337 C C . THR B 1 121 ? 14.797 -5.59 12.242 1 86.25 121 THR B C 1
ATOM 3339 O O . THR B 1 121 ? 14.758 -6.621 11.57 1 86.25 121 THR B O 1
ATOM 3342 N N . ASN B 1 122 ? 15.117 -4.473 11.695 1 82.31 122 ASN B N 1
ATOM 3343 C CA . ASN B 1 122 ? 15.578 -4.277 10.328 1 82.31 122 ASN B CA 1
ATOM 3344 C C . ASN B 1 122 ? 14.516 -4.672 9.312 1 82.31 122 ASN B C 1
ATOM 3346 O O . ASN B 1 122 ? 14.828 -5.258 8.273 1 82.31 122 ASN B O 1
ATOM 3350 N N . LEU B 1 123 ? 13.328 -4.559 9.742 1 87.12 123 LEU B N 1
ATOM 3351 C CA . LEU B 1 123 ? 12.242 -4.707 8.773 1 87.12 123 LEU B CA 1
ATOM 3352 C C . LEU B 1 123 ? 12.258 -3.562 7.766 1 87.12 123 LEU B C 1
ATOM 3354 O O . LEU B 1 123 ? 12.445 -2.402 8.141 1 87.12 123 LEU B O 1
ATOM 3358 N N . PRO B 1 124 ? 12.141 -3.93 6.492 1 87.69 124 PRO B N 1
ATOM 3359 C CA . PRO B 1 124 ? 11.977 -2.828 5.543 1 87.69 124 PRO B CA 1
ATOM 3360 C C . PRO B 1 124 ? 10.773 -1.944 5.867 1 87.69 124 PRO B C 1
ATOM 3362 O O . PRO B 1 124 ? 9.719 -2.449 6.262 1 87.69 124 PRO B O 1
ATOM 3365 N N . PRO B 1 125 ? 10.953 -0.694 5.758 1 92.94 125 PRO B N 1
ATOM 3366 C CA . PRO B 1 125 ? 9.914 0.255 6.16 1 92.94 125 PRO B CA 1
ATOM 3367 C C . PRO B 1 125 ? 8.562 -0.042 5.516 1 92.94 125 PRO B C 1
ATOM 3369 O O . PRO B 1 125 ? 7.523 0.069 6.172 1 92.94 125 PRO B O 1
ATOM 3372 N N . PHE B 1 126 ? 8.578 -0.457 4.285 1 88.31 126 PHE B N 1
ATOM 3373 C CA . PHE B 1 126 ? 7.301 -0.634 3.605 1 88.31 126 PHE B CA 1
ATOM 3374 C C . PHE B 1 126 ? 6.531 -1.812 4.195 1 88.31 126 PHE B C 1
ATOM 3376 O O . PHE B 1 126 ? 5.301 -1.8 4.234 1 88.31 126 PHE B O 1
ATOM 3383 N N . ILE B 1 127 ? 7.16 -2.863 4.609 1 87 127 ILE B N 1
ATOM 3384 C CA . ILE B 1 127 ? 6.5 -4.031 5.184 1 87 127 ILE B CA 1
ATOM 3385 C C . ILE B 1 127 ? 5.957 -3.684 6.566 1 87 127 ILE B C 1
ATOM 3387 O O . ILE B 1 127 ? 4.801 -3.986 6.879 1 87 127 ILE B O 1
ATOM 3391 N N . ALA B 1 128 ? 6.832 -3.035 7.383 1 92.69 128 ALA B N 1
ATOM 3392 C CA . ALA B 1 128 ? 6.426 -2.658 8.734 1 92.69 128 ALA B CA 1
ATOM 3393 C C . ALA B 1 128 ? 5.191 -1.762 8.703 1 92.69 128 ALA B C 1
ATOM 3395 O O . ALA B 1 128 ? 4.227 -2 9.43 1 92.69 128 ALA B O 1
ATOM 3396 N N . THR B 1 129 ? 5.223 -0.845 7.762 1 95.19 129 THR B N 1
ATOM 3397 C CA . THR B 1 129 ? 4.176 0.173 7.809 1 95.19 129 THR B CA 1
ATOM 3398 C C . THR B 1 129 ? 2.941 -0.282 7.039 1 95.19 129 THR B C 1
ATOM 3400 O O . THR B 1 129 ? 1.825 0.153 7.332 1 95.19 129 THR B O 1
ATOM 3403 N N . LEU B 1 130 ? 3.119 -1.139 6.07 1 90.81 130 LEU B N 1
ATOM 3404 C CA . LEU B 1 130 ? 1.95 -1.769 5.465 1 90.81 130 LEU B CA 1
ATOM 3405 C C . LEU B 1 130 ? 1.244 -2.678 6.465 1 90.81 130 LEU B C 1
ATOM 3407 O O . LEU B 1 130 ? 0.013 -2.74 6.488 1 90.81 130 LEU B O 1
ATOM 3411 N N . GLY B 1 131 ? 2.025 -3.398 7.176 1 91.56 131 GLY B N 1
ATOM 3412 C CA . GLY B 1 131 ? 1.461 -4.238 8.219 1 91.56 131 GLY B CA 1
ATOM 3413 C C . GLY B 1 131 ? 0.673 -3.457 9.258 1 91.56 131 GLY B C 1
ATOM 3414 O O . GLY B 1 131 ? -0.471 -3.799 9.562 1 91.56 131 GLY B O 1
ATOM 3415 N N . THR B 1 132 ? 1.286 -2.406 9.742 1 95.12 132 THR B N 1
ATOM 3416 C CA . THR B 1 132 ? 0.602 -1.618 10.758 1 95.12 132 THR B CA 1
ATOM 3417 C C . THR B 1 132 ? -0.579 -0.862 10.156 1 95.12 132 THR B C 1
ATOM 3419 O O . THR B 1 132 ? -1.559 -0.578 10.852 1 95.12 132 THR B O 1
ATOM 3422 N N . MET B 1 133 ? -0.464 -0.546 8.875 1 94.69 133 MET B N 1
ATOM 3423 C CA . MET B 1 133 ? -1.614 0.027 8.18 1 94.69 133 MET B CA 1
ATOM 3424 C C . MET B 1 133 ? -2.82 -0.901 8.266 1 94.69 133 MET B C 1
ATOM 3426 O O . MET B 1 133 ? -3.92 -0.467 8.609 1 94.69 133 MET B O 1
ATOM 3430 N N . ASN B 1 134 ? -2.547 -2.141 7.996 1 91.12 134 ASN B N 1
ATOM 3431 C CA . ASN B 1 134 ? -3.621 -3.127 8.039 1 91.12 134 ASN B CA 1
ATOM 3432 C C . ASN B 1 134 ? -4.125 -3.352 9.461 1 91.12 134 ASN B C 1
ATOM 3434 O O . ASN B 1 134 ? -5.324 -3.525 9.68 1 91.12 134 ASN B O 1
ATOM 3438 N N . ILE B 1 135 ? -3.227 -3.361 10.359 1 94.12 135 ILE B N 1
ATOM 3439 C CA . ILE B 1 135 ? -3.596 -3.537 11.758 1 94.12 135 ILE B CA 1
ATOM 3440 C C . ILE B 1 135 ? -4.504 -2.391 12.195 1 94.12 135 ILE B C 1
ATOM 3442 O O . ILE B 1 135 ? -5.578 -2.621 12.758 1 94.12 135 ILE B O 1
ATOM 3446 N N . ALA B 1 136 ? -4.098 -1.21 11.898 1 96.56 136 ALA B N 1
ATOM 3447 C CA . ALA B 1 136 ? -4.871 -0.033 12.289 1 96.56 136 ALA B CA 1
ATOM 3448 C C . ALA B 1 136 ? -6.223 -0.002 11.578 1 96.56 136 ALA B C 1
ATOM 3450 O O . ALA B 1 136 ? -7.246 0.293 12.195 1 96.56 136 ALA B O 1
ATOM 3451 N N . ARG B 1 137 ? -6.234 -0.278 10.344 1 94.38 137 ARG B N 1
ATOM 3452 C CA . ARG B 1 137 ? -7.473 -0.298 9.57 1 94.38 137 ARG B CA 1
ATOM 3453 C C . ARG B 1 137 ? -8.43 -1.366 10.094 1 94.38 137 ARG B C 1
ATOM 3455 O O . ARG B 1 137 ? -9.617 -1.109 10.266 1 94.38 137 ARG B O 1
ATOM 3462 N N . GLY B 1 138 ? -7.898 -2.555 10.297 1 92.38 138 GLY B N 1
ATOM 3463 C CA . GLY B 1 138 ? -8.703 -3.619 10.875 1 92.38 138 GLY B CA 1
ATOM 3464 C C . GLY B 1 138 ? -9.289 -3.262 12.227 1 92.38 138 GLY B C 1
ATOM 3465 O O . GLY B 1 138 ? -10.438 -3.613 12.523 1 92.38 138 GLY B O 1
ATOM 3466 N N . PHE B 1 139 ? -8.5 -2.594 12.969 1 94.5 139 PHE B N 1
ATOM 3467 C CA . PHE B 1 139 ? -8.977 -2.133 14.266 1 94.5 139 PHE B CA 1
ATOM 3468 C C . PHE B 1 139 ? -10.172 -1.197 14.102 1 94.5 139 PHE B C 1
ATOM 3470 O O . PHE B 1 139 ? -11.148 -1.29 14.844 1 94.5 139 PHE B O 1
ATOM 3477 N N . CYS B 1 140 ? -10.102 -0.288 13.148 1 96.06 140 CYS B N 1
ATOM 3478 C CA . CYS B 1 140 ? -11.195 0.645 12.891 1 96.06 140 CYS B CA 1
ATOM 3479 C C . CYS B 1 140 ? -12.477 -0.099 12.531 1 96.06 140 CYS B C 1
ATOM 3481 O O . CYS B 1 140 ? -13.539 0.187 13.078 1 96.06 140 CYS B O 1
ATOM 3483 N N . TYR B 1 141 ? -12.312 -1.072 11.727 1 92.75 141 TYR B N 1
ATOM 3484 C CA . TYR B 1 141 ? -13.477 -1.867 11.352 1 92.75 141 TYR B CA 1
ATOM 3485 C C . TYR B 1 141 ? -13.984 -2.684 12.531 1 92.75 141 TYR B C 1
ATOM 3487 O O . TYR B 1 141 ? -15.188 -2.721 12.797 1 92.75 141 TYR B O 1
ATOM 3495 N N . GLY B 1 142 ? -13.156 -3.328 13.219 1 92.5 142 GLY B N 1
ATOM 3496 C CA . GLY B 1 142 ? -13.516 -4.254 14.281 1 92.5 142 GLY B CA 1
ATOM 3497 C C . GLY B 1 142 ? -14.234 -3.588 15.438 1 92.5 142 GLY B C 1
ATOM 3498 O O . GLY B 1 142 ? -15.258 -4.094 15.914 1 92.5 142 GLY B O 1
ATOM 3499 N N . VAL B 1 143 ? -13.781 -2.477 15.812 1 92.88 143 VAL B N 1
ATOM 3500 C CA . VAL B 1 143 ? -14.32 -1.834 17 1 92.88 143 VAL B CA 1
ATOM 3501 C C . VAL B 1 143 ? -15.664 -1.188 16.672 1 92.88 143 VAL B C 1
ATOM 3503 O O . VAL B 1 143 ? -16.516 -1.019 17.547 1 92.88 143 VAL B O 1
ATOM 3506 N N . THR B 1 144 ? -15.906 -0.864 15.383 1 94 144 THR B N 1
ATOM 3507 C CA . THR B 1 144 ? -17.125 -0.153 15.023 1 94 144 THR B CA 1
ATOM 3508 C C . THR B 1 144 ? -18.109 -1.089 14.336 1 94 144 THR B C 1
ATOM 3510 O O . THR B 1 144 ? -19.266 -0.729 14.117 1 94 144 THR B O 1
ATOM 3513 N N . GLY B 1 145 ? -17.594 -2.266 13.992 1 90.81 145 GLY B N 1
ATOM 3514 C CA . GLY B 1 145 ? -18.422 -3.133 13.164 1 90.81 145 GLY B CA 1
ATOM 3515 C C . GLY B 1 145 ? -18.656 -2.576 11.773 1 90.81 145 GLY B C 1
ATOM 3516 O O . GLY B 1 145 ? -19.688 -2.859 11.156 1 90.81 145 GLY B O 1
ATOM 3517 N N . GLY B 1 146 ? -17.812 -1.696 11.391 1 89.75 146 GLY B N 1
ATOM 3518 C CA . GLY B 1 146 ? -17.922 -1.119 10.062 1 89.75 146 GLY B CA 1
ATOM 3519 C C . GLY B 1 146 ? -18.812 0.117 10.016 1 89.75 146 GLY B C 1
ATOM 3520 O O . GLY B 1 146 ? -18.953 0.747 8.969 1 89.75 146 GLY B O 1
ATOM 3521 N N . TRP B 1 147 ? -19.297 0.549 11.125 1 92.56 147 TRP B N 1
ATOM 3522 C CA . TRP B 1 147 ? -20.203 1.689 11.156 1 92.56 147 TRP B CA 1
ATOM 3523 C C . TRP B 1 147 ? -19.484 2.953 11.602 1 92.56 147 TRP B C 1
ATOM 3525 O O . TRP B 1 147 ? -18.609 2.9 12.469 1 92.56 147 TRP B O 1
ATOM 3535 N N . PRO B 1 148 ? -19.859 4.039 11.117 1 95.38 148 PRO B N 1
ATOM 3536 C CA . PRO B 1 148 ? -19.266 5.301 11.547 1 95.38 148 PRO B CA 1
ATOM 3537 C C . PRO B 1 148 ? -19.766 5.762 12.914 1 95.38 148 PRO B C 1
ATOM 3539 O O . PRO B 1 148 ? -20.844 5.355 13.352 1 95.38 148 PRO B O 1
ATOM 3542 N N . VAL B 1 149 ? -18.938 6.516 13.578 1 96.31 149 VAL B N 1
ATOM 3543 C CA . VAL B 1 149 ? -19.328 7.191 14.812 1 96.31 149 VAL B CA 1
ATOM 3544 C C . VAL B 1 149 ? -19.781 8.609 14.5 1 96.31 149 VAL B C 1
ATOM 3546 O O . VAL B 1 149 ? -19.031 9.406 13.938 1 96.31 149 VAL B O 1
ATOM 3549 N N . ARG B 1 150 ? -21.047 8.891 14.867 1 94.94 150 ARG B N 1
ATOM 3550 C CA . ARG B 1 150 ? -21.672 10.148 14.5 1 94.94 150 ARG B CA 1
ATOM 3551 C C . ARG B 1 150 ? -22.047 10.953 15.734 1 94.94 150 ARG B C 1
ATOM 3553 O O . ARG B 1 150 ? -21.641 10.617 16.844 1 94.94 150 ARG B O 1
ATOM 3560 N N . ASP B 1 151 ? -22.672 12.125 15.477 1 94.38 151 ASP B N 1
ATOM 3561 C CA . ASP B 1 151 ? -23.219 12.992 16.516 1 94.38 151 ASP B CA 1
ATOM 3562 C C . ASP B 1 151 ? -22.156 13.383 17.531 1 94.38 151 ASP B C 1
ATOM 3564 O O . ASP B 1 151 ? -22.328 13.195 18.734 1 94.38 151 ASP B O 1
ATOM 3568 N N . LEU B 1 152 ? -21.141 13.883 17 1 96.06 152 LEU B N 1
ATOM 3569 C CA . LEU B 1 152 ? -20.047 14.359 17.844 1 96.06 152 LEU B CA 1
ATOM 3570 C C . LEU B 1 152 ? -20.375 15.719 18.438 1 96.06 152 LEU B C 1
ATOM 3572 O O . LEU B 1 152 ? -21.125 16.5 17.844 1 96.06 152 LEU B O 1
ATOM 3576 N N . PRO B 1 153 ? -19.859 15.977 19.578 1 95.81 153 PRO B N 1
ATOM 3577 C CA . PRO B 1 153 ? -20.188 17.234 20.234 1 95.81 153 PRO B CA 1
ATOM 3578 C C . PRO B 1 153 ? -19.766 18.453 19.438 1 95.81 153 PRO B C 1
ATOM 3580 O O . PRO B 1 153 ? -18.719 18.438 18.781 1 95.81 153 PRO B O 1
ATOM 3583 N N . LYS B 1 154 ? -20.484 19.531 19.641 1 94.12 154 LYS B N 1
ATOM 3584 C CA . LYS B 1 154 ? -20.25 20.781 18.922 1 94.12 154 LYS B CA 1
ATOM 3585 C C . LYS B 1 154 ? -18.875 21.359 19.281 1 94.12 154 LYS B C 1
ATOM 3587 O O . LYS B 1 154 ? -18.219 21.953 18.422 1 94.12 154 LYS B O 1
ATOM 3592 N N . SER B 1 155 ? -18.531 21.172 20.531 1 94.12 155 SER B N 1
ATOM 3593 C CA . SER B 1 155 ? -17.25 21.688 20.984 1 94.12 155 SER B CA 1
ATOM 3594 C C . SER B 1 155 ? -16.094 21.062 20.203 1 94.12 155 SER B C 1
ATOM 3596 O O . SER B 1 155 ? -15.055 21.703 20.016 1 94.12 155 SER B O 1
ATOM 3598 N N . PHE B 1 156 ? -16.281 19.906 19.781 1 96.12 156 PHE B N 1
ATOM 3599 C CA . PHE B 1 156 ? -15.266 19.219 19 1 96.12 156 PHE B CA 1
ATOM 3600 C C . PHE B 1 156 ? -15.359 19.625 17.531 1 96.12 156 PHE B C 1
ATOM 3602 O O . PHE B 1 156 ? -14.336 19.922 16.891 1 96.12 156 PHE B O 1
ATOM 3609 N N . ILE B 1 157 ? -16.531 19.688 17 1 94.62 157 ILE B N 1
ATOM 3610 C CA . ILE B 1 157 ? -16.75 19.969 15.594 1 94.62 157 ILE B CA 1
ATOM 3611 C C . ILE B 1 157 ? -16.266 21.375 15.273 1 94.62 157 ILE B C 1
ATOM 3613 O O . ILE B 1 157 ? -15.781 21.641 14.164 1 94.62 157 ILE B O 1
ATOM 3617 N N . THR B 1 158 ? -16.25 22.219 16.25 1 91.56 158 THR B N 1
ATOM 3618 C CA . THR B 1 158 ? -15.797 23.594 16.078 1 91.56 158 THR B CA 1
ATOM 3619 C C . THR B 1 158 ? -14.328 23.641 15.688 1 91.56 158 THR B C 1
ATOM 3621 O O . THR B 1 158 ? -13.898 24.531 14.961 1 91.56 158 THR B O 1
ATOM 3624 N N . LEU B 1 159 ? -13.594 22.688 16.078 1 90.19 159 LEU B N 1
ATOM 3625 C CA . LEU B 1 159 ? -12.172 22.625 15.75 1 90.19 159 LEU B CA 1
ATOM 3626 C C . LEU B 1 159 ? -11.969 22.484 14.25 1 90.19 159 LEU B C 1
ATOM 3628 O O . LEU B 1 159 ? -10.961 22.953 13.711 1 90.19 159 LEU B O 1
ATOM 3632 N N . GLY B 1 160 ? -12.891 21.844 13.594 1 89.12 160 GLY 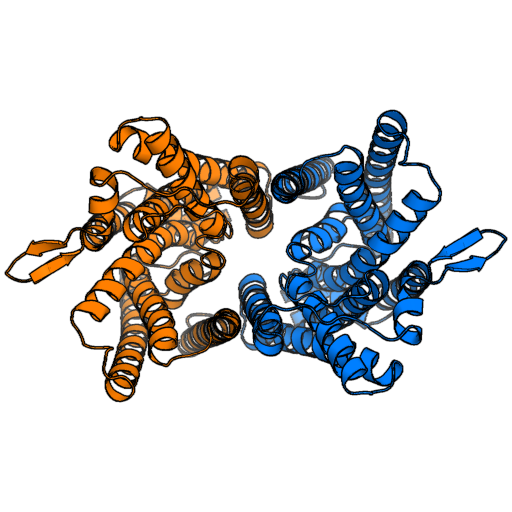B N 1
ATOM 3633 C CA . GLY B 1 160 ? -12.773 21.609 12.164 1 89.12 160 GLY B CA 1
ATOM 3634 C C . GLY B 1 160 ? -13.602 22.578 11.336 1 89.12 160 GLY B C 1
ATOM 3635 O O . GLY B 1 160 ? -13.391 22.703 10.133 1 89.12 160 GLY B O 1
ATOM 3636 N N . GLN B 1 161 ? -14.477 23.344 12.023 1 87.31 161 GLN B N 1
ATOM 3637 C CA . GLN B 1 161 ? -15.461 24.078 11.227 1 87.31 161 GLN B CA 1
ATOM 3638 C C . GLN B 1 161 ? -15.445 25.562 11.547 1 87.31 161 GLN B C 1
ATOM 3640 O O . GLN B 1 161 ? -16.016 26.375 10.805 1 87.31 161 GLN B O 1
ATOM 3645 N N . TYR B 1 162 ? -14.727 25.922 12.578 1 85.56 162 TYR B N 1
ATOM 3646 C CA . TYR B 1 162 ? -14.742 27.328 13.008 1 85.56 162 TYR B CA 1
ATOM 3647 C C . TYR B 1 162 ? -13.727 28.141 12.227 1 85.56 162 TYR B C 1
ATOM 3649 O O . TYR B 1 162 ? -12.609 27.688 11.977 1 85.56 162 TYR B O 1
ATOM 3657 N N . ASP B 1 163 ? -14.156 29.359 11.828 1 85.88 163 ASP B N 1
ATOM 3658 C CA . ASP B 1 163 ? -13.273 30.312 11.172 1 85.88 163 ASP B CA 1
ATOM 3659 C C . ASP B 1 163 ? -12.898 31.453 12.125 1 85.88 163 ASP B C 1
ATOM 3661 O O . ASP B 1 163 ? -13.766 32.156 12.609 1 85.88 163 ASP B O 1
ATOM 3665 N N . VAL B 1 164 ? -11.703 31.578 12.352 1 86 164 VAL B N 1
ATOM 3666 C CA . VAL B 1 164 ? -11.227 32.656 13.211 1 86 164 VAL B CA 1
ATOM 3667 C C . VAL B 1 164 ? -11.188 33.969 12.438 1 86 164 VAL B C 1
ATOM 3669 O O . VAL B 1 164 ? -10.562 34.031 11.375 1 86 164 VAL B O 1
ATOM 3672 N N . PRO B 1 165 ? -11.922 34.906 12.945 1 84.62 165 PRO B N 1
ATOM 3673 C CA . PRO B 1 165 ? -11.875 36.188 12.266 1 84.62 165 PRO B CA 1
ATOM 3674 C C . PRO B 1 165 ? -10.5 36.875 12.352 1 84.62 165 PRO B C 1
ATOM 3676 O O . PRO B 1 165 ? -9.93 36.969 13.445 1 84.62 165 PRO B O 1
ATOM 3679 N N . PHE B 1 166 ? -9.945 37 11.227 1 80.44 166 PHE B N 1
ATOM 3680 C CA . PHE B 1 166 ? -8.656 37.688 11.156 1 80.44 166 PHE B CA 1
ATOM 3681 C C . PHE B 1 166 ? -8.648 38.688 10.008 1 80.44 166 PHE B C 1
ATOM 3683 O O . PHE B 1 166 ? -8.75 38.312 8.844 1 80.44 166 PHE B O 1
ATOM 3690 N N . LEU B 1 167 ? -8.477 39.969 10.32 1 76.94 167 LEU B N 1
ATOM 3691 C CA . LEU B 1 167 ? -8.391 41.062 9.359 1 76.94 167 LEU B CA 1
ATOM 3692 C C . LEU B 1 167 ? -9.555 41.031 8.383 1 76.94 167 LEU B C 1
ATOM 3694 O O . LEU B 1 167 ? -9.359 41.156 7.168 1 76.94 167 LEU B O 1
ATOM 3698 N N . GLY B 1 168 ? -10.711 40.688 8.828 1 77.31 168 GLY B N 1
ATOM 3699 C CA . GLY B 1 168 ? -11.914 40.719 8.008 1 77.31 168 GLY B CA 1
ATOM 3700 C C . GLY B 1 168 ? -12.172 39.438 7.25 1 77.31 168 GLY B C 1
ATOM 3701 O O . GLY B 1 168 ? -13.188 39.312 6.559 1 77.31 168 GLY B O 1
ATOM 3702 N N . VAL B 1 169 ? -11.133 38.594 7.34 1 80.25 169 VAL B N 1
ATOM 3703 C CA . VAL B 1 169 ? -11.336 37.312 6.656 1 80.25 169 VAL B CA 1
ATOM 3704 C C . VAL B 1 169 ? -11.352 36.188 7.672 1 80.25 169 VAL B C 1
ATOM 3706 O O . VAL B 1 169 ? -10.672 36.25 8.703 1 80.25 169 VAL B O 1
ATOM 3709 N N . GLY B 1 170 ? -12.25 35.312 7.582 1 86.25 170 GLY B N 1
ATOM 3710 C CA . GLY B 1 170 ? -12.289 34.125 8.438 1 86.25 170 GLY B CA 1
ATOM 3711 C C . GLY B 1 170 ? -11.266 33.062 8.047 1 86.25 170 GLY B C 1
ATOM 3712 O O . GLY B 1 170 ? -11.281 32.594 6.918 1 86.25 170 GLY B O 1
ATOM 3713 N N . ILE B 1 171 ? -10.297 32.875 8.906 1 87.94 171 ILE B N 1
ATOM 3714 C CA . ILE B 1 171 ? -9.312 31.812 8.672 1 87.94 171 ILE B CA 1
ATOM 3715 C C . ILE B 1 171 ? -9.75 30.531 9.359 1 87.94 171 ILE B C 1
ATOM 3717 O O . ILE B 1 171 ? -9.977 30.516 10.57 1 87.94 171 ILE B O 1
ATOM 3721 N N . PRO B 1 172 ? -9.875 29.516 8.57 1 92.06 172 PRO B N 1
ATOM 3722 C CA . PRO B 1 172 ? -10.258 28.25 9.195 1 92.06 172 PRO B CA 1
ATOM 3723 C C . PRO B 1 172 ? -9.273 27.797 10.273 1 92.06 172 PRO B C 1
ATOM 3725 O O . PRO B 1 172 ? -8.062 27.891 10.078 1 92.06 172 PRO B O 1
ATOM 3728 N N . LEU B 1 173 ? -9.719 27.359 11.367 1 92.25 173 LEU B N 1
ATOM 3729 C CA . LEU B 1 173 ? -8.922 26.953 12.516 1 92.25 173 LEU B CA 1
ATOM 3730 C C . LEU B 1 173 ? -7.898 25.891 12.117 1 92.25 173 LEU B C 1
ATOM 3732 O O . LEU B 1 173 ? -6.746 25.938 12.547 1 92.25 173 LEU B O 1
ATOM 3736 N N . PRO B 1 174 ? -8.25 24.859 11.266 1 94.69 174 PRO B N 1
ATOM 3737 C CA . PRO B 1 174 ? -7.258 23.859 10.844 1 94.69 174 PRO B CA 1
ATOM 3738 C C . PRO B 1 174 ? -6.047 24.5 10.164 1 94.69 174 PRO B C 1
ATOM 3740 O O . PRO B 1 174 ? -4.93 23.984 10.289 1 94.69 174 PRO B O 1
ATOM 3743 N N . VAL B 1 175 ? -6.242 25.562 9.477 1 94.81 175 VAL B N 1
ATOM 3744 C CA . VAL B 1 175 ? -5.145 26.266 8.805 1 94.81 175 VAL B CA 1
ATOM 3745 C C . VAL B 1 175 ? -4.195 26.844 9.852 1 94.81 175 VAL B C 1
ATOM 3747 O O . VAL B 1 175 ? -2.977 26.812 9.672 1 94.81 175 VAL B O 1
ATOM 3750 N N . ILE B 1 176 ? -4.758 27.391 10.867 1 94.75 176 ILE B N 1
ATOM 3751 C CA . ILE B 1 176 ? -3.951 27.953 11.945 1 94.75 176 ILE B CA 1
ATOM 3752 C C . ILE B 1 176 ? -3.104 26.859 12.586 1 94.75 176 ILE B C 1
ATOM 3754 O O . ILE B 1 176 ? -1.908 27.047 12.82 1 94.75 176 ILE B O 1
ATOM 3758 N N . PHE B 1 177 ? -3.74 25.703 12.844 1 96.38 177 PHE B N 1
ATOM 3759 C CA . PHE B 1 177 ? -2.99 24.562 13.375 1 96.38 177 PHE B CA 1
ATOM 3760 C C . PHE B 1 177 ? -1.866 24.172 12.43 1 96.38 177 PHE B C 1
ATOM 3762 O O . PHE B 1 177 ? -0.757 23.859 12.867 1 96.38 177 PHE B O 1
ATOM 3769 N N . MET B 1 178 ? -2.162 24.125 11.148 1 97.19 178 MET B N 1
ATOM 3770 C CA . MET B 1 178 ? -1.171 23.766 10.141 1 97.19 178 MET B CA 1
ATOM 3771 C C . MET B 1 178 ? 0.016 24.734 10.172 1 97.19 178 MET B C 1
ATOM 3773 O O . MET B 1 178 ? 1.169 24.297 10.164 1 97.19 178 MET B O 1
ATOM 3777 N N . ILE B 1 179 ? -0.238 26.047 10.25 1 96.69 179 ILE B N 1
ATOM 3778 C CA . ILE B 1 179 ? 0.816 27.062 10.266 1 96.69 179 ILE B CA 1
ATOM 3779 C C . ILE B 1 179 ? 1.663 26.891 11.523 1 96.69 179 ILE B C 1
ATOM 3781 O O . ILE B 1 179 ? 2.895 26.891 11.453 1 96.69 179 ILE B O 1
ATOM 3785 N N . VAL B 1 180 ? 1.037 26.75 12.656 1 97.88 180 VAL B N 1
ATOM 3786 C CA . VAL B 1 180 ? 1.741 26.625 13.93 1 97.88 180 VAL B CA 1
ATOM 3787 C C . VAL B 1 180 ? 2.611 25.359 13.906 1 97.88 180 VAL B C 1
ATOM 3789 O O . VAL B 1 180 ? 3.799 25.422 14.234 1 97.88 180 VAL B O 1
ATOM 3792 N N . LEU B 1 181 ? 2.031 24.25 13.5 1 98.5 181 LEU B N 1
ATOM 3793 C CA . LEU B 1 181 ? 2.771 23 13.469 1 98.5 181 LEU B CA 1
ATOM 3794 C C . LEU B 1 181 ? 3.854 23.031 12.398 1 98.5 181 LEU B C 1
ATOM 3796 O O . LEU B 1 181 ? 4.914 22.422 12.562 1 98.5 181 LEU B O 1
ATOM 3800 N N . GLY B 1 182 ? 3.498 23.719 11.297 1 98.44 182 GLY B N 1
ATOM 3801 C CA . GLY B 1 182 ? 4.516 23.922 10.281 1 98.44 182 GLY B CA 1
ATOM 3802 C C . GLY B 1 182 ? 5.727 24.688 10.789 1 98.44 182 GLY B C 1
ATOM 3803 O O . GLY B 1 182 ? 6.867 24.297 10.516 1 98.44 182 GLY B O 1
ATOM 3804 N N . ILE B 1 183 ? 5.504 25.734 11.531 1 98.25 183 ILE B N 1
ATOM 3805 C CA . ILE B 1 183 ? 6.574 26.531 12.109 1 98.25 183 ILE B CA 1
ATOM 3806 C C . ILE B 1 183 ? 7.355 25.703 13.125 1 98.25 183 ILE B C 1
ATOM 3808 O O . ILE B 1 183 ? 8.586 25.688 13.109 1 98.25 183 ILE B O 1
ATOM 3812 N N . ILE B 1 184 ? 6.676 24.953 13.953 1 98.5 184 ILE B N 1
ATOM 3813 C CA . ILE B 1 184 ? 7.312 24.109 14.961 1 98.5 184 ILE B CA 1
ATOM 3814 C C . ILE B 1 184 ? 8.188 23.062 14.289 1 98.5 184 ILE B C 1
ATOM 3816 O O . ILE B 1 184 ? 9.336 22.859 14.68 1 98.5 184 ILE B O 1
ATOM 3820 N N . THR B 1 185 ? 7.633 22.422 13.297 1 98.5 185 THR B N 1
ATOM 3821 C CA . THR B 1 185 ? 8.383 21.391 12.594 1 98.5 185 THR B CA 1
ATOM 3822 C C . THR B 1 185 ? 9.586 21.984 11.875 1 98.5 185 THR B C 1
ATOM 3824 O O . THR B 1 185 ? 10.664 21.391 11.859 1 98.5 185 THR B O 1
ATOM 3827 N N . SER B 1 186 ? 9.367 23.172 11.312 1 98 186 SER B N 1
ATOM 3828 C CA . SER B 1 186 ? 10.461 23.844 10.625 1 98 186 SER B CA 1
ATOM 3829 C C . SER B 1 186 ? 11.594 24.203 11.586 1 98 186 SER B C 1
ATOM 3831 O O . SER B 1 186 ? 12.766 23.984 11.273 1 98 186 SER B O 1
ATOM 3833 N N . ILE B 1 187 ? 11.266 24.75 12.711 1 98 187 ILE B N 1
ATOM 3834 C CA . ILE B 1 187 ? 12.258 25.078 13.727 1 98 187 ILE B CA 1
ATOM 3835 C C . ILE B 1 187 ? 12.938 23.812 14.227 1 98 187 ILE B C 1
ATOM 3837 O O . ILE B 1 187 ? 14.164 23.781 14.375 1 98 187 ILE B O 1
ATOM 3841 N N . PHE B 1 188 ? 12.195 22.781 14.445 1 98.31 188 PHE B N 1
ATOM 3842 C CA . PHE B 1 188 ? 12.719 21.5 14.914 1 98.31 188 PHE B CA 1
ATOM 3843 C C . PHE B 1 188 ? 13.75 20.938 13.938 1 98.31 188 PHE B C 1
ATOM 3845 O O . PHE B 1 188 ? 14.828 20.516 14.352 1 98.31 188 PHE B O 1
ATOM 3852 N N . LEU B 1 189 ? 13.477 21 12.625 1 97.69 189 LEU B N 1
ATOM 3853 C CA . LEU B 1 189 ? 14.328 20.406 11.602 1 97.69 189 LEU B CA 1
ATOM 3854 C C . LEU B 1 189 ? 15.547 21.266 11.336 1 97.69 189 LEU B C 1
ATOM 3856 O O . LEU B 1 189 ? 16.625 20.75 11.023 1 97.69 189 LEU B O 1
ATOM 3860 N N . ASN B 1 190 ? 15.391 22.641 11.539 1 96.75 190 ASN B N 1
ATOM 3861 C CA . ASN B 1 190 ? 16.453 23.516 11.055 1 96.75 190 ASN B CA 1
ATOM 3862 C C . ASN B 1 190 ? 17.25 24.125 12.203 1 96.75 190 ASN B C 1
ATOM 3864 O O . ASN B 1 190 ? 18.344 24.656 11.992 1 96.75 190 ASN B O 1
ATOM 3868 N N . ARG B 1 191 ? 16.719 24 13.391 1 97.56 191 ARG B N 1
ATOM 3869 C CA . ARG B 1 191 ? 17.375 24.75 14.461 1 97.56 191 ARG B CA 1
ATOM 3870 C C . ARG B 1 191 ? 17.734 23.844 15.633 1 97.56 191 ARG B C 1
ATOM 3872 O O . ARG B 1 191 ? 18.188 24.312 16.672 1 97.56 191 ARG B O 1
ATOM 3879 N N . THR B 1 192 ? 17.516 22.594 15.547 1 97.5 192 THR B N 1
ATOM 3880 C CA . THR B 1 192 ? 17.828 21.719 16.656 1 97.5 192 THR B CA 1
ATOM 3881 C C . THR B 1 192 ? 18.844 20.656 16.25 1 97.5 192 THR B C 1
ATOM 3883 O O . THR B 1 192 ? 19.078 20.453 15.047 1 97.5 192 THR B O 1
ATOM 3886 N N . SER B 1 193 ? 19.484 20.031 17.234 1 97.38 193 SER B N 1
ATOM 3887 C CA . SER B 1 193 ? 20.438 18.953 16.984 1 97.38 193 SER B CA 1
ATOM 3888 C C . SER B 1 193 ? 19.734 17.734 16.375 1 97.38 193 SER B C 1
ATOM 3890 O O . SER B 1 193 ? 20.344 17 15.594 1 97.38 193 SER B O 1
ATOM 3892 N N . TRP B 1 194 ? 18.5 17.625 16.719 1 97.81 194 TRP B N 1
ATOM 3893 C CA . TRP B 1 194 ? 17.734 16.516 16.172 1 97.81 194 TRP B CA 1
ATOM 3894 C C . TRP B 1 194 ? 17.531 16.656 14.672 1 97.81 194 TRP B C 1
ATOM 3896 O O . TRP B 1 194 ? 17.641 15.68 13.93 1 97.81 194 TRP B O 1
ATOM 3906 N N . GLY B 1 195 ? 17.172 17.859 14.312 1 98 195 GLY B N 1
ATOM 3907 C CA . GLY B 1 195 ? 17.031 18.109 12.883 1 98 195 GLY B CA 1
ATOM 3908 C C . GLY B 1 195 ? 18.281 17.797 12.102 1 98 195 GLY B C 1
ATOM 3909 O O . GLY B 1 195 ? 18.219 17.156 11.047 1 98 195 GLY B O 1
ATOM 3910 N N . TYR B 1 196 ? 19.422 18.156 12.648 1 97.44 196 TYR B N 1
ATOM 3911 C CA . TYR B 1 196 ? 20.703 17.859 12.031 1 97.44 196 TYR B CA 1
ATOM 3912 C C . TYR B 1 196 ? 20.906 16.359 11.891 1 97.44 196 TYR B C 1
ATOM 3914 O O . TYR B 1 196 ? 21.312 15.875 10.836 1 97.44 196 TYR B O 1
ATOM 3922 N N . LYS B 1 197 ? 20.641 15.711 12.93 1 98.5 197 LYS B N 1
ATOM 3923 C CA . LYS B 1 197 ? 20.844 14.266 12.945 1 98.5 197 LYS B CA 1
ATOM 3924 C C . LYS B 1 197 ? 19.922 13.578 11.938 1 98.5 197 LYS B C 1
ATOM 3926 O O . LYS B 1 197 ? 20.312 12.594 11.312 1 98.5 197 LYS B O 1
ATOM 3931 N N . ILE B 1 198 ? 18.703 14.078 11.773 1 98.5 198 ILE B N 1
ATOM 3932 C CA . ILE B 1 198 ? 17.734 13.523 10.828 1 98.5 198 ILE B CA 1
ATOM 3933 C C . ILE B 1 198 ? 18.281 13.656 9.406 1 98.5 198 ILE B C 1
ATOM 3935 O O . ILE B 1 198 ? 18.312 12.68 8.656 1 98.5 198 ILE B O 1
ATOM 3939 N N . TYR B 1 199 ? 18.766 14.812 9.055 1 97.88 199 TYR B N 1
ATOM 3940 C CA . TYR B 1 199 ? 19.312 15.023 7.719 1 97.88 199 TYR B CA 1
ATOM 3941 C C . TYR B 1 199 ? 20.594 14.227 7.52 1 97.88 199 TYR B C 1
ATOM 3943 O O . TYR B 1 199 ? 20.859 13.719 6.422 1 97.88 199 TYR B O 1
ATOM 3951 N N . ALA B 1 200 ? 21.406 14.07 8.523 1 97.62 200 ALA B N 1
ATOM 3952 C CA . ALA B 1 200 ? 22.641 13.305 8.438 1 97.62 200 ALA B CA 1
ATOM 3953 C C . ALA B 1 200 ? 22.359 11.828 8.156 1 97.62 200 ALA B C 1
ATOM 3955 O O . ALA B 1 200 ? 23.016 11.219 7.309 1 97.62 200 ALA B O 1
ATOM 3956 N N . VAL B 1 201 ? 21.391 11.32 8.852 1 97.81 201 VAL B N 1
ATOM 3957 C CA . VAL B 1 201 ? 21 9.93 8.641 1 97.81 201 VAL B CA 1
ATOM 3958 C C . VAL B 1 201 ? 20.516 9.734 7.207 1 97.81 201 VAL B C 1
ATOM 3960 O O . VAL B 1 201 ? 20.828 8.727 6.57 1 97.81 201 VAL B O 1
ATOM 3963 N N . GLY B 1 202 ? 19.797 10.68 6.766 1 96.62 202 GLY B N 1
ATOM 3964 C CA . GLY B 1 202 ? 19.266 10.609 5.41 1 96.62 202 GLY B CA 1
ATOM 3965 C C . GLY B 1 202 ? 20.328 10.734 4.344 1 96.62 202 GLY B C 1
ATOM 3966 O O . GLY B 1 202 ? 20.203 10.18 3.254 1 96.62 202 GLY B O 1
ATOM 3967 N N . GLY B 1 203 ? 21.328 11.484 4.59 1 94.56 203 GLY B N 1
ATOM 3968 C CA . GLY B 1 203 ? 22.422 11.633 3.643 1 94.56 203 GLY B CA 1
ATOM 3969 C C . GLY B 1 203 ? 23.25 10.367 3.488 1 94.56 203 GLY B C 1
ATOM 3970 O O . GLY B 1 203 ? 23.469 9.898 2.371 1 94.56 203 GLY B O 1
ATOM 3971 N N . ASN B 1 204 ? 23.719 9.883 4.559 1 95.5 204 ASN B N 1
ATOM 3972 C CA . ASN B 1 204 ? 24.484 8.641 4.617 1 95.5 204 ASN B CA 1
ATOM 3973 C C . ASN B 1 204 ? 24.391 7.988 5.992 1 95.5 204 ASN B C 1
ATOM 3975 O O . ASN B 1 204 ? 25.109 8.375 6.918 1 95.5 204 ASN B O 1
ATOM 3979 N N . GLU B 1 205 ? 23.609 6.973 6.043 1 95.19 205 GLU B N 1
ATOM 3980 C CA . GLU B 1 205 ? 23.328 6.355 7.336 1 95.19 205 GLU B CA 1
ATOM 3981 C C . GLU B 1 205 ? 24.594 5.762 7.945 1 95.19 205 GLU B C 1
ATOM 3983 O O . GLU B 1 205 ? 24.812 5.859 9.156 1 95.19 205 GLU B O 1
ATOM 3988 N N . GLN B 1 206 ? 25.391 5.137 7.102 1 94.5 206 GLN B N 1
ATOM 3989 C CA . GLN B 1 206 ? 26.625 4.535 7.594 1 94.5 206 GLN B CA 1
ATOM 3990 C C . GLN B 1 206 ? 27.578 5.598 8.133 1 94.5 206 GLN B C 1
ATOM 3992 O O . GLN B 1 206 ? 28.172 5.422 9.203 1 94.5 206 GLN B O 1
ATOM 3997 N N . ALA B 1 207 ? 27.703 6.629 7.391 1 96.31 207 ALA B N 1
ATOM 3998 C CA . ALA B 1 207 ? 28.562 7.73 7.828 1 96.31 207 ALA B CA 1
ATOM 3999 C C . ALA B 1 207 ? 28.047 8.352 9.117 1 96.31 207 ALA B C 1
ATOM 4001 O O . ALA B 1 207 ? 28.828 8.695 10.008 1 96.31 207 ALA B O 1
ATOM 4002 N N . ALA B 1 208 ? 26.75 8.461 9.18 1 97.19 208 ALA B N 1
ATOM 4003 C CA . ALA B 1 208 ? 26.125 9.023 10.375 1 97.19 208 ALA B CA 1
ATOM 4004 C C . ALA B 1 208 ? 26.406 8.141 11.594 1 97.19 208 ALA B C 1
ATOM 4006 O O . ALA B 1 208 ? 26.75 8.641 12.664 1 97.19 208 ALA B O 1
ATOM 4007 N N . ARG B 1 209 ? 26.297 6.879 11.398 1 96.31 209 ARG B N 1
ATOM 4008 C CA . ARG B 1 209 ? 26.547 5.93 12.477 1 96.31 209 ARG B CA 1
ATOM 4009 C C . ARG B 1 209 ? 28 6.012 12.945 1 96.31 209 ARG B C 1
ATOM 4011 O O . ARG B 1 209 ? 28.266 6.008 14.148 1 96.31 209 ARG B O 1
ATOM 4018 N N . LEU B 1 210 ? 28.859 6.102 12.047 1 96.38 210 LEU B N 1
ATOM 4019 C CA . LEU B 1 210 ? 30.281 6.176 12.352 1 96.38 210 LEU B CA 1
ATOM 4020 C C . LEU B 1 210 ? 30.609 7.488 13.055 1 96.38 210 LEU B C 1
ATOM 4022 O O . LEU B 1 210 ? 31.625 7.578 13.758 1 96.38 210 LEU B O 1
ATOM 4026 N N . SER B 1 211 ? 29.797 8.469 12.867 1 97.06 211 SER B N 1
ATOM 4027 C CA . SER B 1 211 ? 30.016 9.766 13.492 1 97.06 211 SER B CA 1
ATOM 4028 C C . SER B 1 211 ? 29.375 9.828 14.875 1 97.06 211 SER B C 1
ATOM 4030 O O . SER B 1 211 ? 29.328 10.891 15.5 1 97.06 211 SER B O 1
ATOM 4032 N N . GLY B 1 212 ? 28.812 8.727 15.312 1 96.88 212 GLY B N 1
ATOM 4033 C CA . GLY B 1 212 ? 28.328 8.633 16.672 1 96.88 212 GLY B CA 1
ATOM 4034 C C . GLY B 1 212 ? 26.828 8.852 16.797 1 96.88 212 GLY B C 1
ATOM 4035 O O . GLY B 1 212 ? 26.281 8.867 17.906 1 96.88 212 GLY B O 1
ATOM 4036 N N . ILE B 1 213 ? 26.219 9.008 15.727 1 97.75 213 ILE B N 1
ATOM 4037 C CA . ILE B 1 213 ? 24.766 9.211 15.758 1 97.75 213 ILE B CA 1
ATOM 4038 C C . ILE B 1 213 ? 24.062 7.867 15.891 1 97.75 213 ILE B C 1
ATOM 4040 O O . ILE B 1 213 ? 24.359 6.93 15.141 1 97.75 213 ILE B O 1
ATOM 4044 N N . ASN B 1 214 ? 23.188 7.746 16.891 1 98 214 ASN B N 1
ATOM 4045 C CA . ASN B 1 214 ? 22.359 6.555 17.016 1 98 214 ASN B CA 1
ATOM 4046 C C . ASN B 1 214 ? 21.203 6.562 16.016 1 98 214 ASN B C 1
ATOM 4048 O O . ASN B 1 214 ? 20.125 7.082 16.312 1 98 214 ASN B O 1
ATOM 4052 N N . THR B 1 215 ? 21.438 5.961 14.93 1 97.5 215 THR B N 1
ATOM 4053 C CA . THR B 1 215 ? 20.484 6.02 13.828 1 97.5 215 THR B CA 1
ATOM 4054 C C . THR B 1 215 ? 19.172 5.348 14.211 1 97.5 215 THR B C 1
ATOM 4056 O O . THR B 1 215 ? 18.109 5.742 13.742 1 97.5 215 THR B O 1
ATOM 4059 N N . GLY B 1 216 ? 19.203 4.336 15.031 1 97.38 216 GLY B N 1
ATOM 4060 C CA . GLY B 1 216 ? 18 3.693 15.508 1 97.38 216 GLY B CA 1
ATOM 4061 C C . GLY B 1 216 ? 17.078 4.629 16.281 1 97.38 216 GLY B C 1
ATOM 4062 O O . GLY B 1 216 ? 15.867 4.641 16.078 1 97.38 216 GLY B O 1
ATOM 4063 N N . ARG B 1 217 ? 17.656 5.379 17.109 1 98.12 217 ARG B N 1
ATOM 4064 C CA . ARG B 1 217 ? 16.906 6.34 17.906 1 98.12 217 ARG B CA 1
ATOM 4065 C C . ARG B 1 217 ? 16.281 7.41 17.016 1 98.12 217 ARG B C 1
ATOM 4067 O O . ARG B 1 217 ? 15.164 7.875 17.297 1 98.12 217 ARG B O 1
ATOM 4074 N N . ILE B 1 218 ? 17.016 7.789 16.047 1 98.5 218 ILE B N 1
ATOM 4075 C CA . ILE B 1 218 ? 16.531 8.805 15.117 1 98.5 218 ILE B CA 1
ATOM 4076 C C . ILE B 1 218 ? 15.32 8.266 14.359 1 98.5 218 ILE B C 1
ATOM 4078 O O . ILE B 1 218 ? 14.312 8.961 14.195 1 98.5 218 ILE B O 1
ATOM 4082 N N . LYS B 1 219 ? 15.398 7.035 13.93 1 98.12 219 LYS B N 1
ATOM 4083 C CA . LYS B 1 219 ? 14.281 6.426 13.211 1 98.12 219 LYS B CA 1
ATOM 4084 C C . LYS B 1 219 ? 13.055 6.309 14.109 1 98.12 219 LYS B C 1
ATOM 4086 O O . LYS B 1 219 ? 11.945 6.633 13.695 1 98.12 219 LYS B O 1
ATOM 4091 N N . VAL B 1 220 ? 13.281 5.895 15.328 1 98.5 220 VAL B N 1
ATOM 4092 C CA . VAL B 1 220 ? 12.164 5.781 16.25 1 98.5 220 VAL B CA 1
ATOM 4093 C C . VAL B 1 220 ? 11.516 7.148 16.453 1 98.5 220 VAL B C 1
ATOM 4095 O O . VAL B 1 220 ? 10.289 7.266 16.438 1 98.5 220 VAL B O 1
ATOM 4098 N N . LEU B 1 221 ? 12.305 8.117 16.562 1 98.69 221 LEU B N 1
ATOM 4099 C CA . LEU B 1 221 ? 11.812 9.477 16.781 1 98.69 221 LEU B CA 1
ATOM 4100 C C . LEU B 1 221 ? 10.977 9.945 15.594 1 98.69 221 LEU B C 1
ATOM 4102 O O . LEU B 1 221 ? 9.852 10.422 15.773 1 98.69 221 LEU B O 1
ATOM 4106 N N . VAL B 1 222 ? 11.523 9.781 14.383 1 98.75 222 VAL B N 1
ATOM 4107 C CA . VAL B 1 222 ? 10.852 10.367 13.227 1 98.75 222 VAL B CA 1
ATOM 4108 C C . VAL B 1 222 ? 9.555 9.617 12.953 1 98.75 222 VAL B C 1
ATOM 4110 O O . VAL B 1 222 ? 8.555 10.227 12.562 1 98.75 222 VAL B O 1
ATOM 4113 N N . TYR B 1 223 ? 9.508 8.336 13.141 1 98.81 223 TYR B N 1
ATOM 4114 C CA . TYR B 1 223 ? 8.266 7.586 12.938 1 98.81 223 TYR B CA 1
ATOM 4115 C C . TYR B 1 223 ? 7.246 7.914 14.016 1 98.81 223 TYR B C 1
ATOM 4117 O O . TYR B 1 223 ? 6.043 7.969 13.742 1 98.81 223 TYR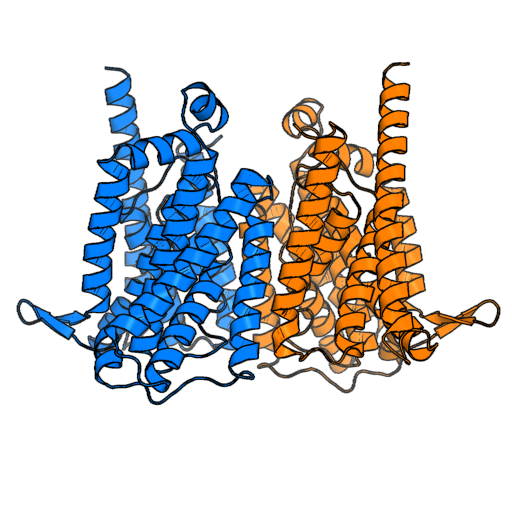 B O 1
ATOM 4125 N N . THR B 1 224 ? 7.715 8.109 15.219 1 98.88 224 THR B N 1
ATOM 4126 C CA . THR B 1 224 ? 6.816 8.5 16.297 1 98.88 224 THR B CA 1
ATOM 4127 C C . THR B 1 224 ? 6.188 9.859 16.031 1 98.88 224 THR B C 1
ATOM 4129 O O . THR B 1 224 ? 4.973 10.023 16.156 1 98.88 224 THR B O 1
ATOM 4132 N N . LEU B 1 225 ? 6.996 10.789 15.633 1 98.81 225 LEU B N 1
ATOM 4133 C CA . LEU B 1 225 ? 6.504 12.117 15.312 1 98.81 225 LEU B CA 1
ATOM 4134 C C . LEU B 1 225 ? 5.562 12.078 14.109 1 98.81 225 LEU B C 1
ATOM 4136 O O . LEU B 1 225 ? 4.57 12.812 14.07 1 98.81 225 LEU B O 1
ATOM 4140 N N . CYS B 1 226 ? 5.891 11.242 13.141 1 98.81 226 CYS B N 1
ATOM 4141 C CA . CYS B 1 226 ? 5.023 11.078 11.977 1 98.81 226 CYS B CA 1
ATOM 4142 C C . CYS B 1 226 ? 3.641 10.586 12.398 1 98.81 226 CYS B C 1
ATOM 4144 O O . CYS B 1 226 ? 2.627 11.125 11.953 1 98.81 226 CYS B O 1
ATOM 4146 N N . GLY B 1 227 ? 3.645 9.602 13.312 1 98.81 227 GLY B N 1
ATOM 4147 C CA . GLY B 1 227 ? 2.377 9.094 13.812 1 98.81 227 GLY B CA 1
ATOM 4148 C C . GLY B 1 227 ? 1.566 10.141 14.547 1 98.81 227 GLY B C 1
ATOM 4149 O O . GLY B 1 227 ? 0.354 10.25 14.352 1 98.81 227 GLY B O 1
ATOM 4150 N N . ALA B 1 228 ? 2.223 10.93 15.328 1 98.88 228 ALA B N 1
ATOM 4151 C CA . ALA B 1 228 ? 1.549 11.953 16.125 1 98.88 228 ALA B CA 1
ATOM 4152 C C . ALA B 1 228 ? 0.968 13.047 15.242 1 98.88 228 ALA B C 1
ATOM 4154 O O . ALA B 1 228 ? -0.187 13.445 15.406 1 98.88 228 ALA B O 1
ATOM 4155 N N . LEU B 1 229 ? 1.743 13.539 14.344 1 98.88 229 LEU B N 1
ATOM 4156 C CA . LEU B 1 229 ? 1.284 14.594 13.445 1 98.88 229 LEU B CA 1
ATOM 4157 C C . LEU B 1 229 ? 0.172 14.086 12.531 1 98.88 229 LEU B C 1
ATOM 4159 O O . LEU B 1 229 ? -0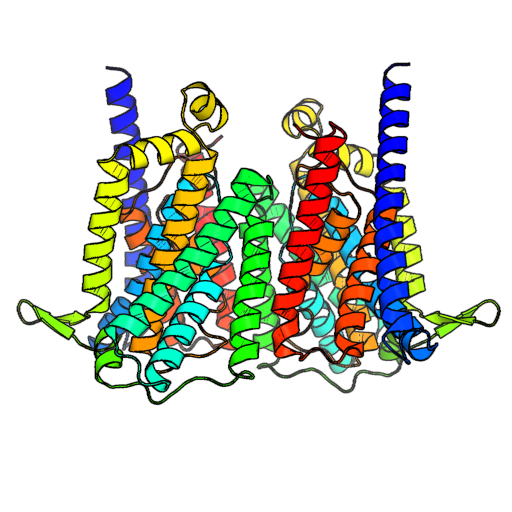.794 14.805 12.266 1 98.88 229 LEU B O 1
ATOM 4163 N N . THR B 1 230 ? 0.329 12.844 12.047 1 98.69 230 THR B N 1
ATOM 4164 C CA . THR B 1 230 ? -0.71 12.211 11.242 1 98.69 230 THR B CA 1
ATOM 4165 C C . THR B 1 230 ? -2.014 12.102 12.023 1 98.69 230 THR B C 1
ATOM 4167 O O . THR B 1 230 ? -3.094 12.344 11.477 1 98.69 230 THR B O 1
ATOM 4170 N N . ALA B 1 231 ? -1.879 11.805 13.281 1 98.81 231 ALA B N 1
ATOM 4171 C CA . ALA B 1 231 ? -3.049 11.711 14.148 1 98.81 231 ALA B CA 1
ATOM 4172 C C . ALA B 1 231 ? -3.748 13.062 14.266 1 98.81 231 ALA B C 1
ATOM 4174 O O . ALA B 1 231 ? -4.98 13.141 14.219 1 98.81 231 ALA B O 1
ATOM 4175 N N . ILE B 1 232 ? -2.996 14.125 14.406 1 98.62 232 ILE B N 1
ATOM 4176 C CA . ILE B 1 232 ? -3.566 15.461 14.484 1 98.62 232 ILE B CA 1
ATOM 4177 C C . ILE B 1 232 ? -4.34 15.773 13.211 1 98.62 232 ILE B C 1
ATOM 4179 O O . ILE B 1 232 ? -5.469 16.266 13.258 1 98.62 232 ILE B O 1
ATOM 4183 N N . GLY B 1 233 ? -3.74 15.445 12.07 1 97.81 233 GLY B N 1
ATOM 4184 C CA . GLY B 1 233 ? -4.453 15.609 10.812 1 97.81 233 GLY B CA 1
ATOM 4185 C C . GLY B 1 233 ? -5.758 14.844 10.766 1 97.81 233 GLY B C 1
ATOM 4186 O O . GLY B 1 233 ? -6.781 15.375 10.328 1 97.81 233 GLY B O 1
ATOM 4187 N N . GLY B 1 234 ? -5.746 13.625 11.242 1 98 234 GLY B N 1
ATOM 4188 C CA . GLY B 1 234 ? -6.941 12.797 11.258 1 98 234 GLY B CA 1
ATOM 4189 C C . GLY B 1 234 ? -8.031 13.344 12.164 1 98 234 GLY B C 1
ATOM 4190 O O . GLY B 1 234 ? -9.219 13.273 11.828 1 98 234 GLY B O 1
ATOM 4191 N N . ILE B 1 235 ? -7.633 13.836 13.281 1 98.44 235 ILE B N 1
ATOM 4192 C CA . ILE B 1 235 ? -8.57 14.398 14.242 1 98.44 235 ILE B CA 1
ATOM 4193 C C . ILE B 1 235 ? -9.25 15.633 13.641 1 98.44 235 ILE B C 1
ATOM 4195 O O . ILE B 1 235 ? -10.469 15.797 13.742 1 98.44 235 ILE B O 1
ATOM 4199 N N . LEU B 1 236 ? -8.484 16.469 13.008 1 97.38 236 LEU B N 1
ATOM 4200 C CA . LEU B 1 236 ? -9.031 17.656 12.375 1 97.38 236 LEU B CA 1
ATOM 4201 C C . LEU B 1 236 ? -9.977 17.281 11.234 1 97.38 236 LEU B C 1
ATOM 4203 O O . LEU B 1 236 ? -11.016 17.906 11.047 1 97.38 236 LEU B O 1
ATOM 4207 N N . MET B 1 237 ? -9.609 16.297 10.508 1 95.44 237 MET B N 1
ATOM 4208 C CA . MET B 1 237 ? -10.477 15.789 9.445 1 95.44 237 MET B CA 1
ATOM 4209 C C . MET B 1 237 ? -11.805 15.312 10.016 1 95.44 237 MET B C 1
ATOM 4211 O O . MET B 1 237 ? -12.867 15.617 9.469 1 95.44 237 MET B O 1
ATOM 4215 N N . THR B 1 238 ? -11.719 14.602 11.078 1 97.31 238 THR B N 1
ATOM 4216 C CA . THR B 1 238 ? -12.914 14.086 11.727 1 97.31 238 THR B CA 1
ATOM 4217 C C . THR B 1 238 ? -13.781 15.234 12.25 1 97.31 238 THR B C 1
ATOM 4219 O O . THR B 1 238 ? -15 15.203 12.109 1 97.31 238 THR B O 1
ATOM 4222 N N . ALA B 1 239 ? -13.18 16.188 12.836 1 96.56 239 ALA B N 1
ATOM 4223 C CA . ALA B 1 239 ? -13.891 17.359 13.344 1 96.56 239 ALA B CA 1
ATOM 4224 C C . ALA B 1 239 ? -14.602 18.109 12.219 1 96.56 239 ALA B C 1
ATOM 4226 O O . ALA B 1 239 ? -15.742 18.547 12.367 1 96.56 239 ALA B O 1
ATOM 4227 N N . ARG B 1 240 ? -13.945 18.234 11.148 1 93.44 240 ARG B N 1
ATOM 4228 C CA . ARG B 1 240 ? -14.508 18.938 10 1 93.44 240 ARG B CA 1
ATOM 4229 C C . ARG B 1 240 ? -15.695 18.188 9.422 1 93.44 240 ARG B C 1
ATOM 4231 O O . ARG B 1 240 ? -16.719 18.781 9.07 1 93.44 240 ARG B O 1
ATOM 4238 N N . LEU B 1 241 ? -15.523 16.875 9.328 1 91.12 241 LEU B N 1
ATOM 4239 C CA . LEU B 1 241 ? -16.547 16.047 8.703 1 91.12 241 LEU B CA 1
ATOM 4240 C C . LEU B 1 241 ? -17.703 15.789 9.664 1 91.12 241 LEU B C 1
ATOM 4242 O O . LEU B 1 241 ? -18.812 15.453 9.242 1 91.12 241 LEU B O 1
ATOM 4246 N N . GLY B 1 242 ? -17.438 15.852 10.898 1 94.38 242 GLY B N 1
ATOM 4247 C CA . GLY B 1 242 ? -18.453 15.609 11.914 1 94.38 242 GLY B CA 1
ATOM 4248 C C . GLY B 1 242 ? -18.75 14.141 12.117 1 94.38 242 GLY B C 1
ATOM 4249 O O . GLY B 1 242 ? -19.734 13.789 12.781 1 94.38 242 GLY B O 1
ATOM 4250 N N . VAL B 1 243 ? -17.984 13.281 11.523 1 95.81 243 VAL B N 1
ATOM 4251 C CA . VAL B 1 243 ? -18.188 11.836 11.602 1 95.81 243 VAL B CA 1
ATOM 4252 C C . VAL B 1 243 ? -16.859 11.109 11.508 1 95.81 243 VAL B C 1
ATOM 4254 O O . VAL B 1 243 ? -15.945 11.562 10.805 1 95.81 243 VAL B O 1
ATOM 4257 N N . ALA B 1 244 ? -16.703 10.102 12.305 1 97.19 244 ALA B N 1
ATOM 4258 C CA . ALA B 1 244 ? -15.539 9.219 12.234 1 97.19 244 ALA B CA 1
ATOM 4259 C C . ALA B 1 244 ? -15.891 7.895 11.57 1 97.19 244 ALA B C 1
ATOM 4261 O O . ALA B 1 244 ? -16.578 7.059 12.164 1 97.19 244 ALA B O 1
ATOM 4262 N N . ALA B 1 245 ? -15.406 7.715 10.422 1 96 245 ALA B N 1
ATOM 4263 C CA . ALA B 1 245 ? -15.711 6.508 9.664 1 96 245 ALA B CA 1
ATOM 4264 C C . ALA B 1 245 ? -14.516 5.566 9.609 1 96 245 ALA B C 1
ATOM 4266 O O . ALA B 1 245 ? -13.375 6.02 9.477 1 96 245 ALA B O 1
ATOM 4267 N N . PRO B 1 246 ? -14.797 4.25 9.68 1 94.5 246 PRO B N 1
ATOM 4268 C CA . PRO B 1 246 ? -13.695 3.297 9.578 1 94.5 246 PRO B CA 1
ATOM 4269 C C . PRO B 1 246 ? -12.984 3.35 8.227 1 94.5 246 PRO B C 1
ATOM 4271 O O . PRO B 1 246 ? -11.812 2.965 8.125 1 94.5 246 PRO B O 1
ATOM 4274 N N . THR B 1 247 ? -13.625 3.859 7.164 1 90.06 247 THR B N 1
ATOM 4275 C CA . THR B 1 247 ? -13.07 3.926 5.816 1 90.06 247 THR B CA 1
ATOM 4276 C C . THR B 1 247 ? -12.461 5.301 5.551 1 90.06 247 THR B C 1
ATOM 4278 O O . THR B 1 247 ? -12.07 5.602 4.422 1 90.06 247 THR B O 1
ATOM 4281 N N . ALA B 1 248 ? -12.453 6.102 6.574 1 93.31 248 ALA B N 1
ATOM 4282 C CA . ALA B 1 248 ? -11.906 7.445 6.379 1 93.31 248 ALA B CA 1
ATOM 4283 C C . ALA B 1 248 ? -10.438 7.383 5.973 1 93.31 248 ALA B C 1
ATOM 4285 O O . ALA B 1 248 ? -9.703 6.484 6.398 1 93.31 248 ALA B O 1
ATOM 4286 N N . ALA B 1 249 ? -10.023 8.258 5.121 1 93.38 249 ALA B N 1
ATOM 4287 C CA . ALA B 1 249 ? -8.625 8.508 4.75 1 93.38 249 ALA B CA 1
ATOM 4288 C C . ALA B 1 249 ? -8.039 7.316 3.994 1 93.38 249 ALA B C 1
ATOM 4290 O O . ALA B 1 249 ? -6.836 7.07 4.055 1 93.38 249 ALA B O 1
ATOM 4291 N N . LEU B 1 250 ? -8.867 6.5 3.398 1 87.5 250 LEU B N 1
ATOM 4292 C CA . LEU B 1 250 ? -8.375 5.461 2.502 1 87.5 250 LEU B CA 1
ATOM 4293 C C . LEU B 1 250 ? -7.613 6.074 1.33 1 87.5 250 LEU B C 1
ATOM 4295 O O . LEU B 1 250 ? -8.117 6.973 0.655 1 87.5 250 LEU B O 1
ATOM 4299 N N . GLY B 1 251 ? -6.383 5.652 1.161 1 83.56 251 GLY B N 1
ATOM 4300 C CA . GLY B 1 251 ? -5.613 6.133 0.025 1 83.56 251 GLY B CA 1
ATOM 4301 C C . GLY B 1 251 ? -4.812 7.387 0.335 1 83.56 251 GLY B C 1
ATOM 4302 O O . GLY B 1 251 ? -3.994 7.82 -0.476 1 83.56 251 GLY B O 1
ATOM 4303 N N . TYR B 1 252 ? -4.957 7.906 1.536 1 89.81 252 TYR B N 1
ATOM 4304 C CA . TYR B 1 252 ? -4.293 9.164 1.878 1 89.81 252 TYR B CA 1
ATOM 4305 C C . TYR B 1 252 ? -2.789 8.953 2.037 1 89.81 252 TYR B C 1
ATOM 4307 O O . TYR B 1 252 ? -2.021 9.922 2.041 1 89.81 252 TYR B O 1
ATOM 4315 N N . GLU B 1 253 ? -2.408 7.742 2.211 1 91.5 253 GLU B N 1
ATOM 4316 C CA . GLU B 1 253 ? -0.971 7.504 2.295 1 91.5 253 GLU B CA 1
ATOM 4317 C C . GLU B 1 253 ? -0.257 7.988 1.035 1 91.5 253 GLU B C 1
ATOM 4319 O O . GLU B 1 253 ? 0.813 8.594 1.114 1 91.5 253 GLU B O 1
ATOM 4324 N N . LEU B 1 254 ? -0.869 7.742 -0.131 1 86.44 254 LEU B N 1
ATOM 4325 C CA . LEU B 1 254 ? -0.257 8.172 -1.382 1 86.44 254 LEU B CA 1
ATOM 4326 C C . LEU B 1 254 ? -0.321 9.695 -1.521 1 86.44 254 LEU B C 1
ATOM 4328 O O . LEU B 1 254 ? 0.597 10.312 -2.066 1 86.44 254 LEU B O 1
ATOM 4332 N N . ASP B 1 255 ? -1.403 10.281 -1.007 1 89.31 255 ASP B N 1
ATOM 4333 C CA . ASP B 1 255 ? -1.545 11.734 -1.053 1 89.31 255 ASP B CA 1
ATOM 4334 C C . ASP B 1 255 ? -0.471 12.422 -0.21 1 89.31 255 ASP B C 1
ATOM 4336 O O . ASP B 1 255 ? 0.161 13.375 -0.659 1 89.31 255 ASP B O 1
ATOM 4340 N N . VAL B 1 256 ? -0.353 11.914 0.943 1 95 256 VAL B N 1
ATOM 4341 C CA . VAL B 1 256 ? 0.571 12.531 1.892 1 95 256 VAL B CA 1
ATOM 4342 C C . VAL B 1 256 ? 2.008 12.344 1.411 1 95 256 VAL B C 1
ATOM 4344 O O . VAL B 1 256 ? 2.82 13.266 1.488 1 95 256 VAL B O 1
ATOM 4347 N N . ILE B 1 257 ? 2.332 11.188 0.938 1 92.62 257 ILE B N 1
ATOM 4348 C CA . ILE B 1 257 ? 3.662 10.93 0.396 1 92.62 257 ILE B CA 1
ATOM 4349 C C . ILE B 1 257 ? 3.902 11.812 -0.826 1 92.62 257 ILE B C 1
ATOM 4351 O O . ILE B 1 257 ? 4.961 12.43 -0.954 1 92.62 257 ILE B O 1
ATOM 4355 N N . ALA B 1 258 ? 2.887 11.914 -1.684 1 89.94 258 ALA B N 1
ATOM 4356 C CA . ALA B 1 258 ? 3 12.734 -2.887 1 89.94 258 ALA B CA 1
ATOM 4357 C C . ALA B 1 258 ? 3.227 14.195 -2.531 1 89.94 258 ALA B C 1
ATOM 4359 O O . ALA B 1 258 ? 3.992 14.891 -3.203 1 89.94 258 ALA B O 1
ATOM 4360 N N . ALA B 1 259 ? 2.551 14.617 -1.525 1 92.69 259 ALA B N 1
ATOM 4361 C CA . ALA B 1 259 ? 2.721 16 -1.087 1 92.69 259 ALA B CA 1
ATOM 4362 C C . ALA B 1 259 ? 4.176 16.281 -0.725 1 92.69 259 ALA B C 1
ATOM 4364 O O . ALA B 1 259 ? 4.723 17.328 -1.099 1 92.69 259 ALA B O 1
ATOM 4365 N N . ALA B 1 260 ? 4.797 15.391 -0.013 1 93.81 260 ALA B N 1
ATOM 4366 C CA . ALA B 1 260 ? 6.188 15.57 0.401 1 93.81 260 ALA B CA 1
ATOM 4367 C C . ALA B 1 260 ? 7.133 15.477 -0.792 1 93.81 260 ALA B C 1
ATOM 4369 O O . ALA B 1 260 ? 8.039 16.297 -0.939 1 93.81 260 ALA B O 1
ATOM 4370 N N . VAL B 1 261 ? 6.902 14.539 -1.65 1 88.69 261 VAL B N 1
ATOM 4371 C CA . VAL B 1 261 ? 7.82 14.258 -2.75 1 88.69 261 VAL B CA 1
ATOM 4372 C C . VAL B 1 261 ? 7.707 15.352 -3.809 1 88.69 261 VAL B C 1
ATOM 4374 O O . VAL B 1 261 ? 8.719 15.844 -4.316 1 88.69 261 VAL B O 1
ATOM 4377 N N . ILE B 1 262 ? 6.469 15.672 -4.121 1 85.06 262 ILE B N 1
ATOM 4378 C CA . ILE B 1 262 ? 6.242 16.766 -5.062 1 85.06 262 ILE B CA 1
ATOM 4379 C C . ILE B 1 262 ? 6.801 18.062 -4.488 1 85.06 262 ILE B C 1
ATOM 4381 O O . ILE B 1 262 ? 7.336 18.891 -5.223 1 85.06 262 ILE B O 1
ATOM 4385 N N . GLY B 1 263 ? 6.734 18.141 -3.209 1 89.25 263 GLY B N 1
ATOM 4386 C CA . GLY B 1 263 ? 7.266 19.297 -2.512 1 89.25 263 GLY B CA 1
ATOM 4387 C C . GLY B 1 263 ? 8.781 19.344 -2.488 1 89.25 263 GLY B C 1
ATOM 4388 O O . GLY B 1 263 ? 9.375 20.312 -2.016 1 89.25 263 GLY B O 1
ATOM 4389 N N . GLY B 1 264 ? 9.445 18.266 -2.924 1 87.19 264 GLY B N 1
ATOM 4390 C CA . GLY B 1 264 ? 10.891 18.328 -3.076 1 87.19 264 GLY B CA 1
ATOM 4391 C C . GLY B 1 264 ? 11.633 17.359 -2.176 1 87.19 264 GLY B C 1
ATOM 4392 O O . GLY B 1 264 ? 12.867 17.297 -2.205 1 87.19 264 GLY B O 1
ATOM 4393 N N . ALA B 1 265 ? 10.93 16.672 -1.338 1 91.69 265 ALA B N 1
ATOM 4394 C CA . ALA B 1 265 ? 11.609 15.672 -0.511 1 91.69 265 ALA B CA 1
ATOM 4395 C C . ALA B 1 265 ? 12.141 14.523 -1.361 1 91.69 265 ALA B C 1
ATOM 4397 O O . ALA B 1 265 ? 11.492 14.094 -2.316 1 91.69 265 ALA B O 1
ATOM 4398 N N . SER B 1 266 ? 13.312 14.086 -1.007 1 89.31 266 SER B N 1
ATOM 4399 C CA . SER B 1 266 ? 13.922 12.992 -1.75 1 89.31 266 SER B CA 1
ATOM 4400 C C . SER B 1 266 ? 13.602 11.641 -1.116 1 89.31 266 SER B C 1
ATOM 4402 O O . SER B 1 266 ? 13.805 11.453 0.084 1 89.31 266 SER B O 1
ATOM 4404 N N . LEU B 1 267 ? 13.25 10.75 -1.929 1 85.69 267 LEU B N 1
ATOM 4405 C CA . LEU B 1 267 ? 12.914 9.414 -1.446 1 85.69 267 LEU B CA 1
ATOM 4406 C C . LEU B 1 267 ? 14.18 8.633 -1.085 1 85.69 267 LEU B C 1
ATOM 4408 O O . LEU B 1 267 ? 14.102 7.598 -0.419 1 85.69 267 LEU B O 1
ATOM 4412 N N . THR B 1 268 ? 15.297 9.094 -1.481 1 86.19 268 THR B N 1
ATOM 4413 C CA . THR B 1 268 ? 16.562 8.469 -1.108 1 86.19 268 THR B CA 1
ATOM 4414 C C . THR B 1 268 ? 17.109 9.078 0.179 1 86.19 268 THR B C 1
ATOM 4416 O O . THR B 1 268 ? 18.141 8.633 0.701 1 86.19 268 THR B O 1
ATOM 4419 N N . GLY B 1 269 ? 16.438 10.102 0.659 1 91.81 269 GLY B N 1
ATOM 4420 C CA . GLY B 1 269 ? 16.781 10.68 1.946 1 91.81 269 GLY B CA 1
ATOM 4421 C C . GLY B 1 269 ? 17.641 11.922 1.826 1 91.81 269 GLY B C 1
ATOM 4422 O O . GLY B 1 269 ? 18.125 12.242 0.742 1 91.81 269 GLY B O 1
ATOM 4423 N N . GLY B 1 270 ? 17.656 12.719 2.854 1 94.12 270 GLY B N 1
ATOM 4424 C CA . GLY B 1 270 ? 18.625 13.789 3.021 1 94.12 270 GLY B CA 1
ATOM 4425 C C . GLY B 1 270 ? 18.125 15.141 2.539 1 94.12 270 GLY B C 1
ATOM 4426 O O . GLY B 1 270 ? 18.781 16.156 2.725 1 94.12 270 GLY B O 1
ATOM 4427 N N . GLU B 1 271 ? 16.984 15.117 1.901 1 93.5 271 GLU B N 1
ATOM 4428 C CA . GLU B 1 271 ? 16.484 16.375 1.358 1 93.5 271 GLU B CA 1
ATOM 4429 C C . GLU B 1 271 ? 14.984 16.531 1.611 1 93.5 271 GLU B C 1
ATOM 4431 O O . GLU B 1 271 ? 14.234 15.555 1.535 1 93.5 271 GLU B O 1
ATOM 4436 N N . GLY B 1 272 ? 14.57 17.859 1.859 1 94.12 272 GLY B N 1
ATOM 4437 C CA . GLY B 1 272 ? 13.172 18.203 2.023 1 94.12 272 GLY B CA 1
ATOM 4438 C C . GLY B 1 272 ? 12.945 19.375 2.963 1 94.12 272 GLY B C 1
ATOM 4439 O O . GLY B 1 272 ? 13.773 19.625 3.84 1 94.12 272 GLY B O 1
ATOM 4440 N N . THR B 1 273 ? 11.906 20.062 2.721 1 95.94 273 THR B N 1
ATOM 4441 C CA . THR B 1 273 ? 11.602 21.219 3.57 1 95.94 273 THR B CA 1
ATOM 4442 C C . THR B 1 273 ? 10.109 21.266 3.887 1 95.94 273 THR B C 1
ATOM 4444 O O . THR B 1 273 ? 9.289 20.719 3.146 1 95.94 273 THR B O 1
ATOM 4447 N N . VAL B 1 274 ? 9.828 21.906 4.984 1 97.19 274 VAL B N 1
ATOM 4448 C CA . VAL B 1 274 ? 8.438 22.078 5.418 1 97.19 274 VAL B CA 1
ATOM 4449 C C . VAL B 1 274 ? 7.672 22.906 4.391 1 97.19 274 VAL B C 1
ATOM 4451 O O . VAL B 1 274 ? 6.527 22.594 4.062 1 97.19 274 VAL B O 1
ATOM 4454 N N . LEU B 1 275 ? 8.234 23.906 3.887 1 94.5 275 LEU B N 1
ATOM 4455 C CA . LEU B 1 275 ? 7.594 24.75 2.883 1 94.5 275 LEU B CA 1
ATOM 4456 C C . LEU B 1 275 ? 7.254 23.938 1.634 1 94.5 275 LEU B C 1
ATOM 4458 O O . LEU B 1 275 ? 6.199 24.141 1.027 1 94.5 275 LEU B O 1
ATOM 4462 N N . GLY B 1 276 ? 8.164 23.094 1.232 1 92.44 276 GLY B N 1
ATOM 4463 C CA . GLY B 1 276 ? 7.875 22.203 0.115 1 92.44 276 GLY B CA 1
ATOM 4464 C C . GLY B 1 276 ? 6.641 21.359 0.331 1 92.44 276 GLY B C 1
ATOM 4465 O O . GLY B 1 276 ? 5.82 21.203 -0.576 1 92.44 276 GLY B O 1
ATOM 4466 N N . VAL B 1 277 ? 6.547 20.828 1.493 1 95.75 277 VAL B N 1
ATOM 4467 C CA . VAL B 1 277 ? 5.406 19.984 1.83 1 95.75 277 VAL B CA 1
ATOM 4468 C C . VAL B 1 277 ? 4.117 20.797 1.763 1 95.75 277 VAL B C 1
ATOM 4470 O O . VAL B 1 277 ? 3.09 20.297 1.291 1 95.75 277 VAL B O 1
ATOM 4473 N N . ILE B 1 278 ? 4.18 21.984 2.256 1 95.5 278 ILE B N 1
ATOM 4474 C CA . ILE B 1 278 ? 3.006 22.844 2.234 1 95.5 278 ILE B CA 1
ATOM 4475 C C . ILE B 1 278 ? 2.561 23.078 0.792 1 95.5 278 ILE B C 1
ATOM 4477 O O . ILE B 1 278 ? 1.379 22.938 0.47 1 95.5 278 ILE B O 1
ATOM 4481 N N . ILE B 1 279 ? 3.439 23.359 -0.07 1 91.25 279 ILE B N 1
ATOM 4482 C CA . ILE B 1 279 ? 3.123 23.594 -1.475 1 91.25 279 ILE B CA 1
ATOM 4483 C C . ILE B 1 279 ? 2.613 22.297 -2.111 1 91.25 279 ILE B C 1
ATOM 4485 O O . ILE B 1 279 ? 1.626 22.312 -2.848 1 91.25 279 ILE B O 1
ATOM 4489 N N . GLY B 1 280 ? 3.311 21.234 -1.83 1 91.31 280 GLY B N 1
ATOM 4490 C CA . GLY B 1 280 ? 2.869 19.938 -2.346 1 91.31 280 GLY B CA 1
ATOM 4491 C C . GLY B 1 280 ? 1.474 19.562 -1.892 1 91.31 280 GLY B C 1
ATOM 4492 O O . GLY B 1 280 ? 0.674 19.062 -2.682 1 91.31 280 GLY B O 1
ATOM 4493 N N . ALA B 1 281 ? 1.226 19.781 -0.653 1 94.12 281 ALA B N 1
ATOM 4494 C CA . ALA B 1 281 ? -0.098 19.484 -0.111 1 94.12 281 ALA B CA 1
ATOM 4495 C C . ALA B 1 281 ? -1.169 20.344 -0.778 1 94.12 281 ALA B C 1
ATOM 4497 O O . ALA B 1 281 ? -2.287 19.891 -1.016 1 94.12 281 ALA B O 1
ATOM 4498 N N . ALA B 1 282 ? -0.835 21.562 -1.005 1 91.88 282 ALA B N 1
ATOM 4499 C CA . ALA B 1 282 ? -1.761 22.453 -1.703 1 91.88 282 ALA B CA 1
ATOM 4500 C C . ALA B 1 282 ? -2.08 21.922 -3.1 1 91.88 282 ALA B C 1
ATOM 4502 O O . ALA B 1 282 ? -3.24 21.922 -3.516 1 91.88 282 ALA B O 1
ATOM 4503 N N . ILE B 1 283 ? -1.092 21.453 -3.766 1 87.5 283 ILE B N 1
ATOM 4504 C CA . ILE B 1 283 ? -1.271 20.906 -5.105 1 87.5 283 ILE B CA 1
ATOM 4505 C C . ILE B 1 283 ? -2.197 19.688 -5.051 1 87.5 283 ILE B C 1
ATOM 4507 O O . ILE B 1 283 ? -3.146 19.594 -5.828 1 87.5 283 ILE B O 1
ATOM 4511 N N . MET B 1 284 ? -1.898 18.859 -4.133 1 86.88 284 MET B N 1
ATOM 4512 C CA . MET B 1 284 ? -2.684 17.641 -4.02 1 86.88 284 MET B CA 1
ATOM 4513 C C . MET B 1 284 ? -4.148 17.953 -3.725 1 86.88 284 MET B C 1
ATOM 4515 O O . MET B 1 284 ? -5.047 17.328 -4.277 1 86.88 284 MET B O 1
ATOM 4519 N N . GLN B 1 285 ? -4.332 18.906 -2.885 1 88.25 285 GLN B N 1
ATOM 4520 C CA . GLN B 1 285 ? -5.707 19.234 -2.514 1 88.25 285 GLN B CA 1
ATOM 4521 C C . GLN B 1 285 ? -6.438 19.922 -3.664 1 88.25 285 GLN B C 1
ATOM 4523 O O . GLN B 1 285 ? -7.629 19.688 -3.871 1 88.25 285 GLN B O 1
ATOM 4528 N N . VAL B 1 286 ? -5.824 20.812 -4.328 1 86.12 286 VAL B N 1
ATOM 4529 C CA . VAL B 1 286 ? -6.422 21.469 -5.488 1 86.12 286 VAL B CA 1
ATOM 4530 C C . VAL B 1 286 ? -6.777 20.438 -6.547 1 86.12 286 VAL B C 1
ATOM 4532 O O . VAL B 1 286 ? -7.836 20.516 -7.18 1 86.12 286 VAL B O 1
ATOM 4535 N N . LEU B 1 287 ? -5.938 19.469 -6.68 1 82.88 287 LEU B N 1
ATOM 4536 C CA . LEU B 1 287 ? -6.188 18.391 -7.633 1 82.88 287 LEU B CA 1
ATOM 4537 C C . LEU B 1 287 ? -7.43 17.609 -7.242 1 82.88 287 LEU B C 1
ATOM 4539 O O . LEU B 1 287 ? -8.305 17.359 -8.078 1 82.88 287 LEU B O 1
ATOM 4543 N N . ARG B 1 288 ? -7.449 17.25 -6.066 1 84.31 288 ARG B N 1
ATOM 4544 C CA . ARG B 1 288 ? -8.578 16.453 -5.59 1 84.31 288 ARG B CA 1
ATOM 4545 C C . ARG B 1 288 ? -9.883 17.25 -5.684 1 84.31 288 ARG B C 1
ATOM 4547 O O . ARG B 1 288 ? -10.891 16.719 -6.164 1 84.31 288 ARG B O 1
ATOM 4554 N N . THR B 1 289 ? -9.867 18.453 -5.23 1 84.56 289 THR B N 1
ATOM 4555 C CA . THR B 1 289 ? -11.062 19.297 -5.281 1 84.56 289 THR B CA 1
ATOM 4556 C C . THR B 1 289 ? -11.453 19.594 -6.73 1 84.56 289 THR B C 1
ATOM 4558 O O . THR B 1 289 ? -12.633 19.641 -7.059 1 84.56 289 THR B O 1
ATOM 4561 N N . GLY B 1 290 ? -10.477 19.812 -7.504 1 83 290 GLY B N 1
ATOM 4562 C CA . GLY B 1 290 ? -10.742 20.062 -8.914 1 83 290 GLY B CA 1
ATOM 4563 C C . GLY B 1 290 ? -11.477 18.922 -9.586 1 83 290 GLY B C 1
ATOM 4564 O O . GLY B 1 290 ? -12.391 19.141 -10.391 1 83 290 GLY B O 1
ATOM 4565 N N . MET B 1 291 ? -11.117 17.719 -9.258 1 82.25 291 MET B N 1
ATOM 4566 C CA . MET B 1 291 ? -11.805 16.562 -9.828 1 82.25 291 MET B CA 1
ATOM 4567 C C . MET B 1 291 ? -13.266 16.531 -9.398 1 82.25 291 MET B C 1
ATOM 4569 O O . MET B 1 291 ? -14.141 16.219 -10.203 1 82.25 291 MET B O 1
ATOM 4573 N N . VAL B 1 292 ? -13.461 16.906 -8.219 1 80.75 292 VAL B N 1
ATOM 4574 C CA . VAL B 1 292 ? -14.82 16.922 -7.688 1 80.75 292 VAL B CA 1
ATOM 4575 C C . VAL B 1 292 ? -15.633 18.016 -8.367 1 80.75 292 VAL B C 1
ATOM 4577 O O . VAL B 1 292 ? -16.75 17.781 -8.82 1 80.75 292 VAL B O 1
ATOM 4580 N N . LEU B 1 293 ? -15.086 19.156 -8.492 1 82.94 293 LEU B N 1
ATOM 4581 C CA . LEU B 1 293 ? -15.781 20.297 -9.07 1 82.94 293 LEU B CA 1
ATOM 4582 C C . LEU B 1 293 ? -16.078 20.062 -10.547 1 82.94 293 LEU B C 1
ATOM 4584 O O . LEU B 1 293 ? -17.094 20.547 -11.055 1 82.94 293 LEU B O 1
ATOM 4588 N N . LEU B 1 294 ? -15.242 19.266 -11.195 1 84 294 LEU B N 1
ATOM 4589 C CA . LEU B 1 294 ? -15.422 18.984 -12.617 1 84 294 LEU B CA 1
ATOM 4590 C C . LEU B 1 294 ? -16.422 17.859 -12.82 1 84 294 LEU B C 1
ATOM 4592 O O . LEU B 1 294 ? -16.734 17.484 -13.953 1 84 294 LEU B O 1
ATOM 4596 N N . GLY B 1 295 ? -16.891 17.281 -11.68 1 81.75 295 GLY B N 1
ATOM 4597 C CA . GLY B 1 295 ? -17.891 16.219 -11.75 1 81.75 295 GLY B CA 1
ATOM 4598 C C . GLY B 1 295 ? -17.297 14.867 -12.102 1 81.75 295 GLY B C 1
ATOM 4599 O O . GLY B 1 295 ? -17.984 14.008 -12.648 1 81.75 295 GLY B O 1
ATOM 4600 N N . PHE B 1 296 ? -16.062 14.797 -11.945 1 82 296 PHE B N 1
ATOM 4601 C CA . PHE B 1 296 ? -15.438 13.5 -12.172 1 82 296 PHE B CA 1
ATOM 4602 C C . PHE B 1 296 ? -16.047 12.438 -11.258 1 82 296 PHE B C 1
ATOM 4604 O O . PHE B 1 296 ? -16.156 12.641 -10.047 1 82 296 PHE B O 1
ATOM 4611 N N . PRO B 1 297 ? -16.531 11.359 -11.828 1 85.38 297 PRO B N 1
ATOM 4612 C CA . PRO B 1 297 ? -17.188 10.352 -11 1 85.38 297 PRO B CA 1
ATOM 4613 C C . PRO B 1 297 ? -16.281 9.797 -9.906 1 85.38 297 PRO B C 1
ATOM 4615 O O . PRO B 1 297 ? -15.102 9.539 -10.156 1 85.38 297 PRO B O 1
ATOM 4618 N N . ALA B 1 298 ? -16.828 9.602 -8.734 1 80.31 298 ALA B N 1
ATOM 4619 C CA . ALA B 1 298 ? -16.094 9.258 -7.52 1 80.31 298 ALA B CA 1
ATOM 4620 C C . ALA B 1 298 ? -15.367 7.926 -7.684 1 80.31 298 ALA B C 1
ATOM 4622 O O . ALA B 1 298 ? -14.234 7.77 -7.227 1 80.31 298 ALA B O 1
ATOM 4623 N N . TYR B 1 299 ? -15.961 7.051 -8.438 1 84.44 299 TYR B N 1
ATOM 4624 C CA . TYR B 1 299 ? -15.398 5.711 -8.555 1 84.44 299 TYR B CA 1
ATOM 4625 C C . TYR B 1 299 ? -14.133 5.723 -9.398 1 84.44 299 TYR B C 1
ATOM 4627 O O . TYR B 1 299 ? -13.297 4.816 -9.289 1 84.44 299 TYR B O 1
ATOM 4635 N N . TRP B 1 300 ? -13.93 6.812 -10.164 1 87.06 300 TRP B N 1
ATOM 4636 C CA . TRP B 1 300 ? -12.773 6.902 -11.047 1 87.06 300 TRP B CA 1
ATOM 4637 C C . TRP B 1 300 ? -11.664 7.738 -10.414 1 87.06 300 TRP B C 1
ATOM 4639 O O . TRP B 1 300 ? -10.555 7.812 -10.945 1 87.06 300 TRP B O 1
ATOM 4649 N N . GLN B 1 301 ? -11.953 8.336 -9.328 1 83 301 GLN B N 1
ATOM 4650 C CA . GLN B 1 301 ? -11.031 9.297 -8.734 1 83 301 GLN B CA 1
ATOM 4651 C C . GLN B 1 301 ? -9.742 8.609 -8.281 1 83 301 GLN B C 1
ATOM 4653 O O . GLN B 1 301 ? -8.648 9.125 -8.531 1 83 301 GLN B O 1
ATOM 4658 N N . PRO B 1 302 ? -9.836 7.402 -7.699 1 82.56 302 PRO B N 1
ATOM 4659 C CA . PRO B 1 302 ? -8.57 6.754 -7.328 1 82.56 302 PRO B CA 1
ATOM 4660 C C . PRO B 1 302 ? -7.668 6.488 -8.523 1 82.56 302 PRO B C 1
ATOM 4662 O O . PRO B 1 302 ? -6.445 6.641 -8.43 1 82.56 302 PRO B O 1
ATOM 4665 N N . SER B 1 303 ? -8.25 6.156 -9.609 1 88.5 303 SER B N 1
ATOM 4666 C CA . SER B 1 303 ? -7.477 5.938 -10.828 1 88.5 303 SER B CA 1
ATOM 4667 C C . SER B 1 303 ? -6.828 7.23 -11.305 1 88.5 303 SER B C 1
ATOM 4669 O O . SER B 1 303 ? -5.645 7.242 -11.648 1 88.5 303 SER B O 1
ATOM 4671 N N . ALA B 1 304 ? -7.609 8.242 -11.289 1 85.38 304 ALA B N 1
ATOM 4672 C CA . ALA B 1 304 ? -7.113 9.531 -11.75 1 85.38 304 ALA B CA 1
ATOM 4673 C C . ALA B 1 304 ? -6.008 10.055 -10.836 1 85.38 304 ALA B C 1
ATOM 4675 O O . ALA B 1 304 ? -4.961 10.5 -11.312 1 85.38 304 ALA B O 1
ATOM 4676 N N . ILE B 1 305 ? -6.238 9.945 -9.586 1 82.31 305 ILE B N 1
ATOM 4677 C CA . ILE B 1 305 ? -5.27 10.422 -8.609 1 82.31 305 ILE B CA 1
ATOM 4678 C C . ILE B 1 305 ? -3.979 9.617 -8.719 1 82.31 305 ILE B C 1
ATOM 4680 O O . ILE B 1 305 ? -2.883 10.18 -8.734 1 82.31 305 ILE B O 1
ATOM 4684 N N . GLY B 1 306 ? -4.148 8.32 -8.82 1 84.56 306 GLY B N 1
ATOM 4685 C CA . GLY B 1 306 ? -2.973 7.488 -9.023 1 84.56 306 GLY B CA 1
ATOM 4686 C C . GLY B 1 306 ? -2.166 7.875 -10.25 1 84.56 306 GLY B C 1
ATOM 4687 O O . GLY B 1 306 ? -0.942 7.996 -10.18 1 84.56 306 GLY B O 1
ATOM 4688 N N . ALA B 1 307 ? -2.818 8.125 -11.305 1 88.19 307 ALA B N 1
ATOM 4689 C CA . ALA B 1 307 ? -2.166 8.5 -12.562 1 88.19 307 ALA B CA 1
ATOM 4690 C C . ALA B 1 307 ? -1.47 9.852 -12.438 1 88.19 307 ALA B C 1
ATOM 4692 O O . ALA B 1 307 ? -0.323 10.008 -12.859 1 88.19 307 ALA B O 1
ATOM 4693 N N . ILE B 1 308 ? -2.17 10.75 -11.828 1 82.62 308 ILE B N 1
ATOM 4694 C CA . ILE B 1 308 ? -1.639 12.102 -11.695 1 82.62 308 ILE B CA 1
ATOM 4695 C C . ILE B 1 308 ? -0.404 12.086 -10.797 1 82.62 308 ILE B C 1
ATOM 4697 O O . ILE B 1 308 ? 0.595 12.742 -11.086 1 82.62 308 ILE B O 1
ATOM 4701 N N . ILE B 1 309 ? -0.461 11.312 -9.734 1 83.5 309 ILE B N 1
ATOM 4702 C CA . ILE B 1 309 ? 0.653 11.25 -8.797 1 83.5 309 ILE B CA 1
ATOM 4703 C C . ILE B 1 309 ? 1.871 10.633 -9.477 1 83.5 309 ILE B C 1
ATOM 4705 O O . ILE B 1 309 ? 2.986 11.141 -9.352 1 83.5 309 ILE B O 1
ATOM 4709 N N . ILE B 1 310 ? 1.685 9.531 -10.211 1 87 310 ILE B N 1
ATOM 4710 C CA . ILE B 1 310 ? 2.773 8.898 -10.938 1 87 310 ILE B CA 1
ATOM 4711 C C . ILE B 1 310 ? 3.387 9.891 -11.922 1 87 310 ILE B C 1
ATOM 4713 O O . ILE B 1 310 ? 4.609 10.047 -11.984 1 87 310 ILE B O 1
ATOM 4717 N N . LEU B 1 311 ? 2.549 10.586 -12.625 1 84.69 311 LEU B N 1
ATOM 4718 C CA . LEU B 1 311 ? 3.02 11.547 -13.617 1 84.69 311 LEU B CA 1
ATOM 4719 C C . LEU B 1 311 ? 3.764 12.695 -12.953 1 84.69 311 LEU B C 1
ATOM 4721 O O . LEU B 1 311 ? 4.801 13.141 -13.445 1 84.69 311 LEU B O 1
ATOM 4725 N N . ALA B 1 312 ? 3.205 13.18 -11.867 1 80.06 312 ALA B N 1
ATOM 4726 C CA . ALA B 1 312 ? 3.83 14.281 -11.141 1 80.06 312 ALA B CA 1
ATOM 4727 C C . ALA B 1 312 ? 5.215 13.891 -10.633 1 80.06 312 ALA B C 1
ATOM 4729 O O . ALA B 1 312 ? 6.172 14.656 -10.773 1 80.06 312 ALA B O 1
ATOM 4730 N N . ILE B 1 313 ? 5.293 12.75 -10.07 1 80.94 313 ILE B N 1
ATOM 4731 C CA . ILE B 1 313 ? 6.559 12.305 -9.508 1 80.94 313 ILE B CA 1
ATOM 4732 C C . ILE B 1 313 ? 7.547 12 -10.633 1 80.94 313 ILE B C 1
ATOM 4734 O O . ILE B 1 313 ? 8.742 12.258 -10.5 1 80.94 313 ILE B O 1
ATOM 4738 N N . MET B 1 314 ? 7.07 11.461 -11.727 1 83.12 314 MET B N 1
ATOM 4739 C CA . MET B 1 314 ? 7.906 11.219 -12.906 1 83.12 314 MET B CA 1
ATOM 4740 C C . MET B 1 314 ? 8.516 12.523 -13.414 1 83.12 314 MET B C 1
ATOM 4742 O O . MET B 1 314 ? 9.695 12.57 -13.75 1 83.12 314 MET B O 1
ATOM 4746 N N . PHE B 1 315 ? 7.703 13.492 -13.484 1 78.25 315 PHE B N 1
ATOM 4747 C CA . PHE B 1 315 ? 8.156 14.789 -13.961 1 78.25 315 PHE B CA 1
ATOM 4748 C C . PHE B 1 315 ? 9.188 15.383 -13 1 78.25 315 PHE B C 1
ATOM 4750 O O . PHE B 1 315 ? 10.164 16 -13.438 1 78.25 315 PHE B O 1
ATOM 4757 N N . ASP B 1 316 ? 8.945 15.234 -11.758 1 74.75 316 ASP B N 1
ATOM 4758 C CA . ASP B 1 316 ? 9.891 15.727 -10.758 1 74.75 316 ASP B CA 1
ATOM 4759 C C . ASP B 1 316 ? 11.242 15.031 -10.883 1 74.75 316 ASP B C 1
ATOM 4761 O O . ASP B 1 316 ? 12.289 15.672 -10.797 1 74.75 316 ASP B O 1
ATOM 4765 N N . GLN B 1 317 ? 11.18 13.766 -11.086 1 76.56 317 GLN B N 1
ATOM 4766 C CA . GLN B 1 317 ? 12.414 13 -11.242 1 76.56 317 GLN B CA 1
ATOM 4767 C C . GLN B 1 317 ? 13.164 13.414 -12.508 1 76.56 317 GLN B C 1
ATOM 4769 O O . GLN B 1 317 ? 14.391 13.484 -12.508 1 76.56 317 GLN B O 1
ATOM 4774 N N . TYR B 1 318 ? 12.406 13.609 -13.531 1 77.06 318 TYR B N 1
ATOM 4775 C CA . TYR B 1 318 ? 12.992 14.016 -14.797 1 77.06 318 TYR B CA 1
ATOM 4776 C C . TYR B 1 318 ? 13.68 15.375 -14.672 1 77.06 318 TYR B C 1
ATOM 4778 O O . TYR B 1 318 ? 14.781 15.57 -15.18 1 77.06 318 TYR B O 1
ATOM 4786 N N . ARG B 1 319 ? 13.031 16.281 -14.047 1 74.12 319 ARG B N 1
ATOM 4787 C CA . ARG B 1 319 ? 13.586 17.609 -13.844 1 74.12 319 ARG B CA 1
ATOM 4788 C C . ARG B 1 319 ? 14.867 17.562 -13.031 1 74.12 319 ARG B C 1
ATOM 4790 O O . ARG B 1 319 ? 15.844 18.234 -13.352 1 74.12 319 ARG B O 1
ATOM 4797 N N . LYS B 1 320 ? 14.859 16.766 -12.008 1 74.75 320 LYS B N 1
ATOM 4798 C CA . LYS B 1 320 ? 16.031 16.641 -11.148 1 74.75 320 LYS B CA 1
ATOM 4799 C C . LYS B 1 320 ? 17.203 16.016 -11.906 1 74.75 320 LYS B C 1
ATOM 4801 O O . LYS B 1 320 ? 18.359 16.391 -11.695 1 74.75 320 LYS B O 1
ATOM 4806 N N . ARG B 1 321 ? 16.938 15.188 -12.805 1 76.75 321 ARG B N 1
ATOM 4807 C CA . ARG B 1 321 ? 17.969 14.57 -13.641 1 76.75 321 ARG B CA 1
ATOM 4808 C C . ARG B 1 321 ? 18.547 15.586 -14.617 1 76.75 321 ARG B C 1
ATOM 4810 O O . ARG B 1 321 ? 19.766 15.609 -14.844 1 76.75 321 ARG B O 1
ATOM 4817 N N . ARG B 1 322 ? 17.719 16.297 -15.133 1 73.88 322 ARG B N 1
ATOM 4818 C CA . ARG B 1 322 ? 18.156 17.297 -16.109 1 73.88 322 ARG B CA 1
ATOM 4819 C C . ARG B 1 322 ? 19 18.375 -15.445 1 73.88 322 ARG B C 1
ATOM 4821 O O . ARG B 1 322 ? 19.922 18.922 -16.062 1 73.88 322 ARG B O 1
ATOM 4828 N N . MET B 1 323 ? 18.688 18.562 -14.219 1 69.62 323 MET B N 1
ATOM 4829 C CA . MET B 1 323 ? 19.438 19.578 -13.492 1 69.62 323 MET B CA 1
ATOM 4830 C C . MET B 1 323 ? 20.719 18.984 -12.914 1 69.62 323 MET B C 1
ATOM 4832 O O . MET B 1 323 ? 21.531 19.703 -12.32 1 69.62 323 MET B O 1
ATOM 4836 N N . GLY B 1 324 ? 20.969 17.656 -13.203 1 65.56 324 GLY B N 1
ATOM 4837 C CA . GLY B 1 324 ? 22.172 16.984 -12.75 1 65.56 324 GLY B CA 1
ATOM 4838 C C . GLY B 1 324 ? 22.156 16.688 -11.266 1 65.56 324 GLY B C 1
ATOM 4839 O O . GLY B 1 324 ? 23.219 16.516 -10.656 1 65.56 324 GLY B O 1
ATOM 4840 N N . LEU B 1 325 ? 21.016 16.734 -10.672 1 58.56 325 LEU B N 1
ATOM 4841 C CA . LEU B 1 325 ? 20.938 16.547 -9.227 1 58.56 325 LEU B CA 1
ATOM 4842 C C . LEU B 1 325 ? 20.891 15.062 -8.883 1 58.56 325 LEU B C 1
ATOM 4844 O O . LEU B 1 325 ? 21.219 14.672 -7.758 1 58.56 325 LEU B O 1
ATOM 4848 N N . ILE B 1 326 ? 20.5 14.32 -9.805 1 58.81 326 ILE B N 1
ATOM 4849 C CA . ILE B 1 326 ? 20.469 12.867 -9.617 1 58.81 326 ILE B CA 1
ATOM 4850 C C . ILE B 1 326 ? 21.078 12.18 -10.828 1 58.81 326 ILE B C 1
ATOM 4852 O O . ILE B 1 326 ? 21.047 12.711 -11.945 1 58.81 326 ILE B O 1
ATOM 4856 N N . ARG B 1 327 ? 21.938 11.094 -10.625 1 54.06 327 ARG B N 1
ATOM 4857 C CA . ARG B 1 327 ? 22.625 10.398 -11.719 1 54.06 327 ARG B CA 1
ATOM 4858 C C . ARG B 1 327 ? 21.734 9.312 -12.312 1 54.06 327 ARG B C 1
ATOM 4860 O O . ARG B 1 327 ? 20.922 8.703 -11.594 1 54.06 327 ARG B O 1
#

pLDDT: mean 89.23, std 11.93, range [34.22, 98.88]

Sequence (654 aa):
MKEGVKSKRLIKTSRIQELGILVILFLLSLFLSLTTETFLTSTNIFNILRAFSWIAISGFGILMVIITGGIDLSVGSVMAMAGLITAMMLKANFGVFLSILGGIFIGGLIGFINGILISKTNLPPFIATLGTMNIARGFCYGVTGGWPVRDLPKSFITLGQYDVPFLGVGIPLPVIFMIVLGIITSIFLNRTSWGYKIYAVGGNEQAARLSGINTGRIKVLVYTLCGALTAIGGILMTARLGVAAPTAALGYELDVIAAAVIGGASLTGGEGTVLGVIIGAAIMQVLRTGMVLLGFPAYWQPSAIGAIIILAIMFDQYRKRRMGLIRMKEGVKSKRLIKTSRIQELGILVILFLLSLFLSLTTETFLTSTNIFNILRAFSWIAISGFGILMVIITGGIDLSVGSVMAMAGLITAMMLKANFGVFLSILGGIFIGGLIGFINGILISKTNLPPFIATLGTMNIARGFCYGVTGGWPVRDLPKSFITLGQYDVPFLGVGIPLPVIFMIVLGIITSIFLNRTSWGYKIYAVGGNEQAARLSGINTGRIKVLVYTLCGALTAIGGILMTARLGVAAPTAALGYELDVIAAAVIGGASLTGGEGTVLGVIIGAAIMQVLRTGMVLLGFPAYWQPSAIGAIIILAIMFDQYRKRRMGLIR

Solvent-accessible surface area (backbone atoms only — not comparable to full-atom values): 30017 Å² total; per-residue (Å²): 110,72,67,57,50,57,49,49,52,53,51,52,52,49,50,53,50,46,48,54,48,49,49,51,40,50,52,52,50,51,52,39,44,73,74,32,88,54,52,78,35,66,68,43,45,51,49,44,45,43,57,21,18,31,42,25,33,23,14,56,14,48,39,50,26,20,16,46,41,41,57,63,54,21,45,14,24,33,14,22,36,10,15,34,49,19,48,51,33,40,75,71,67,40,53,66,68,60,13,50,49,50,8,28,47,53,10,21,47,53,13,35,50,44,11,45,43,33,47,74,55,65,39,56,40,62,58,47,17,45,21,48,19,31,25,36,34,11,46,32,20,43,79,44,72,63,45,60,49,64,85,58,57,66,82,49,29,40,53,33,66,35,53,45,78,49,96,91,38,64,42,46,40,40,40,53,51,29,52,53,51,45,50,52,51,41,45,44,47,73,69,36,73,62,20,50,50,41,37,39,33,7,64,37,48,68,62,27,43,75,70,68,44,60,60,46,59,52,41,24,48,29,29,18,46,19,19,26,32,16,6,51,16,17,36,41,49,22,19,48,65,44,41,25,35,42,71,38,49,71,68,37,27,58,52,29,50,43,10,20,42,63,19,54,28,30,72,75,21,42,34,64,49,58,68,23,18,47,53,17,16,46,40,52,33,52,50,55,51,44,40,53,72,73,60,51,57,72,44,38,42,44,19,51,50,19,50,50,50,48,51,50,49,45,50,52,46,51,52,36,38,75,70,64,75,46,135,111,73,67,57,49,56,50,50,51,52,49,50,52,50,50,53,50,48,49,54,48,48,50,51,40,48,51,52,50,50,53,40,45,74,75,32,87,54,52,79,35,69,69,43,45,50,50,44,45,43,56,21,17,31,41,25,32,24,12,57,14,49,39,49,26,21,16,46,42,41,57,65,54,23,46,13,26,33,13,22,34,10,15,34,50,20,50,51,32,42,73,70,66,39,52,64,68,59,14,50,50,51,8,29,47,52,11,22,46,54,13,35,51,41,10,45,43,33,46,75,55,65,38,56,39,64,58,48,17,44,20,49,17,31,24,35,34,11,45,33,20,42,77,46,72,62,44,61,49,63,85,60,56,66,82,48,28,42,53,35,64,36,52,44,80,48,95,91,38,66,43,47,41,39,40,53,52,28,50,54,51,44,50,50,50,41,45,43,46,73,70,36,72,62,20,50,50,41,37,39,35,8,65,36,49,69,62,28,42,75,71,67,44,61,61,46,59,50,41,23,48,29,29,17,47,19,19,28,32,16,5,50,15,18,36,42,49,21,21,48,67,45,40,24,36,45,72,38,50,71,67,37,26,58,52,28,51,44,10,19,42,63,19,56,29,30,72,73,19,42,33,62,50,58,67,23,16,46,54,17,16,46,38,52,35,52,51,55,50,45,40,54,73,71,62,51,58,74,44,38,41,45,19,50,51,18,50,49,49,48,49,52,48,45,50,53,45,50,52,38,39,75,69,64,74,46,135

Radius of gyration: 24.9 Å; Cα contacts (8 Å, |Δi|>4): 1238; chains: 2; bounding box: 60×83×54 Å

Secondary structure (DSSP, 8-state):
-HHHHHHHHHHHHHHHHHHHHHHHHHHHHHHHHHH-SSTTSHHHHHHHHHHHHHHHHHHHHHHHHHHTT---TTHHHHHHHHHHHHHHHHHTT--HHHHHHHHHHHHHHHHHHHHHHHHHS---HHHHHHHHHHHHHHHHHHHHTTPPB----HHHHHHHH-EEEETTEEEEHHHHHHHHHHHHHHHHHHHSHHHHHHHHHHH-HHHHHHTT--HHHHHHHHHHHHHHHHHHHHHHHHHHHT-B-TTTTTTHHHHHHHHHHHTT--TTSS---HHHHHHHHHHHHHHHHHHHHTT--GGGHHHHHHHHHHHHHHHHHHHHHHTTS--/-HHHHHHHHHHHHHHHHHHHHHHHHHHHHHHHHHH-SSTTSHHHHHHHHHHHHHHHHHHHHHHHHHHTT---TTHHHHHHHHHHHHHHHHHTT--HHHHHHHHHHHHHHHHHHHHHHHHHS---HHHHHHHHHHHHHHHHHHHHTTPPB----HHHHHHHH-EEEETTEEEEHHHHHHHHHHHHHHHHHHHSHHHHHHHHHHH-HHHHHHTT--HHHHHHHHHHHHHHHHHHHHHHHHHHHT-B-TTTTTTHHHHHHHHHHHTT--TTSS---HHHHHHHHHHHHHHHHHHHHTT--GGGHHHHHHHHHHHHHHHHHHHHHHTTS--